Protein AF-A0A5C5YZ52-F1 (afdb_monomer)

Foldseek 3Di:
DDDDDDDDDDDPDPDPDWDKDKDFLLQCVQFPALAQNCVHLQKPFDVQSSQFGGRNQFIWGDQPDKDAWGKIWTNFWDFAADAFWKKKKKFKFWQQFQPDDDPQFWWWKWKDQPPAIETDTDDDDQDDDPPQQDPPPHFDHDDDHDPQDDPPDPPQQPNTFIKMKMKMKGFDPPDPPPPDDDDDDDDDPLNRFFIKMKIKMGTPPPVDLDMDIDIDTGDGGPDDDPRIMIIMTITRTRCNSSSGDIIGIRMIMMTRDDDDDQLPQQPVVQQLLVQFDADAAPDDFDCDDLADNQQPGDRPFFEEDDRNLFFKFWDAWDWDADPVRKIKTWTWMFGLLAFLQCGLVPGIFIWIWIDSDPRGPTHTPDALACPPVRRDFHLWYWDQFPVRWIWIWGWPRDQTWIWIANDSSDNTDTPDHAAEDAQPHFCCQQAPPRVPHHFANWDWDCDPVRWIWIQTFQRFIWIAPPGDRGHTYGQDGHLCCVPSSDDPPQKGQWEWDFALQWIKIWIDRVSQQWIWIWIDNRSRDDIDTNRTSDHLPPQSHAHPVGDGRHFPDWGNWYFDDDPRFTFKIKTKGWRDPGPVSHRRGSTHIGIGITTGNRVVSSVSVVVSVVVVD

pLDDT: mean 80.25, std 20.55, range [21.25, 98.75]

Nearest PDB structures (foldseek):
  3nqh-assembly1_A  TM=6.733E-01  e=3.993E-10  Bacteroides thetaiotaomicron VPI-5482
  4nov-assembly1_A  TM=6.522E-01  e=2.277E-07  Butyrivibrio proteoclasticus B316
  7yl6-assembly1_A  TM=4.000E-01  e=2.416E-02  Lactococcus lactis subsp. lactis
  8gra-assembly1_G  TM=8.569E-02  e=4.833E-02  Bacteroides fragilis

Radius of gyration: 29.26 Å; Cα contacts (8 Å, |Δi|>4): 1502; chains: 1; bounding box: 100×62×75 Å

InterPro domains:
  IPR023296 Glycosyl hydrolase, five-bladed beta-propeller domain superfamily [G3DSA:2.115.10.20] (287-476)
  IPR023296 Glycosyl hydrolase, five-bladed beta-propeller domain superfamily [SSF75005] (306-550)

Organism: NCBI:txid2527986

Sequence (613 aa):
MKTHLCIGIAFLLCTSGAMAEVVDFSDESRFPSSAPIAQSDQWNNGKDGAGFVGNGKEMLLLPDKKWADGFITHAKAIAAPKRGDSITVAIDFTFDQVKQRNDSELILVGLTNGNSRLLATYNRKGWGDYDSIGREGYPEGIVFEKKTIGFINNGAVGTSDPLRLSMTLTRAETLTRAETLTRAETLTRADSNKWDMVVVLSNLNPESNFSTRWEAKELAFSEGPVDQLFGMIQAGAADSDAGVANRLISRFEINNDAAPPAPPKTWNGVNFKKYILPMEPQGPLVDIGIWGEAILPRDPKNGIEDPTMKNWCYWDGSIVKDDHGKYHMYASRWTQAQPHGSGWKDHSKAIHAVSDHVMGPYQDRGLTWPHWKEGLGHNVIGLRMFDDRYAMVTSDRTRGEVFVSNNPSGPFTLLGEIKWEANGFNPGLAAYQGGKGNMSNVMIIPRHDGRYMIVARSTAVMISEDGILGPYKIVSDRVYKDMPEIPQTRMEDPTAWYSGGMYHMLVNHWPGKTTYHFSSKDGIHDWKYRGIAYRKDEALFRYPDGTVDEWYIVQRPTAYVEDGHITHFNFSVIDVTKGADRGDDNHGSKIIVVPFDGEAFDRDMQVLVESEK

Structure (mmCIF, N/CA/C/O backbone):
data_AF-A0A5C5YZ52-F1
#
_entry.id   AF-A0A5C5YZ52-F1
#
loop_
_atom_site.group_PDB
_atom_site.id
_atom_site.type_symbol
_atom_site.label_atom_id
_atom_site.label_alt_id
_atom_site.label_comp_id
_atom_site.label_asym_id
_atom_site.label_entity_id
_atom_site.label_seq_id
_atom_site.pdbx_PDB_ins_code
_atom_site.Cartn_x
_atom_site.Cartn_y
_atom_site.Cartn_z
_atom_site.occupancy
_atom_site.B_iso_or_equiv
_atom_site.auth_seq_id
_atom_site.auth_comp_id
_atom_site.auth_asym_id
_atom_site.auth_atom_id
_atom_site.pdbx_PDB_model_num
ATOM 1 N N . MET A 1 1 ? -73.748 1.631 13.503 1.00 30.89 1 MET A N 1
ATOM 2 C CA . MET A 1 1 ? -73.006 0.370 13.252 1.00 30.89 1 MET A CA 1
ATOM 3 C C . MET A 1 1 ? -71.977 0.671 12.171 1.00 30.89 1 MET A C 1
ATOM 5 O O . MET A 1 1 ? -72.402 1.174 11.151 1.00 30.89 1 MET A O 1
ATOM 9 N N . LYS A 1 2 ? -70.662 0.488 12.281 1.00 28.48 2 LYS A N 1
ATOM 10 C CA . LYS A 1 2 ? -69.766 -0.047 13.311 1.00 28.48 2 LYS A CA 1
ATOM 11 C C . LYS A 1 2 ? -68.455 0.763 13.242 1.00 28.48 2 LYS A C 1
ATOM 13 O O . LYS A 1 2 ? -67.942 1.039 12.165 1.00 28.48 2 LYS A O 1
ATOM 18 N N . THR A 1 3 ? -68.004 1.137 14.430 1.00 28.06 3 THR A N 1
ATOM 19 C CA . THR A 1 3 ? -66.643 1.401 14.917 1.00 28.06 3 THR A CA 1
ATOM 20 C C . THR A 1 3 ? -65.469 0.901 14.060 1.00 28.06 3 THR A C 1
ATOM 22 O O . THR A 1 3 ? -65.410 -0.271 13.698 1.00 28.06 3 THR A O 1
ATOM 25 N N . HIS A 1 4 ? -64.490 1.785 13.832 1.00 28.72 4 HIS A N 1
ATOM 26 C CA . HIS A 1 4 ? -63.104 1.434 13.502 1.00 28.72 4 HIS A CA 1
ATOM 27 C C . HIS A 1 4 ? -62.324 1.213 14.805 1.00 28.72 4 HIS A C 1
ATOM 29 O O . HIS A 1 4 ? -62.350 2.062 15.694 1.00 28.72 4 HIS A O 1
ATOM 35 N N . LEU A 1 5 ? -61.665 0.060 14.919 1.00 26.59 5 LEU A N 1
ATOM 36 C CA . LEU A 1 5 ? -60.836 -0.329 16.056 1.00 26.59 5 LEU A CA 1
ATOM 37 C C . LEU A 1 5 ? -59.367 -0.269 15.612 1.00 26.59 5 LEU A C 1
ATOM 39 O O . LEU A 1 5 ? -58.906 -1.150 14.891 1.00 26.59 5 LEU A O 1
ATOM 43 N N . CYS A 1 6 ? -58.648 0.775 16.025 1.00 24.70 6 CYS A N 1
ATOM 44 C CA . CYS A 1 6 ? -57.186 0.790 16.000 1.00 24.70 6 CYS A CA 1
ATOM 45 C C . CYS A 1 6 ? -56.682 -0.060 17.170 1.00 24.70 6 CYS A C 1
ATOM 47 O O . CYS A 1 6 ? -56.937 0.263 18.329 1.00 24.70 6 CYS A O 1
ATOM 49 N N . ILE A 1 7 ? -55.974 -1.145 16.867 1.00 28.67 7 ILE A N 1
ATOM 50 C CA . ILE A 1 7 ? -55.284 -1.965 17.862 1.00 28.67 7 ILE A CA 1
ATOM 51 C C . ILE A 1 7 ? -53.901 -1.346 18.072 1.00 28.67 7 ILE A C 1
ATOM 53 O O . ILE A 1 7 ? -53.018 -1.470 17.228 1.00 28.67 7 ILE A O 1
ATOM 57 N N . GLY A 1 8 ? -53.739 -0.646 19.195 1.00 23.75 8 GLY A N 1
ATOM 58 C CA . GLY A 1 8 ? -52.436 -0.264 19.722 1.00 23.75 8 GLY A CA 1
ATOM 59 C C . GLY A 1 8 ? -51.779 -1.473 20.380 1.00 23.75 8 GLY A C 1
ATOM 60 O O . GLY A 1 8 ? -52.321 -2.033 21.331 1.00 23.75 8 GLY A O 1
ATOM 61 N N . ILE A 1 9 ? -50.614 -1.874 19.877 1.00 28.88 9 ILE A N 1
ATOM 62 C CA . ILE A 1 9 ? -49.729 -2.815 20.563 1.00 28.88 9 ILE A CA 1
ATOM 63 C C . ILE A 1 9 ? -48.806 -1.976 21.445 1.00 28.88 9 ILE A C 1
ATOM 65 O O . ILE A 1 9 ? -47.870 -1.340 20.969 1.00 28.88 9 ILE A O 1
ATOM 69 N N . ALA A 1 10 ? -49.118 -1.948 22.738 1.00 25.59 10 ALA A N 1
ATOM 70 C CA . ALA A 1 10 ? -48.235 -1.434 23.769 1.00 25.59 10 ALA A CA 1
ATOM 71 C C . ALA A 1 10 ? -47.116 -2.458 24.007 1.00 25.59 10 ALA A C 1
ATOM 73 O O . ALA A 1 10 ? -47.352 -3.517 24.588 1.00 25.59 10 ALA A O 1
ATOM 74 N N . PHE A 1 11 ? -45.897 -2.147 23.572 1.00 27.64 11 PHE A N 1
ATOM 75 C CA . PHE A 1 11 ? -44.713 -2.773 24.149 1.00 27.64 11 PHE A CA 1
ATOM 76 C C . PHE A 1 11 ? -44.486 -2.141 25.524 1.00 27.64 11 PHE A C 1
ATOM 78 O O . PHE A 1 11 ? -44.134 -0.967 25.630 1.00 27.64 11 PHE A O 1
ATOM 85 N N . LEU A 1 12 ? -44.715 -2.923 26.583 1.00 25.44 12 LEU A N 1
ATOM 86 C CA . LEU A 1 12 ? -44.179 -2.637 27.910 1.00 25.44 12 LEU A CA 1
ATOM 87 C C . LEU A 1 12 ? -42.647 -2.680 27.805 1.00 25.44 12 LEU A C 1
ATOM 89 O O . LEU A 1 12 ? -42.031 -3.743 27.865 1.00 25.44 12 LEU A O 1
ATOM 93 N N . LEU A 1 13 ? -42.035 -1.514 27.619 1.00 27.62 13 LEU A N 1
ATOM 94 C CA . LEU A 1 13 ? -40.621 -1.310 27.892 1.00 27.62 13 LEU A CA 1
ATOM 95 C C . LEU A 1 13 ? -40.428 -1.414 29.403 1.00 27.62 13 LEU A C 1
ATOM 97 O O . LEU A 1 13 ? -40.933 -0.599 30.173 1.00 27.62 13 LEU A O 1
ATOM 101 N N . CYS A 1 14 ? -39.697 -2.440 29.822 1.00 25.58 14 CYS A N 1
ATOM 102 C CA . CYS A 1 14 ? -39.134 -2.515 31.156 1.00 25.58 14 CYS A CA 1
ATOM 103 C C . CYS A 1 14 ? -38.094 -1.386 31.265 1.00 25.58 14 CYS A C 1
ATOM 105 O O . CYS A 1 14 ? -36.964 -1.520 30.807 1.00 25.58 14 CYS A O 1
ATOM 107 N N . THR A 1 15 ? -38.498 -0.232 31.794 1.00 31.36 15 THR A N 1
ATOM 108 C CA . THR A 1 15 ? -37.626 0.922 32.024 1.00 31.36 15 THR A CA 1
ATOM 109 C C . THR A 1 15 ? -36.686 0.642 33.196 1.00 31.36 15 THR A C 1
ATOM 111 O O . THR A 1 15 ? -37.018 0.922 34.347 1.00 31.36 15 THR A O 1
ATOM 114 N N . SER A 1 16 ? -35.491 0.124 32.920 1.00 35.19 16 SER A N 1
ATOM 115 C CA . SER A 1 16 ? -34.304 0.525 33.679 1.00 35.19 16 SER A CA 1
ATOM 116 C C . SER A 1 16 ? -33.735 1.751 32.967 1.00 35.19 16 SER A C 1
ATOM 118 O O . SER A 1 16 ? -33.204 1.624 31.867 1.00 35.19 16 SER A O 1
ATOM 120 N N . GLY A 1 17 ? -33.967 2.939 33.529 1.00 37.53 17 GLY A N 1
ATOM 121 C CA . GLY A 1 17 ? -33.709 4.221 32.871 1.00 37.53 17 GLY A CA 1
ATOM 122 C C . GLY A 1 17 ? -32.269 4.366 32.380 1.00 37.53 17 GLY A C 1
ATOM 123 O O . GLY A 1 17 ? -31.336 4.359 33.179 1.00 37.53 17 GLY A O 1
ATOM 124 N N . ALA A 1 18 ? -32.102 4.521 31.068 1.00 46.62 18 ALA A N 1
ATOM 125 C CA . ALA A 1 18 ? -30.866 5.024 30.492 1.00 46.62 18 ALA A CA 1
ATOM 126 C C . ALA A 1 18 ? -30.763 6.517 30.840 1.00 46.62 18 ALA A C 1
ATOM 128 O O . ALA A 1 18 ? -31.608 7.314 30.434 1.00 46.62 18 ALA A O 1
ATOM 129 N N . MET A 1 19 ? -29.768 6.879 31.650 1.00 59.91 19 MET A N 1
ATOM 130 C CA . MET A 1 19 ? -29.398 8.272 31.883 1.00 59.91 19 MET A CA 1
ATOM 131 C C . MET A 1 19 ? -28.630 8.765 30.656 1.00 59.91 19 MET A C 1
ATOM 133 O O . MET A 1 19 ? -27.540 8.273 30.375 1.00 59.91 19 MET A O 1
ATOM 137 N N . ALA A 1 20 ? -29.203 9.728 29.943 1.00 75.62 20 ALA A N 1
ATOM 138 C CA . ALA A 1 20 ? -28.504 10.548 28.967 1.00 75.62 20 ALA A CA 1
ATOM 139 C C . ALA A 1 20 ? -28.818 12.004 29.310 1.00 75.62 20 ALA A C 1
ATOM 141 O O . ALA A 1 20 ? -29.972 12.428 29.241 1.00 75.62 20 ALA A O 1
ATOM 142 N N . GLU A 1 21 ? -27.803 12.745 29.741 1.00 87.62 21 GLU A N 1
ATOM 143 C CA . GLU A 1 21 ? -27.909 14.175 30.014 1.00 87.62 21 GLU A CA 1
ATOM 144 C C . GLU A 1 21 ? -27.132 14.910 28.928 1.00 87.62 21 GLU A C 1
ATOM 146 O O . GLU A 1 21 ? -25.930 14.704 28.737 1.00 87.62 21 GLU A O 1
ATOM 151 N N . VAL A 1 22 ? -27.845 15.758 28.195 1.00 89.50 22 VAL A N 1
ATOM 152 C CA . VAL A 1 22 ? -27.280 16.606 27.151 1.00 89.50 22 VAL A CA 1
ATOM 153 C C . VAL A 1 22 ? -27.440 18.047 27.599 1.00 89.50 22 VAL A C 1
ATOM 155 O O . VAL A 1 22 ? -28.551 18.505 27.866 1.00 89.50 22 VAL A O 1
ATOM 158 N N . VAL A 1 23 ? -26.321 18.755 27.669 1.00 89.81 23 VAL A N 1
ATOM 159 C CA . VAL A 1 23 ? -26.274 20.187 27.939 1.00 89.81 23 VAL A CA 1
ATOM 160 C C . VAL A 1 23 ? -25.958 20.890 26.628 1.00 89.81 23 VAL A C 1
ATOM 162 O O . VAL A 1 23 ? -24.869 20.734 26.074 1.00 89.81 23 VAL A O 1
ATOM 165 N N . ASP A 1 24 ? -26.932 21.643 26.135 1.00 89.06 24 ASP A N 1
ATOM 166 C CA . ASP A 1 24 ? -26.759 22.578 25.032 1.00 89.06 24 ASP A CA 1
ATOM 167 C C . ASP A 1 24 ? -26.448 23.956 25.623 1.00 89.06 24 ASP A C 1
ATOM 169 O O . ASP A 1 24 ? -27.284 24.557 26.304 1.00 89.06 24 ASP A O 1
ATOM 173 N N . PHE A 1 25 ? -25.225 24.441 25.407 1.00 89.06 25 PHE A N 1
ATOM 174 C CA . PHE A 1 25 ? -24.795 25.729 25.947 1.00 89.06 25 PHE A CA 1
ATOM 175 C C . PHE A 1 25 ? -25.394 26.925 25.188 1.00 89.06 25 PHE A C 1
ATOM 177 O O . PHE A 1 25 ? -25.168 28.065 25.592 1.00 89.06 25 PHE A O 1
ATOM 184 N N . SER A 1 26 ? -26.187 26.684 24.136 1.00 84.00 26 SER A N 1
ATOM 185 C CA . SER A 1 26 ? -26.943 27.720 23.425 1.00 84.00 26 SER A CA 1
ATOM 186 C C . SER A 1 26 ? -28.275 28.098 24.079 1.00 84.00 26 SER A C 1
ATOM 188 O O . SER A 1 26 ? -28.928 29.045 23.641 1.00 84.00 26 SER A O 1
ATOM 190 N N . ASP A 1 27 ? -28.687 27.408 25.149 1.00 86.38 27 ASP A N 1
ATOM 191 C CA . ASP A 1 27 ? -29.886 27.778 25.905 1.00 86.38 27 ASP A CA 1
ATOM 192 C C . ASP A 1 27 ? -29.627 29.034 26.762 1.00 86.38 27 ASP A C 1
ATOM 194 O O . ASP A 1 27 ? -29.245 28.944 27.932 1.00 86.38 27 ASP A O 1
ATOM 198 N N . GLU A 1 28 ? -29.867 30.222 26.191 1.00 83.12 28 GLU A N 1
ATOM 199 C CA . GLU A 1 28 ? -29.702 31.526 26.862 1.00 83.12 28 GLU A CA 1
ATOM 200 C C . GLU A 1 28 ? -30.472 31.645 28.183 1.00 83.12 28 GLU A C 1
ATOM 202 O O . GLU A 1 28 ? -30.074 32.410 29.064 1.00 83.12 28 GLU A O 1
ATOM 207 N N . SER A 1 29 ? -31.574 30.902 28.340 1.00 83.88 29 SER A N 1
ATOM 208 C CA . SER A 1 29 ? -32.364 30.930 29.573 1.00 83.88 29 SER A CA 1
ATOM 209 C C . SER A 1 29 ? -31.636 30.268 30.744 1.00 83.88 29 SER A C 1
ATOM 211 O O . SER A 1 29 ? -31.869 30.626 31.899 1.00 83.88 29 SER A O 1
ATOM 213 N N . ARG A 1 30 ? -30.730 29.330 30.441 1.00 82.25 30 ARG A N 1
ATOM 214 C CA . ARG A 1 30 ? -29.929 28.575 31.413 1.00 82.25 30 ARG A CA 1
ATOM 215 C C . ARG A 1 30 ? -28.494 29.066 31.504 1.00 82.25 30 ARG A C 1
ATOM 217 O O . ARG A 1 30 ? -27.921 29.042 32.590 1.00 82.25 30 ARG A O 1
ATOM 224 N N . PHE A 1 31 ? -27.931 29.528 30.389 1.00 86.81 31 PHE A N 1
ATOM 225 C CA . PHE A 1 31 ? -26.555 30.011 30.290 1.00 86.81 31 PHE A CA 1
ATOM 226 C C . PHE A 1 31 ? -26.509 31.435 29.709 1.00 86.81 31 PHE A C 1
ATOM 228 O O . PHE A 1 31 ? -26.061 31.635 28.576 1.00 86.81 31 PHE A O 1
ATOM 235 N N . PRO A 1 32 ? -26.965 32.451 30.472 1.00 83.94 32 PRO A N 1
ATOM 236 C CA . PRO A 1 32 ? -26.938 33.836 30.021 1.00 83.94 32 PRO A CA 1
ATOM 237 C C . PRO A 1 32 ? -25.518 34.315 29.712 1.00 83.94 32 PRO A C 1
ATOM 239 O O . PRO A 1 32 ? -24.542 33.881 30.331 1.00 83.94 32 PRO A O 1
ATOM 242 N N . SER A 1 33 ? -25.406 35.281 28.799 1.00 85.38 33 SER A N 1
ATOM 243 C CA . SER A 1 33 ? -24.116 35.879 28.458 1.00 85.38 33 SER A CA 1
ATOM 244 C C . SER A 1 33 ? -23.399 36.434 29.694 1.00 85.38 33 SER A C 1
ATOM 246 O O . SER A 1 33 ? -23.970 37.192 30.477 1.00 85.38 33 SER A O 1
ATOM 248 N N . SER A 1 34 ? -22.120 36.091 29.826 1.00 82.06 34 SER A N 1
ATOM 249 C CA . SER A 1 34 ? -21.211 36.483 30.908 1.00 82.06 34 SER A CA 1
ATOM 250 C C . SER A 1 34 ? -21.587 35.962 32.302 1.00 82.06 34 SER A C 1
ATOM 252 O O . SER A 1 34 ? -20.925 36.325 33.278 1.00 82.06 34 SER A O 1
ATOM 254 N N . ALA A 1 35 ? -22.609 35.109 32.424 1.00 84.62 35 ALA A N 1
ATOM 255 C CA . ALA A 1 35 ? -22.930 34.433 33.674 1.00 84.62 35 ALA A CA 1
ATOM 256 C C . ALA A 1 35 ? -22.043 33.183 33.841 1.00 84.62 35 ALA A C 1
ATOM 258 O O . ALA A 1 35 ? -21.898 32.413 32.886 1.00 84.62 35 ALA A O 1
ATOM 259 N N . PRO A 1 36 ? -21.454 32.948 35.031 1.00 87.50 36 PRO A N 1
ATOM 260 C CA . PRO A 1 36 ? -20.747 31.707 35.324 1.00 87.50 36 PRO A CA 1
ATOM 261 C C . PRO A 1 36 ? -21.638 30.482 35.114 1.00 87.50 36 PRO A C 1
ATOM 263 O O . PRO A 1 36 ? -22.737 30.415 35.659 1.00 87.50 36 PRO A O 1
ATOM 266 N N . ILE A 1 37 ? -21.132 29.480 34.395 1.00 87.31 37 ILE A N 1
ATOM 267 C CA . ILE A 1 37 ? -21.844 28.225 34.109 1.00 87.31 37 ILE A CA 1
ATOM 268 C C . ILE A 1 37 ? -22.253 27.513 35.402 1.00 87.31 37 ILE A C 1
ATOM 270 O O . ILE A 1 37 ? -23.337 26.945 35.476 1.00 87.31 37 ILE A O 1
ATOM 274 N N . ALA A 1 38 ? -21.442 27.621 36.458 1.00 78.75 38 ALA A N 1
ATOM 275 C CA . ALA A 1 38 ? -21.742 27.065 37.779 1.00 78.75 38 ALA A CA 1
ATOM 276 C C . ALA A 1 38 ? -22.940 27.722 38.506 1.00 78.75 38 ALA A C 1
ATOM 278 O O . ALA A 1 38 ? -23.284 27.291 39.602 1.00 78.75 38 ALA A O 1
ATOM 279 N N . GLN A 1 39 ? -23.559 28.777 37.956 1.00 82.50 39 GLN A N 1
ATOM 280 C CA . GLN A 1 39 ? -24.845 29.290 38.459 1.00 82.50 39 GLN A CA 1
ATOM 281 C C . GLN A 1 39 ? -26.037 28.447 37.987 1.00 82.50 39 GLN A C 1
ATOM 283 O O . GLN A 1 39 ? -27.112 28.532 38.580 1.00 82.50 39 GLN A O 1
ATOM 288 N N . SER A 1 40 ? -25.852 27.640 36.941 1.00 83.88 40 SER A N 1
ATOM 289 C CA . SER A 1 40 ? -26.808 26.612 36.540 1.00 83.88 40 SER A CA 1
ATOM 290 C C . SER A 1 40 ? -26.848 25.499 37.587 1.00 83.88 40 SER A C 1
ATOM 292 O O . SER A 1 40 ? -25.816 25.081 38.107 1.00 83.88 40 SER A O 1
ATOM 294 N N . ASP A 1 41 ? -28.034 24.955 37.844 1.00 85.75 41 ASP A N 1
ATOM 295 C CA . ASP A 1 41 ? -28.226 23.777 38.695 1.00 85.75 41 ASP A CA 1
ATOM 296 C C . ASP A 1 41 ? -27.648 22.483 38.085 1.00 85.75 41 ASP A C 1
ATOM 298 O O . ASP A 1 41 ? -27.573 21.454 38.759 1.00 85.75 41 ASP A O 1
ATOM 302 N N . GLN A 1 42 ? -27.203 22.530 36.823 1.00 87.00 42 GLN A N 1
ATOM 303 C CA . GLN A 1 42 ? -26.594 21.405 36.113 1.00 87.00 42 GLN A CA 1
ATOM 304 C C . GLN A 1 42 ? -25.089 21.247 36.386 1.00 87.00 42 GLN A C 1
ATOM 306 O O . GLN A 1 42 ? -24.521 20.221 36.009 1.00 87.00 42 GLN A O 1
ATOM 311 N N . TRP A 1 43 ? -24.435 22.211 37.048 1.00 90.44 43 TRP A N 1
ATOM 312 C CA . TRP A 1 43 ? -22.979 22.219 37.231 1.00 90.44 43 TRP A CA 1
ATOM 313 C C . TRP A 1 43 ? -22.558 22.566 38.659 1.00 90.44 43 TRP A C 1
ATOM 315 O O . TRP A 1 43 ? -23.067 23.492 39.279 1.00 90.44 43 TRP A O 1
ATOM 325 N N . ASN A 1 44 ? -21.553 21.853 39.158 1.00 88.94 44 ASN A N 1
ATOM 326 C CA . ASN A 1 44 ? -20.856 22.163 40.395 1.00 88.94 44 ASN A CA 1
ATOM 327 C C . ASN A 1 44 ? -19.562 22.925 40.093 1.00 88.94 44 ASN A C 1
ATOM 329 O O . ASN A 1 44 ? -18.819 22.606 39.157 1.00 88.94 44 ASN A O 1
ATOM 333 N N . ASN A 1 45 ? -19.267 23.914 40.936 1.00 84.94 45 ASN A N 1
ATOM 334 C CA . ASN A 1 45 ? -18.045 24.694 40.827 1.00 84.94 45 ASN A CA 1
ATOM 335 C C . ASN A 1 45 ? -16.845 23.889 41.349 1.00 84.94 45 ASN A C 1
ATOM 337 O O . ASN A 1 45 ? -16.794 23.538 42.530 1.00 84.94 45 ASN A O 1
ATOM 341 N N . GLY A 1 46 ? -15.886 23.603 40.469 1.00 80.12 46 GLY A N 1
ATOM 342 C CA . GLY A 1 46 ? -14.591 23.053 40.848 1.00 80.12 46 GLY A CA 1
ATOM 343 C C . GLY A 1 46 ? -13.595 24.146 41.241 1.00 80.12 46 GLY A C 1
ATOM 344 O O . GLY A 1 46 ? -13.956 25.272 41.588 1.00 80.12 46 GLY A O 1
ATOM 345 N N . LYS A 1 47 ? -12.302 23.823 41.154 1.00 80.44 47 LYS A N 1
ATOM 346 C CA . LYS A 1 47 ? -11.217 24.811 41.254 1.00 80.44 47 LYS A CA 1
ATOM 347 C C . LYS A 1 47 ? -11.389 25.812 40.112 1.00 80.44 47 LYS A C 1
ATOM 349 O O . LYS A 1 47 ? -11.476 25.400 38.961 1.00 80.44 47 LYS A O 1
ATOM 354 N N . ASP A 1 48 ? -11.462 27.098 40.443 1.00 77.62 48 ASP A N 1
ATOM 355 C CA . ASP A 1 48 ? -11.562 28.217 39.495 1.00 77.62 48 ASP A CA 1
ATOM 356 C C . ASP A 1 48 ? -12.704 28.118 38.454 1.00 77.62 48 ASP A C 1
ATOM 358 O O . ASP A 1 48 ? -12.685 28.802 37.431 1.00 77.62 48 ASP A O 1
ATOM 362 N N . GLY A 1 49 ? -13.748 27.319 38.714 1.00 77.62 49 GLY A N 1
ATOM 363 C CA . GLY A 1 49 ? -14.827 27.055 37.751 1.00 77.62 49 GLY A CA 1
ATOM 364 C C . GLY A 1 49 ? -15.750 28.252 37.458 1.00 77.62 49 GLY A C 1
ATOM 365 O O . GLY A 1 49 ? -16.501 28.235 36.487 1.00 77.62 49 GLY A O 1
ATOM 366 N N . ALA A 1 50 ? -15.643 29.346 38.222 1.00 80.00 50 ALA A N 1
ATOM 367 C CA . ALA A 1 50 ? -16.316 30.614 37.916 1.00 80.00 50 ALA A CA 1
ATOM 368 C C . ALA A 1 50 ? -15.816 31.268 36.609 1.00 80.00 50 ALA A C 1
ATOM 370 O O . ALA A 1 50 ? -16.432 32.214 36.123 1.00 80.00 50 ALA A O 1
ATOM 371 N N . GLY A 1 51 ? -14.697 30.782 36.060 1.00 79.69 51 GLY A N 1
ATOM 372 C CA . GLY A 1 51 ? -14.134 31.233 34.791 1.00 79.69 51 GLY A CA 1
ATOM 373 C C . GLY A 1 51 ? -14.819 30.705 33.533 1.00 79.69 51 GLY A C 1
ATOM 374 O O . GLY A 1 51 ? -14.616 31.261 32.453 1.00 79.69 51 GLY A O 1
ATOM 375 N N . PHE A 1 52 ? -15.637 29.664 33.671 1.00 85.31 52 PHE A N 1
ATOM 376 C CA . PHE A 1 52 ? -16.471 29.147 32.594 1.00 85.31 52 PHE A CA 1
ATOM 377 C C . PHE A 1 52 ? -17.752 29.971 32.564 1.00 85.31 52 PHE A C 1
ATOM 379 O O . PHE A 1 52 ? -18.493 29.981 33.550 1.00 85.31 52 PHE A O 1
ATOM 386 N N . VAL A 1 53 ? -18.019 30.666 31.462 1.00 86.25 53 VAL A N 1
ATOM 387 C CA . VAL A 1 53 ? -19.204 31.523 31.313 1.00 86.25 53 VAL A CA 1
ATOM 388 C C . VAL A 1 53 ? -19.940 31.215 30.012 1.00 86.25 53 VAL A C 1
ATOM 390 O O . VAL A 1 53 ? -19.332 30.760 29.046 1.00 86.25 53 VAL A O 1
ATOM 393 N N . GLY A 1 54 ? -21.245 31.471 29.963 1.00 83.56 54 GLY A N 1
ATOM 394 C CA . GLY A 1 54 ? -21.993 31.448 28.701 1.00 83.56 54 GLY A CA 1
ATOM 395 C C . GLY A 1 54 ? -21.768 32.728 27.888 1.00 83.56 54 GLY A C 1
ATOM 396 O O . GLY A 1 54 ? -21.519 33.785 28.463 1.00 83.56 54 GLY A O 1
ATOM 397 N N . ASN A 1 55 ? -21.895 32.681 26.559 1.00 79.94 55 ASN A N 1
ATOM 398 C CA . ASN A 1 55 ? -22.152 33.874 25.719 1.00 79.94 55 ASN A CA 1
ATOM 399 C C . ASN A 1 55 ? -23.580 33.905 25.147 1.00 79.94 55 ASN A C 1
ATOM 401 O O . ASN A 1 55 ? -23.875 34.739 24.293 1.00 79.94 55 ASN A O 1
ATOM 405 N N . GLY A 1 56 ? -24.444 32.986 25.584 1.00 71.88 56 GLY A N 1
ATOM 406 C CA . GLY A 1 56 ? -25.786 32.789 25.037 1.00 71.88 56 GLY A CA 1
ATOM 407 C C . GLY A 1 56 ? -25.865 31.888 23.797 1.00 71.88 56 GLY A C 1
ATOM 408 O O . GLY A 1 56 ? -26.948 31.584 23.315 1.00 71.88 56 GLY A O 1
ATOM 409 N N . LYS A 1 57 ? -24.733 31.420 23.273 1.00 73.25 57 LYS A N 1
ATOM 410 C CA . LYS A 1 57 ? -24.673 30.420 22.194 1.00 73.25 57 LYS A CA 1
ATOM 411 C C . LYS A 1 57 ? -23.813 29.221 22.563 1.00 73.25 57 LYS A C 1
ATOM 413 O O . LYS A 1 57 ? -24.097 28.105 22.152 1.00 73.25 57 LYS A O 1
ATOM 418 N N . GLU A 1 58 ? -22.749 29.463 23.309 1.00 84.56 58 GLU A N 1
ATOM 419 C CA . GLU A 1 58 ? -21.712 28.510 23.664 1.00 84.56 58 GLU A CA 1
ATOM 420 C C . GLU A 1 58 ? -21.187 28.843 25.064 1.00 84.56 58 GLU A C 1
ATOM 422 O O . GLU A 1 58 ? -21.349 29.957 25.583 1.00 84.56 58 GLU A O 1
ATOM 427 N N . MET A 1 59 ? -20.492 27.880 25.656 1.00 85.00 59 MET A N 1
ATOM 428 C CA . MET A 1 59 ? -19.621 28.124 26.791 1.00 85.00 59 MET A CA 1
ATOM 429 C C . MET A 1 59 ? -18.267 28.632 26.293 1.00 85.00 59 MET A C 1
ATOM 431 O O . MET A 1 59 ? -17.672 28.048 25.385 1.00 85.00 59 MET A O 1
ATOM 435 N N . LEU A 1 60 ? -17.768 29.684 26.939 1.00 78.31 60 LEU A N 1
ATOM 436 C CA . LEU A 1 60 ? -16.424 30.218 26.752 1.00 78.31 60 LEU A CA 1
ATOM 437 C C . LEU A 1 60 ? -15.647 30.277 28.065 1.00 78.31 60 LEU A C 1
ATOM 439 O O . LEU A 1 60 ? -16.208 30.258 29.164 1.00 78.31 60 LEU A O 1
ATOM 443 N N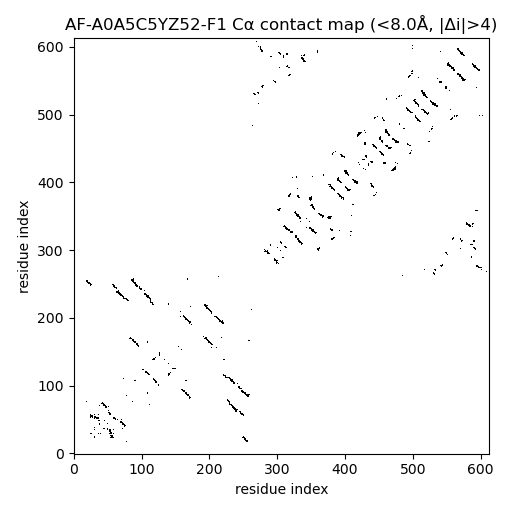 . LEU A 1 61 ? -14.333 30.402 27.929 1.00 75.06 61 LEU A N 1
ATOM 444 C CA . LEU A 1 61 ? -13.430 30.725 29.022 1.00 75.06 61 LEU A CA 1
ATOM 445 C C . LEU A 1 61 ? -13.046 32.200 28.926 1.00 75.06 61 LEU A C 1
ATOM 447 O O . LEU A 1 61 ? -12.675 32.661 27.849 1.00 75.06 61 LEU A O 1
ATOM 451 N N . LEU A 1 62 ? -13.160 32.964 30.023 1.00 72.06 62 LEU A N 1
ATOM 452 C CA . LEU A 1 62 ? -12.823 34.396 29.967 1.00 72.06 62 LEU A CA 1
ATOM 453 C C . LEU A 1 62 ? -11.339 34.590 29.585 1.00 72.06 62 LEU A C 1
ATOM 455 O O . LEU A 1 62 ? -10.448 34.108 30.289 1.00 72.06 62 LEU A O 1
ATOM 459 N N . PRO A 1 63 ? -11.043 35.331 28.505 1.00 58.00 63 PRO A N 1
ATOM 460 C CA . PRO A 1 63 ? -9.698 35.389 27.934 1.00 58.00 63 PRO A CA 1
ATOM 461 C C . PRO A 1 63 ? -8.666 36.127 28.804 1.00 58.00 63 PRO A C 1
ATOM 463 O O . PRO A 1 63 ? -7.460 35.895 28.680 1.00 58.00 63 PRO A O 1
ATOM 466 N N . ASP A 1 64 ? -9.112 37.005 29.707 1.00 59.50 64 ASP A N 1
ATOM 467 C CA . ASP A 1 64 ? -8.269 37.855 30.559 1.00 59.50 64 ASP A CA 1
ATOM 468 C C . ASP A 1 64 ? -7.806 37.180 31.858 1.00 59.50 64 ASP A C 1
ATOM 470 O O . ASP A 1 64 ? -7.065 37.776 32.647 1.00 59.50 64 ASP A O 1
ATOM 474 N N . LYS A 1 65 ? -8.231 35.942 32.106 1.00 61.47 65 LYS A N 1
ATOM 475 C CA . LYS A 1 65 ? -7.984 35.268 33.375 1.00 61.47 65 LYS A CA 1
ATOM 476 C C . LYS A 1 65 ? -7.033 34.095 33.208 1.00 61.47 65 LYS A C 1
ATOM 478 O O . LYS A 1 65 ? -7.182 33.243 32.336 1.00 61.47 65 LYS A O 1
ATOM 483 N N . LYS A 1 66 ? -6.037 34.053 34.090 1.00 61.06 66 LYS A N 1
ATOM 484 C CA . LYS A 1 66 ? -5.031 32.997 34.111 1.00 61.06 66 LYS A CA 1
ATOM 485 C C . LYS A 1 66 ? -5.516 31.819 34.943 1.00 61.06 66 LYS A C 1
ATOM 487 O O . LYS A 1 66 ? -5.420 31.874 36.165 1.00 61.06 66 LYS A O 1
ATOM 492 N N . TRP A 1 67 ? -6.018 30.772 34.294 1.00 63.31 67 TRP A N 1
ATOM 493 C CA . TRP A 1 67 ? -6.473 29.562 34.982 1.00 63.31 67 TRP A CA 1
ATOM 494 C C . TRP A 1 67 ? -5.746 28.334 34.466 1.00 63.31 67 TRP A C 1
ATOM 496 O O . TRP A 1 67 ? -6.116 27.748 33.450 1.00 63.31 67 TRP A O 1
ATOM 506 N N . ALA A 1 68 ? -4.707 27.940 35.189 1.00 65.19 68 ALA A N 1
ATOM 507 C CA . ALA A 1 68 ? -4.199 26.586 35.082 1.00 65.19 68 ALA A CA 1
ATOM 508 C C . ALA A 1 68 ? -5.080 25.681 35.958 1.00 65.19 68 ALA A C 1
ATOM 510 O O . ALA A 1 68 ? -5.243 25.931 37.156 1.00 65.19 68 ALA A O 1
ATOM 511 N N . ASP A 1 69 ? -5.651 24.637 35.357 1.00 67.62 69 ASP A N 1
ATOM 512 C CA . ASP A 1 69 ? -6.447 23.589 36.019 1.00 67.62 69 ASP A CA 1
ATOM 513 C C . ASP A 1 69 ? -7.849 23.979 36.489 1.00 67.62 69 ASP A C 1
ATOM 515 O O . ASP A 1 69 ? -8.416 23.310 37.364 1.00 67.62 69 ASP A O 1
ATOM 519 N N . GLY A 1 70 ? -8.418 25.039 35.916 1.00 79.12 70 GLY A N 1
ATOM 520 C CA . GLY A 1 70 ? -9.815 25.387 36.154 1.00 79.12 70 GLY A CA 1
ATOM 521 C C . GLY A 1 70 ? -10.737 24.270 35.660 1.00 79.12 70 GLY A C 1
ATOM 522 O O . GLY A 1 70 ? -10.553 23.776 34.546 1.00 79.12 70 GLY A O 1
ATOM 523 N N . PHE A 1 71 ? -11.723 23.857 36.459 1.00 84.81 71 PHE A N 1
ATOM 524 C CA . PHE A 1 71 ? -12.679 22.824 36.048 1.00 84.81 71 PHE A CA 1
ATOM 525 C C . PHE A 1 71 ? -14.076 23.025 36.637 1.00 84.81 71 PHE A C 1
ATOM 527 O O . PHE A 1 71 ? -14.251 23.607 37.709 1.00 84.81 71 PHE A O 1
ATOM 534 N N . ILE A 1 72 ? -15.062 22.469 35.941 1.00 89.69 72 ILE A N 1
ATOM 535 C CA . ILE A 1 72 ? -16.447 22.321 36.392 1.00 89.69 72 ILE A CA 1
ATOM 536 C C . ILE A 1 72 ? -16.852 20.853 36.278 1.00 89.69 72 ILE A C 1
ATOM 538 O O . ILE A 1 72 ? -16.395 20.141 35.379 1.00 89.69 72 ILE A O 1
ATOM 542 N N . THR A 1 73 ? -17.699 20.387 37.191 1.00 91.31 73 THR A N 1
ATOM 543 C CA . THR A 1 73 ? -18.237 19.021 37.155 1.00 91.31 73 THR A CA 1
ATOM 544 C C . THR A 1 73 ? -19.740 19.060 36.978 1.00 91.31 73 THR A C 1
ATOM 546 O O . THR A 1 73 ? -20.419 19.929 37.515 1.00 91.31 73 THR A O 1
ATOM 549 N N . HIS A 1 74 ? -20.276 18.121 36.212 1.00 92.12 74 HIS A N 1
ATOM 550 C CA . HIS A 1 74 ? -21.712 17.970 36.067 1.00 92.12 74 HIS A CA 1
ATOM 551 C C . HIS A 1 74 ? -22.334 17.664 37.438 1.00 92.12 74 HIS A C 1
ATOM 553 O O . HIS A 1 74 ? -21.776 16.888 38.213 1.00 92.12 74 HIS A O 1
ATOM 559 N N . ALA A 1 75 ? -23.475 18.273 37.761 1.00 89.06 75 ALA A N 1
ATOM 560 C CA . ALA A 1 75 ? -24.055 18.203 39.102 1.00 89.06 75 ALA A CA 1
ATOM 561 C C . ALA A 1 75 ? -24.529 16.793 39.479 1.00 89.06 75 ALA A C 1
ATOM 563 O O . ALA A 1 75 ? -24.453 16.387 40.641 1.00 89.06 75 ALA A O 1
ATOM 564 N N . LYS A 1 76 ? -25.000 16.028 38.487 1.00 87.06 76 LYS A N 1
ATOM 565 C CA . LYS A 1 76 ? -25.429 14.640 38.678 1.00 87.06 76 LYS A CA 1
ATOM 566 C C . LYS A 1 76 ? -24.260 13.688 38.463 1.00 87.06 76 LYS A C 1
ATOM 568 O O . LYS A 1 76 ? -23.663 13.685 37.385 1.00 87.06 76 LYS A O 1
ATOM 573 N N . ALA A 1 77 ? -24.008 12.849 39.464 1.00 84.44 77 ALA A N 1
ATOM 574 C CA . ALA A 1 77 ? -23.139 11.693 39.319 1.00 84.44 77 ALA A CA 1
ATOM 575 C C . ALA A 1 77 ? -23.833 10.592 38.511 1.00 84.44 77 ALA A C 1
ATOM 577 O O . ALA A 1 77 ? -25.042 10.379 38.638 1.00 84.44 77 ALA A O 1
ATOM 578 N N . ILE A 1 78 ? -23.050 9.842 37.750 1.00 81.00 78 ILE A N 1
ATOM 579 C CA . ILE A 1 78 ? -23.459 8.591 37.125 1.00 81.00 78 ILE A CA 1
ATOM 580 C C . ILE A 1 78 ? -22.976 7.440 37.998 1.00 81.00 78 ILE A C 1
ATOM 582 O O . ILE A 1 78 ? -21.798 7.347 38.342 1.00 81.00 78 ILE A O 1
ATOM 586 N N . ALA A 1 79 ? -23.910 6.568 38.373 1.00 76.19 79 ALA A N 1
ATOM 587 C CA . ALA A 1 79 ? -23.598 5.347 39.101 1.00 76.19 79 ALA A CA 1
ATOM 588 C C . ALA A 1 79 ? -22.855 4.370 38.181 1.00 76.19 79 ALA A C 1
ATOM 590 O O . ALA A 1 79 ? -23.301 4.138 37.059 1.00 76.19 79 ALA A O 1
ATOM 591 N N . ALA A 1 80 ? -21.770 3.762 38.668 1.00 66.00 80 ALA A N 1
ATOM 592 C CA . ALA A 1 80 ? -20.850 2.989 37.826 1.00 66.00 80 ALA A CA 1
ATOM 593 C C . ALA A 1 80 ? -20.591 1.529 38.298 1.00 66.00 80 ALA A C 1
ATOM 595 O O . ALA A 1 80 ? -19.440 1.139 38.509 1.00 66.00 80 ALA A O 1
ATOM 596 N N . PRO A 1 81 ? -21.608 0.669 38.521 1.00 59.44 81 PRO A N 1
ATOM 597 C CA . PRO A 1 81 ? -21.443 -0.453 39.438 1.00 59.44 81 PRO A CA 1
ATOM 598 C C . PRO A 1 81 ? -21.311 -1.848 38.800 1.00 59.44 81 PRO A C 1
ATOM 600 O O . PRO A 1 81 ? -20.868 -2.744 39.517 1.00 59.44 81 PRO A O 1
ATOM 603 N N . LYS A 1 82 ? -21.635 -2.100 37.519 1.00 69.94 82 LYS A N 1
ATOM 604 C CA . LYS A 1 82 ? -21.578 -3.472 36.960 1.00 69.94 82 LYS A CA 1
ATOM 605 C C . LYS A 1 82 ? -20.482 -3.643 35.913 1.00 69.94 82 LYS A C 1
ATOM 607 O O . LYS A 1 82 ? -20.046 -2.706 35.254 1.00 69.94 82 LYS A O 1
ATOM 612 N N . ARG A 1 83 ? -19.986 -4.876 35.807 1.00 67.19 83 ARG A N 1
ATOM 613 C CA . ARG A 1 83 ? -19.019 -5.276 34.780 1.00 67.19 83 ARG A CA 1
ATOM 614 C C . ARG A 1 83 ? -19.681 -5.138 33.406 1.00 67.19 83 ARG A C 1
ATOM 616 O O . ARG A 1 83 ? -20.807 -5.605 33.251 1.00 67.19 83 ARG A O 1
ATOM 623 N N . GLY A 1 84 ? -18.992 -4.513 32.455 1.00 63.03 84 GLY A N 1
ATOM 624 C CA . GLY A 1 84 ? -19.529 -4.245 31.118 1.00 63.03 84 GLY A CA 1
ATOM 625 C C . GLY A 1 84 ? -20.393 -2.983 31.003 1.00 63.03 84 GLY A C 1
ATOM 626 O O . GLY A 1 84 ? -20.742 -2.616 29.887 1.00 63.03 84 GLY A O 1
ATOM 627 N N . ASP A 1 85 ? -20.699 -2.289 32.108 1.00 76.56 85 ASP A N 1
ATOM 628 C CA . ASP A 1 8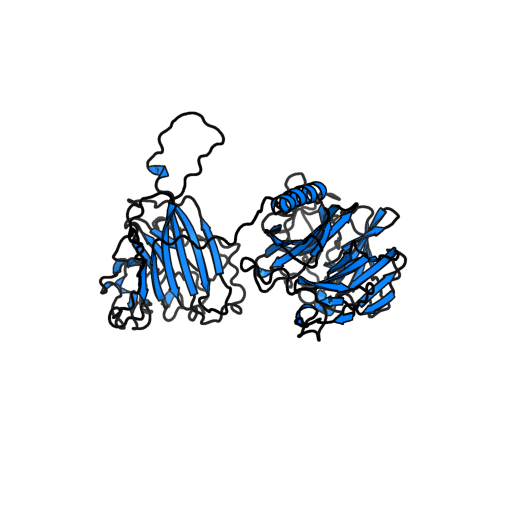5 ? -21.318 -0.963 32.025 1.00 76.56 85 ASP A CA 1
ATOM 629 C C . ASP A 1 85 ? -20.294 0.041 31.465 1.00 76.56 85 ASP A C 1
ATOM 631 O O . ASP A 1 85 ? -19.119 0.049 31.864 1.00 76.56 85 ASP A O 1
ATOM 635 N N . SER A 1 86 ? -20.759 0.900 30.557 1.00 85.25 86 SER A N 1
ATOM 636 C CA . SER A 1 86 ? -19.990 2.005 29.991 1.00 85.25 86 SER A CA 1
ATOM 637 C C . SER A 1 86 ? -20.503 3.340 30.516 1.00 85.25 86 SER A C 1
ATOM 639 O O . SER A 1 86 ? -21.695 3.503 30.763 1.00 85.25 86 SER A O 1
ATOM 641 N N . ILE A 1 87 ? -19.596 4.302 30.659 1.00 89.25 87 ILE A N 1
ATOM 642 C CA . ILE A 1 87 ? -19.907 5.708 30.898 1.00 89.25 87 ILE A CA 1
ATOM 643 C C . ILE A 1 87 ? -19.160 6.511 29.851 1.00 89.25 87 ILE A C 1
ATOM 645 O O . ILE A 1 87 ? -17.934 6.436 29.766 1.00 89.25 87 ILE A O 1
ATOM 649 N N . THR A 1 88 ? -19.895 7.295 29.076 1.00 90.81 88 THR A N 1
ATOM 650 C CA . THR A 1 88 ? -19.336 8.166 28.052 1.00 90.81 88 THR A CA 1
ATOM 651 C C . THR A 1 88 ? -19.553 9.617 28.429 1.00 90.81 88 THR A C 1
ATOM 653 O O . THR A 1 88 ? -20.633 10.013 28.861 1.00 90.81 88 THR A O 1
ATOM 656 N N . VAL A 1 89 ? -18.510 10.418 28.244 1.00 92.12 89 VAL A N 1
ATOM 657 C CA . VAL A 1 89 ? -18.555 11.873 28.334 1.00 92.12 89 VAL A CA 1
ATOM 658 C C . VAL A 1 89 ? -18.050 12.464 27.023 1.00 92.12 89 VAL A C 1
ATOM 660 O O . VAL A 1 89 ? -17.074 11.977 26.452 1.00 92.12 89 VAL A O 1
ATOM 663 N N . ALA A 1 90 ? -18.715 13.493 26.510 1.00 92.19 90 ALA A N 1
ATOM 664 C CA . ALA A 1 90 ? -18.353 14.117 25.247 1.00 92.19 90 ALA A CA 1
ATOM 665 C C . ALA A 1 90 ? -18.550 15.631 25.268 1.00 92.19 90 ALA A C 1
ATOM 667 O O . ALA A 1 90 ? -19.393 16.154 25.996 1.00 92.19 90 ALA A O 1
ATOM 668 N N . ILE A 1 91 ? -17.778 16.315 24.428 1.00 90.38 91 ILE A N 1
ATOM 669 C CA . ILE A 1 91 ? -17.929 17.739 24.141 1.00 90.38 91 ILE A CA 1
ATOM 670 C C . ILE A 1 91 ? -17.913 17.985 22.637 1.00 90.38 91 ILE A C 1
ATOM 672 O O . ILE A 1 91 ? -17.134 17.355 21.912 1.00 90.38 91 ILE A O 1
ATOM 676 N N . ASP A 1 92 ? -18.720 18.948 22.201 1.00 88.94 92 ASP A N 1
ATOM 677 C CA . ASP A 1 92 ? -18.658 19.499 20.851 1.00 88.94 92 ASP A CA 1
ATOM 678 C C . ASP A 1 92 ? -17.992 20.887 20.909 1.00 88.94 92 ASP A C 1
ATOM 680 O O . ASP A 1 92 ? -18.307 21.704 21.781 1.00 88.94 92 ASP A O 1
ATOM 684 N N . PHE A 1 93 ? -17.042 21.147 20.010 1.00 80.50 93 PHE A N 1
ATOM 685 C CA . PHE A 1 93 ? -16.235 22.373 19.990 1.00 80.50 93 PHE A CA 1
ATOM 686 C C . PHE A 1 93 ? -15.844 22.768 18.560 1.00 80.50 93 PHE A C 1
ATOM 688 O O . PHE A 1 93 ? -15.831 21.927 17.661 1.00 80.50 93 PHE A O 1
ATOM 695 N N . THR A 1 94 ? -15.510 24.038 18.323 1.00 72.00 94 THR A N 1
ATOM 696 C CA . THR A 1 94 ? -15.098 24.536 16.994 1.00 72.00 94 THR A CA 1
ATOM 697 C C . THR A 1 94 ? -13.595 24.822 16.911 1.00 72.00 94 THR A C 1
ATOM 699 O O . THR A 1 94 ? -12.946 25.199 17.887 1.00 72.00 94 THR A O 1
ATOM 702 N N . PHE A 1 95 ? -13.020 24.614 15.719 1.00 59.31 95 PHE A N 1
ATOM 703 C CA . PHE A 1 95 ? -11.572 24.688 15.456 1.00 59.31 95 PHE A CA 1
ATOM 704 C C . PHE A 1 95 ? -11.021 26.115 15.263 1.00 59.31 95 PHE A C 1
ATOM 706 O O . PHE A 1 95 ? -9.802 26.292 15.208 1.00 59.31 95 PHE A O 1
ATOM 713 N N . ASP A 1 96 ? -11.883 27.135 15.177 1.00 55.34 96 ASP A N 1
ATOM 714 C CA . ASP A 1 96 ? -11.558 28.461 14.619 1.00 55.34 96 ASP A CA 1
ATOM 715 C C . ASP A 1 96 ? -10.503 29.280 15.396 1.00 55.34 96 ASP A C 1
ATOM 717 O O . ASP A 1 96 ? -10.199 30.425 15.055 1.00 55.34 96 ASP A O 1
ATOM 721 N N . GLN A 1 97 ? -9.882 28.721 16.436 1.00 51.50 97 GLN A N 1
ATOM 722 C CA . GLN A 1 97 ? -8.957 29.454 17.290 1.00 51.50 97 GLN A CA 1
ATOM 723 C C . GLN A 1 97 ? -7.718 28.690 17.739 1.00 51.50 97 GLN A C 1
ATOM 725 O O . GLN A 1 97 ? -7.259 28.849 18.862 1.00 51.50 97 GLN A O 1
ATOM 730 N N . VAL A 1 98 ? -7.096 27.939 16.836 1.00 49.94 98 VAL A N 1
ATOM 731 C CA . VAL A 1 98 ? -5.729 27.449 17.065 1.00 49.94 98 VAL A CA 1
ATOM 732 C C . VAL A 1 98 ? -4.815 27.988 15.971 1.00 49.94 98 VAL A C 1
ATOM 734 O O . VAL A 1 98 ? -4.414 27.284 15.040 1.00 49.94 98 VAL A O 1
ATOM 737 N N . LYS A 1 99 ? -4.505 29.289 16.037 1.00 44.62 99 LYS A N 1
ATOM 738 C CA . LYS A 1 99 ? -3.492 29.917 15.166 1.00 44.62 99 LYS A CA 1
ATOM 739 C C . LYS A 1 99 ? -2.086 29.901 15.770 1.00 44.62 99 LYS A C 1
ATOM 741 O O . LYS A 1 99 ? -1.135 30.089 15.012 1.00 44.62 99 LYS A O 1
ATOM 746 N N . GLN A 1 100 ? -1.925 29.649 17.070 1.00 49.25 100 GLN A N 1
ATOM 747 C CA . GLN A 1 100 ? -0.620 29.724 17.737 1.00 49.25 100 GLN A CA 1
ATOM 748 C C . GLN A 1 100 ? -0.101 28.350 18.185 1.00 49.25 100 GLN A C 1
ATOM 750 O O . GLN A 1 100 ? -0.841 27.382 18.282 1.00 49.25 100 GLN A O 1
ATOM 755 N N . ARG A 1 101 ? 1.229 28.238 18.292 1.00 48.53 101 ARG A N 1
ATOM 756 C CA . ARG A 1 101 ? 1.998 26.983 18.407 1.00 48.53 101 ARG A CA 1
ATOM 757 C C . ARG A 1 101 ? 2.453 26.716 19.849 1.00 48.53 101 ARG A C 1
ATOM 759 O O . ARG A 1 101 ? 3.569 26.220 20.031 1.00 48.53 101 ARG A O 1
ATOM 766 N N . ASN A 1 102 ? 1.666 27.107 20.845 1.00 49.66 102 ASN A N 1
ATOM 767 C CA . ASN A 1 102 ? 2.104 27.035 22.237 1.00 49.66 102 ASN A CA 1
ATOM 768 C C . ASN A 1 102 ? 1.733 25.689 22.863 1.00 49.66 102 ASN A C 1
ATOM 770 O O . ASN A 1 102 ? 0.703 25.099 22.552 1.00 49.66 102 ASN A O 1
ATOM 774 N N . ASP A 1 103 ? 2.596 25.213 23.757 1.00 48.97 103 ASP A N 1
ATOM 775 C CA . ASP A 1 103 ? 2.559 23.860 24.327 1.00 48.97 103 ASP A CA 1
ATOM 776 C C . ASP A 1 103 ? 1.487 23.699 25.431 1.00 48.97 103 ASP A C 1
ATOM 778 O O . ASP A 1 103 ? 1.416 22.678 26.105 1.00 48.97 103 ASP A O 1
ATOM 782 N N . SER A 1 104 ? 0.631 24.710 25.616 1.00 52.91 104 SER A N 1
ATOM 783 C CA . SER A 1 104 ? -0.230 24.890 26.795 1.00 52.91 104 SER A CA 1
ATOM 784 C C . SER A 1 104 ? -1.727 24.644 26.531 1.00 52.91 104 SER A C 1
ATOM 786 O O . SER A 1 104 ? -2.573 24.948 27.366 1.00 52.91 104 SER A O 1
ATOM 788 N N . GLU A 1 105 ? -2.097 24.131 25.361 1.00 53.25 105 GLU A N 1
ATOM 789 C CA . GLU A 1 105 ? -3.496 24.034 24.928 1.00 53.25 105 GLU A CA 1
ATOM 790 C C . GLU A 1 105 ? -4.145 22.694 25.275 1.00 53.25 105 GLU A C 1
ATOM 792 O O . GLU A 1 105 ? -3.793 21.681 24.675 1.00 53.25 105 GLU A O 1
ATOM 797 N N . LEU A 1 106 ? -5.141 22.685 26.173 1.00 59.66 106 LEU A N 1
ATOM 798 C CA . LEU A 1 106 ? -6.024 21.531 26.379 1.00 59.66 106 LEU A CA 1
ATOM 799 C C . LEU A 1 106 ? -7.428 22.019 26.797 1.00 59.66 106 LEU A C 1
ATOM 801 O O . LEU A 1 106 ? -7.586 22.552 27.898 1.00 59.66 106 LEU A O 1
ATOM 805 N N . ILE A 1 107 ? -8.448 21.825 25.950 1.00 66.50 107 ILE A N 1
ATOM 806 C CA . ILE A 1 107 ? -9.797 21.558 26.475 1.00 66.50 107 ILE A CA 1
ATOM 807 C C . ILE A 1 107 ? -9.813 20.072 26.795 1.00 66.50 107 ILE A C 1
ATOM 809 O O . ILE A 1 107 ? -9.465 19.239 25.956 1.00 66.50 107 ILE A O 1
ATOM 813 N N . LEU A 1 108 ? -10.170 19.759 28.029 1.00 76.50 108 LEU A N 1
ATOM 814 C CA . LEU A 1 108 ? -10.169 18.413 28.565 1.00 76.50 108 LEU A CA 1
ATOM 815 C C . LEU A 1 108 ? -11.608 18.037 28.871 1.00 76.50 108 LEU A C 1
ATOM 817 O O . LEU A 1 108 ? -12.314 18.775 29.560 1.00 76.50 108 LEU A O 1
ATOM 821 N N . VAL A 1 109 ? -12.018 16.876 28.383 1.00 82.94 109 VAL A N 1
ATOM 822 C CA . VAL A 1 109 ? -13.256 16.237 28.815 1.00 82.94 109 VAL A CA 1
ATOM 823 C C . VAL A 1 109 ? -12.880 15.001 29.609 1.00 82.94 109 VAL A C 1
ATOM 825 O O . VAL A 1 109 ? -11.951 14.282 29.245 1.00 82.94 109 VAL A O 1
ATOM 828 N N . GLY A 1 110 ? -13.548 14.769 30.729 1.00 86.38 110 GLY A N 1
ATOM 829 C CA . GLY A 1 110 ? -13.141 13.697 31.617 1.00 86.38 110 GLY A CA 1
ATOM 830 C C . GLY A 1 110 ? -14.205 13.254 32.595 1.00 86.38 110 GLY A C 1
ATOM 831 O O . GLY A 1 110 ? -15.329 13.754 32.607 1.00 86.38 110 GLY A O 1
ATOM 832 N N . LEU A 1 111 ? -13.808 12.305 33.431 1.00 86.12 111 LEU A N 1
ATOM 833 C CA . LEU A 1 111 ? -14.600 11.769 34.525 1.00 86.12 111 LEU A CA 1
ATOM 834 C C . LEU A 1 111 ? -13.816 11.937 35.825 1.00 86.12 111 LEU A C 1
ATOM 836 O O . LEU A 1 111 ? -12.601 11.763 35.865 1.00 86.12 111 LEU A O 1
ATOM 840 N N . THR A 1 112 ? -14.510 12.284 36.899 1.00 85.06 112 THR A N 1
ATOM 841 C CA . THR A 1 112 ? -13.931 12.434 38.236 1.00 85.06 112 THR A CA 1
ATOM 842 C C . THR A 1 112 ? -14.774 11.699 39.257 1.00 85.06 112 THR A C 1
ATOM 844 O O . THR A 1 112 ? -15.995 11.662 39.137 1.00 85.06 112 THR A O 1
ATOM 847 N N . ASN A 1 113 ? -14.137 11.145 40.282 1.00 83.44 113 ASN A N 1
ATOM 848 C CA . ASN A 1 113 ? -14.836 10.570 41.431 1.00 83.44 113 ASN A CA 1
ATOM 849 C C . ASN A 1 113 ? -14.887 11.525 42.640 1.00 83.44 113 ASN A C 1
ATOM 851 O O . ASN A 1 113 ? -15.250 11.128 43.745 1.00 83.44 113 ASN A O 1
ATOM 855 N N . GLY A 1 114 ? -14.478 12.782 42.441 1.00 80.06 114 GLY A N 1
ATOM 856 C CA . GLY A 1 114 ? -14.354 13.799 43.485 1.00 80.06 114 GLY A CA 1
ATOM 857 C C . GLY A 1 114 ? -12.950 13.904 44.090 1.00 80.06 114 GLY A C 1
ATOM 858 O O . GLY A 1 114 ? -12.557 15.006 44.466 1.00 80.06 114 GLY A O 1
ATOM 859 N N . ASN A 1 115 ? -12.169 12.817 44.106 1.00 76.62 115 ASN A N 1
ATOM 860 C CA . ASN A 1 115 ? -10.802 12.790 44.648 1.00 76.62 115 ASN A CA 1
ATOM 861 C C . ASN A 1 115 ? -9.735 12.743 43.545 1.00 76.62 115 ASN A C 1
ATOM 863 O O . ASN A 1 115 ? -8.717 13.425 43.626 1.00 76.62 115 ASN A O 1
ATOM 867 N N . SER A 1 116 ? -9.979 11.964 42.496 1.00 75.88 116 SER A N 1
ATOM 868 C CA . SER A 1 116 ? -9.093 11.783 41.347 1.00 75.88 116 SER A CA 1
ATOM 869 C C . SER A 1 116 ? -9.881 11.844 40.035 1.00 75.88 116 SER A C 1
ATOM 871 O O . SER A 1 116 ? -11.117 11.844 40.020 1.00 75.88 116 SER A O 1
ATOM 873 N N . ARG A 1 117 ? -9.163 11.995 38.918 1.00 77.62 117 ARG A N 1
ATOM 874 C CA . ARG A 1 117 ? -9.727 12.338 37.606 1.00 77.62 117 ARG A CA 1
ATOM 875 C C . ARG A 1 117 ? -9.087 11.483 36.525 1.00 77.62 117 ARG A C 1
ATOM 877 O O . ARG A 1 117 ? -7.894 11.239 36.584 1.00 77.62 117 ARG A O 1
ATOM 884 N N . LEU A 1 118 ? -9.872 11.125 35.518 1.00 76.06 118 LEU A N 1
ATOM 885 C CA . LEU A 1 118 ? -9.401 10.625 34.233 1.00 76.06 118 LEU A CA 1
ATOM 886 C C . LEU A 1 118 ? -9.806 11.633 33.161 1.00 76.06 118 LEU A C 1
ATOM 888 O O . LEU A 1 118 ? -10.939 12.118 33.146 1.00 76.06 118 LEU A O 1
ATOM 892 N N . LEU A 1 119 ? -8.870 11.968 32.282 1.00 72.56 119 LEU A N 1
ATOM 893 C CA . LEU A 1 119 ? -9.026 13.029 31.295 1.00 72.56 119 LEU A CA 1
ATOM 894 C C . LEU A 1 119 ? -8.693 12.512 29.900 1.00 72.56 119 LEU A C 1
ATOM 896 O O . LEU A 1 119 ? -7.655 11.885 29.706 1.00 72.56 119 LEU A O 1
ATOM 900 N N . ALA A 1 120 ? -9.532 12.860 28.929 1.00 68.50 120 ALA A N 1
ATOM 901 C CA . ALA A 1 120 ? -9.211 12.803 27.516 1.00 68.50 120 ALA A CA 1
ATOM 902 C C . ALA A 1 120 ? -8.845 14.201 27.021 1.00 68.50 120 ALA A C 1
ATOM 904 O O . ALA A 1 120 ? -9.485 15.202 27.361 1.00 68.50 120 ALA A O 1
ATOM 905 N N . THR A 1 121 ? -7.808 14.260 26.192 1.00 67.00 121 THR A N 1
ATOM 906 C CA . THR A 1 121 ? -7.286 15.518 25.676 1.00 67.00 121 THR A CA 1
ATOM 907 C C . THR A 1 121 ? -7.010 15.485 24.184 1.00 67.00 121 THR A C 1
ATOM 909 O O . THR A 1 121 ? -6.794 14.426 23.595 1.00 67.00 121 THR A O 1
ATOM 912 N N . TYR A 1 122 ? -6.970 16.672 23.586 1.00 56.91 122 TYR A N 1
ATOM 913 C CA . TYR A 1 122 ? -6.608 16.896 22.198 1.00 56.91 122 TYR A CA 1
ATOM 914 C C . TYR A 1 122 ? -5.612 18.065 22.089 1.00 56.91 122 TYR A C 1
ATOM 916 O O . TYR A 1 122 ? -5.927 19.177 22.503 1.00 56.91 122 TYR A O 1
ATOM 924 N N . ASN A 1 123 ? -4.423 17.824 21.510 1.00 54.97 123 ASN A N 1
ATOM 925 C CA . ASN A 1 123 ? -3.383 18.841 21.266 1.00 54.97 123 ASN A CA 1
ATOM 926 C C . ASN A 1 123 ? -2.749 18.692 19.860 1.00 54.97 123 ASN A C 1
ATOM 928 O O . ASN A 1 123 ? -2.435 17.587 19.393 1.00 54.97 123 ASN A O 1
ATOM 932 N N . ARG A 1 124 ? -2.507 19.827 19.188 1.00 44.53 124 ARG A N 1
ATOM 933 C CA . ARG A 1 124 ? -1.979 19.951 17.821 1.00 44.53 124 ARG A CA 1
ATOM 934 C C . ARG A 1 124 ? -0.490 19.599 17.650 1.00 44.53 124 ARG A C 1
ATOM 936 O O . ARG A 1 124 ? -0.153 18.993 16.632 1.00 44.53 124 ARG A O 1
ATOM 943 N N . LYS A 1 125 ? 0.423 19.856 18.598 1.00 40.50 125 LYS A N 1
ATOM 944 C CA . LYS A 1 125 ? 1.885 19.700 18.366 1.00 40.50 125 LYS A CA 1
ATOM 945 C C . LYS A 1 125 ? 2.406 18.282 18.587 1.00 40.50 125 LYS A C 1
ATOM 947 O O . LYS A 1 125 ? 2.205 17.701 19.646 1.00 40.50 125 LYS A O 1
ATOM 952 N N . GLY A 1 126 ? 2.967 17.674 17.543 1.00 36.75 126 GLY A N 1
ATOM 953 C CA . GLY A 1 126 ? 3.759 16.449 17.644 1.00 36.75 126 GLY A CA 1
ATOM 954 C C . GLY A 1 126 ? 5.190 16.799 17.999 1.00 36.75 126 GLY A C 1
ATOM 955 O O . GLY A 1 126 ? 5.770 17.607 17.283 1.00 36.75 126 GLY A O 1
ATOM 956 N N . TRP A 1 127 ? 5.699 16.147 19.051 1.00 21.25 127 TRP A N 1
ATOM 957 C CA . TRP A 1 127 ? 7.070 16.160 19.587 1.00 21.25 127 TRP A CA 1
ATOM 958 C C . TRP A 1 127 ? 7.510 17.363 20.448 1.00 21.25 127 TRP A C 1
ATOM 960 O O . TRP A 1 127 ? 7.428 18.508 20.011 1.00 21.25 127 TRP A O 1
ATOM 970 N N . GLY A 1 128 ? 8.078 17.037 21.625 1.00 23.86 128 GLY A N 1
ATOM 971 C CA . GLY A 1 128 ? 8.940 17.889 22.463 1.00 23.86 128 GLY A CA 1
ATOM 972 C C . GLY A 1 128 ? 8.413 18.166 23.882 1.00 23.86 128 GLY A C 1
ATOM 973 O O . GLY A 1 128 ? 7.454 18.908 24.015 1.00 23.86 128 GLY A O 1
ATOM 974 N N . ASP A 1 129 ? 9.088 17.607 24.894 1.00 25.27 129 ASP A N 1
ATOM 975 C CA . ASP A 1 129 ? 8.959 17.784 26.359 1.00 25.27 129 ASP A CA 1
ATOM 976 C C . ASP A 1 129 ? 7.725 17.229 27.097 1.00 25.27 129 ASP A C 1
ATOM 978 O O . ASP A 1 129 ? 6.701 17.879 27.307 1.00 25.27 129 ASP A O 1
ATOM 982 N N . TYR A 1 130 ? 7.906 16.006 27.601 1.00 31.89 130 TYR A N 1
ATOM 983 C CA . TYR A 1 130 ? 6.982 15.240 28.439 1.00 31.89 130 TYR A CA 1
ATOM 984 C C . TYR A 1 130 ? 7.169 15.493 29.951 1.00 31.89 130 TYR A C 1
ATOM 986 O O . TYR A 1 130 ? 6.917 14.607 30.755 1.00 31.89 130 TYR A O 1
ATOM 994 N N . ASP A 1 131 ? 7.550 16.711 30.350 1.00 30.53 131 ASP A N 1
ATOM 995 C CA . ASP A 1 131 ? 7.657 17.113 31.770 1.00 30.53 131 ASP A CA 1
ATOM 996 C C . ASP A 1 131 ? 6.481 17.992 32.251 1.00 30.53 131 ASP A C 1
ATOM 998 O O . ASP A 1 131 ? 6.482 18.518 33.366 1.00 30.53 131 ASP A O 1
ATOM 1002 N N . SER A 1 132 ? 5.440 18.175 31.429 1.00 31.70 132 SER A N 1
ATOM 1003 C CA . SER A 1 132 ? 4.327 19.088 31.747 1.00 31.70 132 SER A CA 1
ATOM 1004 C C . SER A 1 132 ? 2.956 18.435 31.939 1.00 31.70 132 SER A C 1
ATOM 1006 O O . SER A 1 132 ? 2.036 19.111 32.393 1.00 31.70 132 SER A O 1
ATOM 1008 N N . ILE A 1 133 ? 2.808 17.127 31.709 1.00 35.59 133 ILE A N 1
ATOM 1009 C CA . ILE A 1 133 ? 1.567 16.399 32.023 1.00 35.59 133 ILE A CA 1
ATOM 1010 C C . ILE A 1 133 ? 1.935 15.100 32.743 1.00 35.59 133 ILE A C 1
ATOM 1012 O O . ILE A 1 133 ? 1.912 14.004 32.196 1.00 35.59 133 ILE A O 1
ATOM 1016 N N . GLY A 1 134 ? 2.386 15.302 33.975 1.00 32.25 134 GLY A N 1
ATOM 1017 C CA . GLY A 1 134 ? 3.001 14.301 34.845 1.00 32.25 134 GLY A CA 1
ATOM 1018 C C . GLY A 1 134 ? 3.743 14.937 36.023 1.00 32.25 134 GLY A C 1
ATOM 1019 O O . GLY A 1 134 ? 4.633 14.316 36.593 1.00 32.25 134 GLY A O 1
ATOM 1020 N N . ARG A 1 135 ? 3.413 16.185 36.401 1.00 30.28 135 ARG A N 1
ATOM 1021 C CA . ARG A 1 135 ? 3.911 16.736 37.666 1.00 30.28 135 ARG A CA 1
ATOM 1022 C C . ARG A 1 135 ? 3.388 15.856 38.798 1.00 30.28 135 ARG A C 1
ATOM 1024 O O . ARG A 1 135 ? 2.180 15.615 38.859 1.00 30.28 135 ARG A O 1
ATOM 1031 N N . GLU A 1 136 ? 4.275 15.448 39.707 1.00 29.41 136 GLU A N 1
ATOM 1032 C CA . GLU A 1 136 ? 3.883 15.016 41.052 1.00 29.41 136 GLU A CA 1
ATOM 1033 C C . GLU A 1 136 ? 2.809 15.987 41.576 1.00 29.41 136 GLU A C 1
ATOM 1035 O O . GLU A 1 136 ? 3.057 17.187 41.716 1.00 29.41 136 GLU A O 1
ATOM 1040 N N . GLY A 1 137 ? 1.586 15.482 41.769 1.00 35.00 137 GLY A N 1
ATOM 1041 C CA . GLY A 1 137 ? 0.430 16.270 42.209 1.00 35.00 137 GLY A CA 1
ATOM 1042 C C . GLY A 1 137 ? -0.745 16.388 41.227 1.00 35.00 137 GLY A C 1
ATOM 1043 O O . GLY A 1 137 ? -1.785 16.902 41.634 1.00 35.00 137 GLY A O 1
ATOM 1044 N N . TYR A 1 138 ? -0.647 15.894 39.985 1.00 36.94 138 TYR A N 1
ATOM 1045 C CA . TYR A 1 138 ? -1.822 15.693 39.117 1.00 36.94 138 TYR A CA 1
ATOM 1046 C C . TYR A 1 138 ? -2.269 14.228 39.160 1.00 36.94 138 TYR A C 1
ATOM 1048 O O . TYR A 1 138 ? -1.478 13.358 38.800 1.00 36.94 138 TYR A O 1
ATOM 1056 N N . PRO A 1 139 ? -3.518 13.919 39.556 1.00 37.38 139 PRO A N 1
ATOM 1057 C CA . PRO A 1 139 ? -4.054 12.570 39.435 1.00 37.38 139 PRO A CA 1
ATOM 1058 C C . PRO A 1 139 ? -4.217 12.224 37.947 1.00 37.38 139 PRO A C 1
ATOM 1060 O O . PRO A 1 139 ? -5.085 12.770 37.271 1.00 37.38 139 PRO A O 1
ATOM 1063 N N . GLU A 1 140 ? -3.290 11.397 37.467 1.00 42.12 140 GLU A N 1
ATOM 1064 C CA . GLU A 1 140 ? -3.234 10.587 36.241 1.00 42.12 140 GLU A CA 1
ATOM 1065 C C . GLU A 1 140 ? -4.373 10.772 35.215 1.00 42.12 140 GLU A C 1
ATOM 1067 O O . GLU A 1 140 ? -5.300 9.974 35.118 1.00 42.12 140 GLU A O 1
ATOM 1072 N N . GLY A 1 141 ? -4.257 11.786 34.352 1.00 39.44 141 GLY A N 1
ATOM 1073 C CA . GLY A 1 141 ? -4.890 11.767 33.032 1.00 39.44 141 GLY A CA 1
ATOM 1074 C C . GLY A 1 141 ? -3.965 11.058 32.045 1.00 39.44 141 GLY A C 1
ATOM 1075 O O . GLY A 1 141 ? -2.785 11.393 31.966 1.00 39.44 141 GLY A O 1
ATOM 1076 N N . ILE A 1 142 ? -4.467 10.086 31.287 1.00 41.94 142 ILE A N 1
ATOM 1077 C CA . ILE A 1 142 ? -3.660 9.435 30.250 1.00 41.94 142 ILE A CA 1
ATOM 1078 C C . ILE A 1 142 ? -3.439 10.405 29.112 1.00 41.94 142 ILE A C 1
ATOM 1080 O O . ILE A 1 142 ? -4.369 10.854 28.443 1.00 41.94 142 ILE A O 1
ATOM 1084 N N . VAL A 1 143 ? -2.168 10.685 28.881 1.00 41.12 143 VAL A N 1
ATOM 1085 C CA . VAL A 1 143 ? -1.690 11.466 27.755 1.00 41.12 143 VAL A CA 1
ATOM 1086 C C . VAL A 1 143 ? -1.326 10.485 26.652 1.00 41.12 143 VAL A C 1
ATOM 1088 O O . VAL A 1 143 ? -0.561 9.547 26.866 1.00 41.12 143 VAL A O 1
ATOM 1091 N N . PHE A 1 144 ? -1.885 10.668 25.458 1.00 39.50 144 PHE A N 1
ATOM 1092 C CA . PHE A 1 144 ? -1.479 9.866 24.309 1.00 39.50 144 PHE A CA 1
ATOM 1093 C C . PHE A 1 144 ? -0.077 10.297 23.854 1.00 39.50 144 PHE A C 1
ATOM 1095 O O . PHE A 1 144 ? 0.121 11.415 23.369 1.00 39.50 144 PHE A O 1
ATOM 1102 N N . GLU A 1 145 ? 0.906 9.403 23.989 1.00 33.03 145 GLU A N 1
ATOM 1103 C CA . GLU A 1 145 ? 2.245 9.586 23.427 1.00 33.03 145 GLU A CA 1
ATOM 1104 C C . GLU A 1 145 ? 2.205 9.645 21.894 1.00 33.03 145 GLU A C 1
ATOM 1106 O O . GLU A 1 145 ? 1.605 8.829 21.189 1.00 33.03 145 GLU A O 1
ATOM 1111 N N . LYS A 1 146 ? 2.846 10.681 21.356 1.00 38.06 146 LYS A N 1
ATOM 1112 C CA . LYS A 1 146 ? 2.641 11.175 19.998 1.00 38.06 146 LYS A CA 1
ATOM 1113 C C . LYS A 1 146 ? 3.712 10.671 19.030 1.00 38.06 146 LYS A C 1
ATOM 1115 O O . LYS A 1 146 ? 4.569 11.437 18.596 1.00 38.06 146 LYS A O 1
ATOM 1120 N N . LYS A 1 147 ? 3.612 9.406 18.606 1.00 30.92 147 LYS A N 1
ATOM 1121 C CA . LYS A 1 147 ? 4.245 8.940 17.348 1.00 30.92 147 LYS A CA 1
ATOM 1122 C C . LYS A 1 147 ? 3.260 8.756 16.180 1.00 30.92 147 LYS A C 1
ATOM 1124 O O . LYS A 1 147 ? 3.697 8.646 15.038 1.00 30.92 147 LYS A O 1
ATOM 1129 N N . THR A 1 148 ? 1.949 8.848 16.423 1.00 36.88 148 THR A N 1
ATOM 1130 C CA . THR A 1 148 ? 0.895 8.564 15.419 1.00 36.88 148 THR A CA 1
ATOM 1131 C C . THR A 1 148 ? -0.122 9.690 15.196 1.00 36.88 148 THR A C 1
ATOM 1133 O O . THR A 1 148 ? -0.988 9.569 14.334 1.00 36.88 148 THR A O 1
ATOM 1136 N N . ILE A 1 149 ? -0.027 10.818 15.907 1.00 37.81 149 ILE A N 1
ATOM 1137 C CA . ILE A 1 149 ? -0.995 11.922 15.779 1.00 37.81 149 ILE A CA 1
ATOM 1138 C C . ILE A 1 149 ? -0.503 12.904 14.703 1.00 37.81 149 ILE A C 1
ATOM 1140 O O . ILE A 1 149 ? 0.167 13.901 14.986 1.00 37.81 149 ILE A O 1
ATOM 1144 N N . GLY A 1 150 ? -0.800 12.589 13.444 1.00 31.78 150 GLY A N 1
ATOM 1145 C CA . GLY A 1 150 ? -0.505 13.435 12.292 1.00 31.78 150 GLY A CA 1
ATOM 1146 C C . GLY A 1 150 ? -1.578 14.498 12.058 1.00 31.78 150 GLY A C 1
ATOM 1147 O O . GLY A 1 150 ? -2.490 14.276 11.275 1.00 31.78 150 GLY A O 1
ATOM 1148 N N . PHE A 1 151 ? -1.419 15.685 12.645 1.00 41.75 151 PHE A N 1
ATOM 1149 C CA . PHE A 1 151 ? -1.992 16.923 12.092 1.00 41.75 151 PHE A CA 1
ATOM 1150 C C . PHE A 1 151 ? -0.890 17.705 11.375 1.00 41.75 151 PHE A C 1
ATOM 1152 O O . PHE A 1 151 ? -0.537 18.823 11.744 1.00 41.75 151 PHE A O 1
ATOM 1159 N N . ILE A 1 152 ? -0.299 17.080 10.355 1.00 36.78 152 ILE A N 1
ATOM 1160 C CA . ILE A 1 152 ? 0.553 17.772 9.387 1.00 36.78 152 ILE A CA 1
ATOM 1161 C C . ILE A 1 152 ? -0.345 18.046 8.174 1.00 36.78 152 ILE A C 1
ATOM 1163 O O . ILE A 1 152 ? -0.771 17.111 7.504 1.00 36.78 152 ILE A O 1
ATOM 1167 N N . ASN A 1 153 ? -0.639 19.329 7.932 1.00 38.22 153 ASN A N 1
ATOM 1168 C CA . ASN A 1 153 ? -1.564 19.906 6.937 1.00 38.22 153 ASN A CA 1
ATOM 1169 C C . ASN A 1 153 ? -3.053 19.979 7.331 1.00 38.22 153 ASN A C 1
ATOM 1171 O O . ASN A 1 153 ? -3.863 19.123 6.985 1.00 38.22 153 ASN A O 1
ATOM 1175 N N . ASN A 1 154 ? -3.421 21.123 7.924 1.00 38.88 154 ASN A N 1
ATOM 1176 C CA . ASN A 1 154 ? -4.779 21.619 8.219 1.00 38.88 154 ASN A CA 1
ATOM 1177 C C . ASN A 1 154 ? -5.728 21.760 6.998 1.00 38.88 154 ASN A C 1
ATOM 1179 O O . ASN A 1 154 ? -6.732 22.450 7.089 1.00 38.88 154 ASN A O 1
ATOM 1183 N N . GLY A 1 155 ? -5.423 21.179 5.837 1.00 40.06 155 GLY A N 1
ATOM 1184 C CA . GLY A 1 155 ? -6.250 21.347 4.636 1.00 40.06 155 GLY A CA 1
ATOM 1185 C C . GLY A 1 155 ? -7.479 20.433 4.568 1.00 40.06 155 GLY A C 1
ATOM 1186 O O . GLY A 1 155 ? -8.329 20.653 3.717 1.00 40.06 155 GLY A O 1
ATOM 1187 N N . ALA A 1 156 ? -7.552 19.383 5.398 1.00 38.62 156 ALA A N 1
ATOM 1188 C CA . ALA A 1 156 ? -8.568 18.325 5.278 1.00 38.62 156 ALA A CA 1
ATOM 1189 C C . ALA A 1 156 ? -9.734 18.430 6.276 1.00 38.62 156 ALA A C 1
ATOM 1191 O O . ALA A 1 156 ? -10.788 17.855 6.029 1.00 38.62 156 ALA A O 1
ATOM 1192 N N . VAL A 1 157 ? -9.541 19.138 7.387 1.00 44.12 157 VAL A N 1
ATOM 1193 C CA . VAL A 1 157 ? -10.615 19.523 8.309 1.00 44.12 157 VAL A CA 1
ATOM 1194 C C . VAL A 1 157 ? -10.911 20.966 7.935 1.00 44.12 157 VAL A C 1
ATOM 1196 O O . VAL A 1 157 ? -9.986 21.781 7.983 1.00 44.12 157 VAL A O 1
ATOM 1199 N N . GLY A 1 158 ? -12.119 21.278 7.459 1.00 43.72 158 GLY A N 1
ATOM 1200 C CA . GLY A 1 158 ? -12.483 22.666 7.185 1.00 43.72 158 GLY A CA 1
ATOM 1201 C C . GLY A 1 158 ? -12.157 23.490 8.427 1.00 43.72 158 GLY A C 1
ATOM 1202 O O . GLY A 1 158 ? -12.410 23.045 9.545 1.00 43.72 158 GLY A O 1
ATOM 1203 N N . THR A 1 159 ? -11.520 24.649 8.271 1.00 49.31 159 THR A N 1
ATOM 1204 C CA . THR A 1 159 ? -10.930 25.397 9.399 1.00 49.31 159 THR A CA 1
ATOM 1205 C C . THR A 1 159 ? -11.949 25.895 10.436 1.00 49.31 159 THR A C 1
ATOM 1207 O O . THR A 1 159 ? -11.543 26.473 11.434 1.00 49.31 159 THR A O 1
ATOM 1210 N N . SER A 1 160 ? -13.236 25.616 10.228 1.00 57.47 160 SER A N 1
ATOM 1211 C CA . SER A 1 160 ? -14.388 26.028 11.026 1.00 57.47 160 SER A CA 1
ATOM 1212 C C . SER A 1 160 ? -15.374 24.884 11.325 1.00 57.47 160 SER A C 1
ATOM 1214 O O . SER A 1 160 ? -16.464 25.150 11.826 1.00 57.47 160 SER A O 1
ATOM 1216 N N . ASP A 1 161 ? -15.055 23.627 10.989 1.00 66.94 161 ASP A N 1
ATOM 1217 C CA . ASP A 1 161 ? -15.992 22.521 11.221 1.00 66.94 161 ASP A CA 1
ATOM 1218 C C . ASP A 1 161 ? -16.153 22.244 12.735 1.00 66.94 161 ASP A C 1
ATOM 1220 O O . ASP A 1 161 ? -15.154 22.227 13.467 1.00 66.94 161 ASP A O 1
ATOM 1224 N N . PRO A 1 162 ? -17.383 22.001 13.225 1.00 77.69 162 PRO A N 1
ATOM 1225 C CA . PRO A 1 162 ? -17.602 21.523 14.581 1.00 77.69 162 PRO A CA 1
ATOM 1226 C C . PRO A 1 162 ? -17.046 20.100 14.733 1.00 77.69 162 PRO A C 1
ATOM 1228 O O . PRO A 1 162 ? -17.245 19.230 13.885 1.00 77.69 162 PRO A O 1
ATOM 1231 N N . LEU A 1 163 ? -16.324 19.861 15.822 1.00 79.50 163 LEU A N 1
ATOM 1232 C CA . LEU A 1 163 ? -15.728 18.579 16.177 1.00 79.50 163 LEU A CA 1
ATOM 1233 C C . LEU A 1 163 ? -16.372 18.043 17.445 1.00 79.50 163 LEU A C 1
ATOM 1235 O O . LEU A 1 163 ? -16.817 18.812 18.292 1.00 79.50 163 LEU A O 1
ATOM 1239 N N . ARG A 1 164 ? -16.328 16.724 17.610 1.00 86.62 164 ARG A N 1
ATOM 1240 C CA . ARG A 1 164 ? -16.738 16.050 18.839 1.00 86.62 164 ARG A CA 1
ATOM 1241 C C . ARG A 1 164 ? -15.616 15.198 19.396 1.00 86.62 164 ARG A C 1
ATOM 1243 O O . ARG A 1 164 ? -15.157 14.279 18.714 1.00 86.62 164 ARG A O 1
ATOM 1250 N N . LEU A 1 165 ? -15.212 15.483 20.633 1.00 84.25 165 LEU A N 1
ATOM 1251 C CA . LEU A 1 165 ? -14.309 14.651 21.429 1.00 84.25 165 LEU A CA 1
ATOM 1252 C C . LEU A 1 165 ? -15.138 13.879 22.454 1.00 84.25 165 LEU A C 1
ATOM 1254 O O . LEU A 1 165 ? -15.852 14.479 23.252 1.00 84.25 165 LEU A O 1
ATOM 1258 N N . SER A 1 166 ? -15.029 12.556 22.441 1.00 88.56 166 SER A N 1
ATOM 1259 C CA . SER A 1 166 ? -15.718 11.663 23.375 1.00 88.56 166 SER A CA 1
ATOM 1260 C C . SER A 1 166 ? -14.729 10.744 24.077 1.00 88.56 166 SER A C 1
ATOM 1262 O O . SER A 1 166 ? -13.752 10.308 23.470 1.00 88.56 166 SER A O 1
ATOM 1264 N N . MET A 1 167 ? -14.989 10.463 25.350 1.00 88.81 167 MET A N 1
ATOM 1265 C CA . MET A 1 167 ? -14.262 9.520 26.188 1.00 88.81 167 MET A CA 1
ATOM 1266 C C . MET A 1 167 ? -15.262 8.549 26.802 1.00 88.81 167 MET A C 1
ATOM 1268 O O . MET A 1 167 ? -16.146 8.963 27.547 1.00 88.81 167 MET A O 1
ATOM 1272 N N . THR A 1 168 ? -15.095 7.264 26.524 1.00 89.25 168 THR A N 1
ATOM 1273 C CA . THR A 1 168 ? -15.880 6.185 27.113 1.00 89.25 168 THR A CA 1
ATOM 1274 C C . THR A 1 168 ? -15.009 5.381 28.060 1.00 89.25 168 THR A C 1
ATOM 1276 O O . THR A 1 168 ? -13.973 4.870 27.644 1.00 89.25 168 THR A O 1
ATOM 1279 N N . LEU A 1 169 ? -15.443 5.222 29.307 1.00 86.19 169 LEU A N 1
ATOM 1280 C CA . LEU A 1 169 ? -14.895 4.251 30.248 1.00 86.19 169 LEU A CA 1
ATOM 1281 C C . LEU A 1 169 ? -15.818 3.042 30.321 1.00 86.19 169 LEU A C 1
ATOM 1283 O O . LEU A 1 169 ? -17.016 3.193 30.520 1.00 86.19 169 LEU A O 1
ATOM 1287 N N . THR A 1 170 ? -15.264 1.844 30.193 1.00 85.62 170 THR A N 1
ATOM 1288 C CA . THR A 1 170 ? -15.977 0.580 30.401 1.00 85.62 170 THR A CA 1
ATOM 1289 C C . THR A 1 170 ? -15.313 -0.167 31.538 1.00 85.62 170 THR A C 1
ATOM 1291 O O . THR A 1 170 ? -14.086 -0.265 31.580 1.00 85.62 170 THR A O 1
ATOM 1294 N N . ARG A 1 171 ? -16.096 -0.673 32.494 1.00 79.19 171 ARG A N 1
ATOM 1295 C CA . ARG A 1 171 ? -15.513 -1.364 33.649 1.00 79.19 171 ARG A CA 1
ATOM 1296 C C . ARG A 1 171 ? -14.821 -2.639 33.174 1.00 79.19 171 ARG A C 1
ATOM 1298 O O . ARG A 1 171 ? -15.483 -3.490 32.580 1.00 79.19 171 ARG A O 1
ATOM 1305 N N . ALA A 1 172 ? -13.514 -2.755 33.422 1.00 68.25 172 ALA A N 1
ATOM 1306 C CA . ALA A 1 172 ? -12.687 -3.782 32.803 1.00 68.25 172 ALA A CA 1
ATOM 1307 C C . ALA A 1 172 ? -13.226 -5.183 33.124 1.00 68.25 172 ALA A C 1
ATOM 1309 O O . ALA A 1 172 ? -13.398 -5.578 34.285 1.00 68.25 172 ALA A O 1
ATOM 1310 N N . GLU A 1 173 ? -13.470 -5.966 32.080 1.00 61.12 173 GLU A N 1
ATOM 1311 C CA . GLU A 1 173 ? -13.617 -7.401 32.220 1.00 61.12 173 GLU A CA 1
ATOM 1312 C C . GLU A 1 173 ? -12.219 -7.958 32.453 1.00 61.12 173 GLU A C 1
ATOM 1314 O O . GLU A 1 173 ? -11.490 -8.190 31.501 1.00 61.12 173 GLU A O 1
ATOM 1319 N N . THR A 1 174 ? -11.780 -8.128 33.698 1.00 53.00 174 THR A N 1
ATOM 1320 C CA . THR A 1 174 ? -10.559 -8.893 34.002 1.00 53.00 174 THR A CA 1
ATOM 1321 C C . THR A 1 174 ? -10.504 -10.147 33.116 1.00 53.00 174 THR A C 1
ATOM 1323 O O . THR A 1 174 ? -11.307 -11.070 33.303 1.00 53.00 174 THR A O 1
ATOM 1326 N N . LEU A 1 175 ? -9.594 -10.156 32.133 1.00 41.41 175 LEU A N 1
ATOM 1327 C CA . LEU A 1 175 ? -9.195 -11.357 31.418 1.00 41.41 175 LEU A CA 1
ATOM 1328 C C . LEU A 1 175 ? -8.551 -12.242 32.474 1.00 41.41 175 LEU A C 1
ATOM 1330 O O . LEU A 1 175 ? -7.501 -11.921 33.030 1.00 41.41 175 LEU A O 1
ATOM 1334 N N . THR A 1 176 ? -9.212 -13.346 32.792 1.00 36.47 176 THR A N 1
ATOM 1335 C CA . THR A 1 176 ? -8.574 -14.444 33.495 1.00 36.47 176 THR A CA 1
ATOM 1336 C C . THR A 1 176 ? -7.311 -14.802 32.724 1.00 36.47 176 THR A C 1
ATOM 1338 O O . THR A 1 176 ? -7.375 -15.223 31.569 1.00 36.47 176 THR A O 1
ATOM 1341 N N . ARG A 1 177 ? -6.149 -14.651 33.365 1.00 34.69 177 ARG A N 1
ATOM 1342 C CA . ARG A 1 177 ? -4.909 -15.301 32.942 1.00 34.69 177 ARG A CA 1
ATOM 1343 C C . ARG A 1 177 ? -5.108 -16.808 33.117 1.00 34.69 177 ARG A C 1
ATOM 1345 O O . ARG A 1 177 ? -4.673 -17.402 34.094 1.00 34.69 177 ARG A O 1
ATOM 1352 N N . ALA A 1 178 ? -5.822 -17.417 32.177 1.00 35.22 178 ALA A N 1
ATOM 1353 C CA . ALA A 1 178 ? -5.950 -18.857 32.019 1.00 35.22 178 ALA A CA 1
ATOM 1354 C C . ALA A 1 178 ? -4.767 -19.413 31.211 1.00 35.22 178 ALA A C 1
ATOM 1356 O O . ALA A 1 178 ? -4.936 -20.260 30.345 1.00 35.22 178 ALA A O 1
ATOM 1357 N N . GLU A 1 179 ? -3.560 -18.959 31.542 1.00 40.34 179 GLU A N 1
ATOM 1358 C CA . GLU A 1 179 ? -2.334 -19.703 31.293 1.00 40.34 179 GLU A CA 1
ATOM 1359 C C . GLU A 1 179 ? -1.633 -19.838 32.640 1.00 40.34 179 GLU A C 1
ATOM 1361 O O . GLU A 1 179 ? -0.873 -18.976 33.080 1.00 40.34 179 GLU A O 1
ATOM 1366 N N . THR A 1 180 ? -1.930 -20.969 33.285 1.00 38.88 180 THR A N 1
ATOM 1367 C CA . THR A 1 180 ? -1.313 -21.481 34.517 1.00 38.88 180 THR A CA 1
ATOM 1368 C C . THR A 1 180 ? -1.544 -20.640 35.775 1.00 38.88 180 THR A C 1
ATOM 1370 O O . THR A 1 180 ? -0.780 -19.734 36.081 1.00 38.88 180 THR A O 1
ATOM 1373 N N . LEU A 1 181 ? -2.541 -21.031 36.578 1.00 33.09 181 LEU A N 1
ATOM 1374 C CA . LEU A 1 181 ? -2.306 -21.566 37.928 1.00 33.09 181 LEU A CA 1
ATOM 1375 C C . LEU A 1 181 ? -3.614 -22.049 38.572 1.00 33.09 181 LEU A C 1
ATOM 1377 O O . LEU A 1 181 ? -4.643 -21.381 38.592 1.00 33.09 181 LEU A O 1
ATOM 1381 N N . THR A 1 182 ? -3.546 -23.262 39.106 1.00 40.50 182 THR A N 1
ATOM 1382 C CA . THR A 1 182 ? -4.521 -23.864 40.009 1.00 40.50 182 THR A CA 1
ATOM 1383 C C . THR A 1 182 ? -4.476 -23.172 41.368 1.00 40.50 182 THR A C 1
ATOM 1385 O O . THR A 1 182 ? -3.422 -23.199 42.000 1.00 40.50 182 THR A O 1
ATOM 1388 N N . ARG A 1 183 ? -5.620 -22.648 41.828 1.00 32.84 183 ARG A N 1
ATOM 1389 C CA . ARG A 1 183 ? -6.169 -22.670 43.205 1.00 32.84 183 ARG A CA 1
ATOM 1390 C C . ARG A 1 183 ? -7.020 -21.417 43.419 1.00 32.84 183 ARG A C 1
ATOM 1392 O O . ARG A 1 183 ? -6.639 -20.325 43.029 1.00 32.84 183 ARG A O 1
ATOM 1399 N N . ALA A 1 184 ? -8.199 -21.615 44.000 1.00 38.44 184 ALA A N 1
ATOM 1400 C CA . ALA A 1 184 ? -9.148 -20.566 44.337 1.00 38.44 184 ALA A CA 1
ATOM 1401 C C . ALA A 1 184 ? -8.494 -19.491 45.221 1.00 38.44 184 ALA A C 1
ATOM 1403 O O . ALA A 1 184 ? -8.260 -19.730 46.405 1.00 38.44 184 ALA A O 1
ATOM 1404 N N . GLU A 1 185 ? -8.225 -18.325 44.643 1.00 38.91 185 GLU A N 1
ATOM 1405 C CA . GLU A 1 185 ? -7.846 -17.116 45.365 1.00 38.91 185 GLU A CA 1
ATOM 1406 C C . GLU A 1 185 ? -8.839 -16.006 45.018 1.00 38.91 185 GLU A C 1
ATOM 1408 O O . GLU A 1 185 ? -9.185 -15.757 43.864 1.00 38.91 185 GLU A O 1
ATOM 1413 N N . THR A 1 186 ? -9.376 -15.413 46.075 1.00 40.53 186 THR A N 1
ATOM 1414 C CA . THR A 1 186 ? -10.373 -14.352 46.083 1.00 40.53 186 THR A CA 1
ATOM 1415 C C . THR A 1 186 ? -9.852 -13.128 45.326 1.00 40.53 186 THR A C 1
ATOM 1417 O O . THR A 1 186 ? -8.821 -12.577 45.706 1.00 40.53 186 THR A O 1
ATOM 1420 N N . LEU A 1 187 ? -10.586 -12.674 44.301 1.00 38.91 187 LEU A N 1
ATOM 1421 C CA . LEU A 1 187 ? -10.396 -11.355 43.678 1.00 38.91 187 LEU A CA 1
ATOM 1422 C C . LEU A 1 187 ? -10.334 -10.291 44.781 1.00 38.91 187 LEU A C 1
ATOM 1424 O O . LEU A 1 187 ? -11.274 -10.146 45.569 1.00 38.91 187 LEU A O 1
ATOM 1428 N N . THR A 1 188 ? -9.219 -9.573 44.874 1.00 43.88 188 THR A N 1
ATOM 1429 C CA . THR A 1 188 ? -9.074 -8.507 45.868 1.00 43.88 188 THR A CA 1
ATOM 1430 C C . THR A 1 188 ? -9.793 -7.245 45.382 1.00 43.88 188 THR A C 1
ATOM 1432 O O . THR A 1 188 ? -10.001 -7.047 44.188 1.00 43.88 188 THR A O 1
ATOM 1435 N N . ARG A 1 189 ? -10.159 -6.339 46.299 1.00 44.09 189 ARG A N 1
ATOM 1436 C CA . ARG A 1 189 ? -10.783 -5.032 45.988 1.00 44.09 189 ARG A CA 1
ATOM 1437 C C . ARG A 1 189 ? -9.931 -4.154 45.043 1.00 44.09 189 ARG A C 1
ATOM 1439 O O . ARG A 1 189 ? -10.449 -3.201 44.472 1.00 44.09 189 ARG A O 1
ATOM 1446 N N . ALA A 1 190 ? -8.647 -4.476 44.865 1.00 45.78 190 ALA A N 1
ATOM 1447 C CA . ALA A 1 190 ? -7.760 -3.819 43.906 1.00 45.78 190 ALA A CA 1
ATOM 1448 C C . ALA A 1 190 ? -8.117 -4.144 42.439 1.00 45.78 190 ALA A C 1
ATOM 1450 O O . ALA A 1 190 ? -7.915 -3.305 41.565 1.00 45.78 190 ALA A O 1
ATOM 1451 N N . ASP A 1 191 ? -8.730 -5.303 42.170 1.00 52.69 191 ASP A N 1
ATOM 1452 C CA . ASP A 1 191 ? -9.078 -5.741 40.810 1.00 52.69 191 ASP A CA 1
ATOM 1453 C C . ASP A 1 191 ? -10.423 -5.170 40.309 1.00 52.69 191 ASP A C 1
ATOM 1455 O O . ASP A 1 191 ? -10.713 -5.223 39.115 1.00 52.69 191 ASP A O 1
ATOM 1459 N N . SER A 1 192 ? -11.252 -4.586 41.191 1.00 55.16 192 SER A N 1
ATOM 1460 C CA . SER A 1 192 ? -12.583 -4.038 40.854 1.00 55.16 192 SER A CA 1
ATOM 1461 C C . SER A 1 192 ? -12.591 -2.574 40.381 1.00 55.16 192 SER A C 1
ATOM 1463 O O . SER A 1 192 ? -13.656 -2.045 40.045 1.00 55.16 192 SER A O 1
ATOM 1465 N N . ASN A 1 193 ? -11.430 -1.911 40.371 1.00 67.44 193 ASN A N 1
ATOM 1466 C CA . ASN A 1 193 ? -11.286 -0.478 40.074 1.00 67.44 193 ASN A CA 1
ATOM 1467 C C . ASN A 1 193 ? -10.635 -0.183 38.712 1.00 67.44 193 ASN A C 1
ATOM 1469 O O . ASN A 1 193 ? -10.324 0.972 38.431 1.00 67.44 193 ASN A O 1
ATOM 1473 N N . LYS A 1 194 ? -10.430 -1.211 37.881 1.00 76.69 194 LYS A N 1
ATOM 1474 C CA . LYS A 1 194 ? -9.843 -1.078 36.546 1.00 76.69 194 LYS A CA 1
ATOM 1475 C C . LYS A 1 194 ? -10.901 -0.740 35.492 1.00 76.69 194 LYS A C 1
ATOM 1477 O O . LYS A 1 194 ? -11.981 -1.335 35.469 1.00 76.69 194 LYS A O 1
ATOM 1482 N N . TRP A 1 195 ? -10.557 0.175 34.596 1.00 79.06 195 TRP A N 1
ATOM 1483 C CA . TRP A 1 195 ? -11.393 0.685 33.515 1.00 79.06 195 TRP A CA 1
ATOM 1484 C C . TRP A 1 195 ? -10.647 0.612 32.187 1.00 79.06 195 TRP A C 1
ATOM 1486 O O . TRP A 1 195 ? -9.475 0.968 32.101 1.00 79.06 195 TRP A O 1
ATOM 1496 N N . ASP A 1 196 ? -11.342 0.197 31.140 1.00 79.00 196 ASP A N 1
ATOM 1497 C CA . ASP A 1 196 ? -10.876 0.361 29.770 1.00 79.00 196 ASP A CA 1
ATOM 1498 C C . ASP A 1 196 ? -11.412 1.687 29.232 1.00 79.00 196 ASP A C 1
ATOM 1500 O O . ASP A 1 196 ? -12.591 1.999 29.395 1.00 79.00 196 ASP A O 1
ATOM 1504 N N . MET A 1 197 ? -10.553 2.475 28.596 1.00 81.69 197 MET A N 1
ATOM 1505 C CA . MET A 1 197 ? -10.894 3.775 28.034 1.00 81.69 197 MET A CA 1
ATOM 1506 C C . MET A 1 197 ? -10.819 3.749 26.517 1.00 81.69 197 MET A C 1
ATOM 1508 O O . MET A 1 197 ? -9.845 3.275 25.933 1.00 81.69 197 MET A O 1
ATOM 1512 N N . VAL A 1 198 ? -11.818 4.348 25.882 1.00 80.38 198 VAL A N 1
ATOM 1513 C CA . VAL A 1 198 ? -11.830 4.653 24.456 1.00 80.38 198 VAL A CA 1
ATOM 1514 C C . VAL A 1 198 ? -12.017 6.151 24.285 1.00 80.38 198 VAL A C 1
ATOM 1516 O O . VAL A 1 198 ? -12.931 6.727 24.863 1.00 80.38 198 VAL A O 1
ATOM 1519 N N . VAL A 1 199 ? -11.183 6.782 23.465 1.00 78.56 199 VAL A N 1
ATOM 1520 C CA . VAL A 1 199 ? -11.332 8.187 23.076 1.00 78.56 199 VAL A CA 1
ATOM 1521 C C . VAL A 1 199 ? -11.607 8.253 21.582 1.00 78.56 199 VAL A C 1
ATOM 1523 O O . VAL A 1 199 ? -10.916 7.602 20.800 1.00 78.56 199 VAL A O 1
ATOM 1526 N N . VAL A 1 200 ? -12.604 9.031 21.167 1.00 77.94 200 VAL A N 1
ATOM 1527 C CA . VAL A 1 200 ? -12.923 9.254 19.752 1.00 77.94 200 VAL A CA 1
ATOM 1528 C C . VAL A 1 200 ? -13.034 10.746 19.476 1.00 77.94 200 VAL A C 1
ATOM 1530 O O . VAL A 1 200 ? -13.783 11.449 20.152 1.00 77.94 200 VAL A O 1
ATOM 1533 N N . LEU A 1 201 ? -12.313 11.211 18.456 1.00 77.06 201 LEU A N 1
ATOM 1534 C CA . LEU A 1 201 ? -12.462 12.539 17.868 1.00 77.06 201 LEU A CA 1
ATOM 1535 C C . LEU A 1 201 ? -13.127 12.393 16.500 1.00 77.06 201 LEU A C 1
ATOM 1537 O O . LEU A 1 201 ? -12.630 11.641 15.665 1.00 77.06 201 LEU A O 1
ATOM 1541 N N . SER A 1 202 ? -14.213 13.115 16.249 1.00 76.88 202 SER A N 1
ATOM 1542 C CA . SER A 1 202 ? -14.961 13.053 14.985 1.00 76.88 202 SER A CA 1
ATOM 1543 C C . SER A 1 202 ? -15.274 14.445 14.446 1.00 76.88 202 SER A C 1
ATOM 1545 O O . SER A 1 202 ? -15.411 15.391 15.222 1.00 76.88 202 SER A O 1
ATOM 1547 N N . ASN A 1 203 ? -15.356 14.572 13.120 1.00 78.00 203 ASN A N 1
ATOM 1548 C CA . ASN A 1 203 ? -15.881 15.771 12.473 1.00 78.00 203 ASN A CA 1
ATOM 1549 C C . ASN A 1 203 ? -17.412 15.666 12.404 1.00 78.00 203 ASN A C 1
ATOM 1551 O O . ASN A 1 203 ? -17.934 14.647 11.959 1.00 78.00 203 ASN A O 1
ATOM 1555 N N . LEU A 1 204 ? -18.120 16.695 12.876 1.00 79.94 204 LEU A N 1
ATOM 1556 C CA . LEU A 1 204 ? -19.585 16.742 12.871 1.00 79.94 204 LEU A CA 1
ATOM 1557 C C . LEU A 1 204 ? -20.159 17.228 11.531 1.00 79.94 204 LEU A C 1
ATOM 1559 O O . LEU A 1 204 ? -21.374 17.192 11.346 1.00 79.94 204 LEU A O 1
ATOM 1563 N N . ASN A 1 205 ? -19.318 17.662 10.587 1.00 74.88 205 ASN A N 1
ATOM 1564 C CA . ASN A 1 205 ? -19.727 17.928 9.213 1.00 74.88 205 ASN A CA 1
ATOM 1565 C C . ASN A 1 205 ? -20.198 16.615 8.545 1.00 74.88 20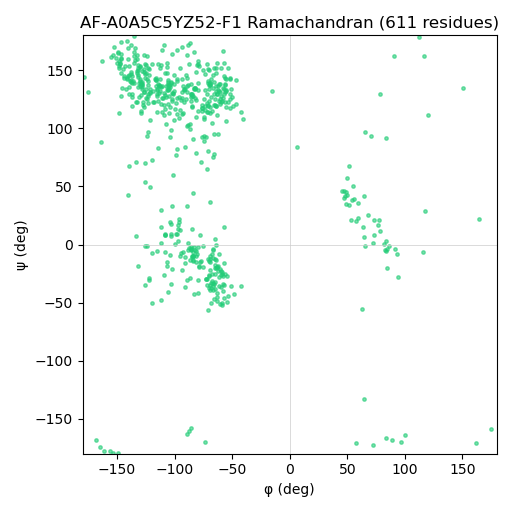5 ASN A C 1
ATOM 1567 O O . ASN A 1 205 ? -19.382 15.703 8.387 1.00 74.88 205 ASN A O 1
ATOM 1571 N N . PRO A 1 206 ? -21.467 16.514 8.096 1.00 67.38 206 PRO A N 1
ATOM 1572 C CA . PRO A 1 206 ? -22.012 15.297 7.486 1.00 67.38 206 PRO A CA 1
ATOM 1573 C C . PRO A 1 206 ? -21.296 14.840 6.208 1.00 67.38 206 PRO A C 1
ATOM 1575 O O . PRO A 1 206 ? -21.401 13.676 5.829 1.00 67.38 206 PRO A O 1
ATOM 1578 N N . GLU A 1 207 ? -20.583 15.739 5.525 1.00 62.91 207 GLU A N 1
ATOM 1579 C CA . GLU A 1 207 ? -19.796 15.418 4.327 1.00 62.91 207 GLU A CA 1
ATOM 1580 C C . GLU A 1 207 ? -18.391 14.890 4.665 1.00 62.91 207 GLU A C 1
ATOM 1582 O O . GLU A 1 207 ? -17.671 14.403 3.789 1.00 62.91 207 GLU A O 1
ATOM 1587 N N . SER A 1 208 ? -17.982 14.973 5.935 1.00 58.34 208 SER A N 1
ATOM 1588 C CA . SER A 1 208 ? -16.693 14.491 6.413 1.00 58.34 208 SER A CA 1
ATOM 1589 C C . SER A 1 208 ? -16.806 13.067 6.945 1.00 58.34 208 SER A C 1
ATOM 1591 O O . SER A 1 208 ? -17.638 12.756 7.787 1.00 58.34 208 SER A O 1
ATOM 1593 N N . ASN A 1 209 ? -15.899 12.195 6.513 1.00 56.06 209 ASN A N 1
ATOM 1594 C CA . ASN A 1 209 ? -15.731 10.859 7.088 1.00 56.06 209 ASN A CA 1
ATOM 1595 C C . ASN A 1 209 ? -14.594 10.806 8.125 1.00 56.06 209 ASN A C 1
ATOM 1597 O O . ASN A 1 209 ? -14.079 9.731 8.438 1.00 56.06 209 ASN A O 1
ATOM 1601 N N . PHE A 1 210 ? -14.148 11.964 8.621 1.00 60.44 210 PHE A N 1
ATOM 1602 C CA . PHE A 1 210 ? -13.037 12.036 9.556 1.00 60.44 210 PHE A CA 1
ATOM 1603 C C . PHE A 1 210 ? -13.453 11.557 10.949 1.00 60.44 210 PHE A C 1
ATOM 1605 O O . PHE A 1 210 ? -14.281 12.171 11.623 1.00 60.44 210 PHE A O 1
ATOM 1612 N N . SER A 1 211 ? -12.793 10.500 11.416 1.00 65.75 211 SER A N 1
ATOM 1613 C CA . SER A 1 211 ? -12.754 10.143 12.828 1.00 65.75 211 SER A CA 1
ATOM 1614 C C . SER A 1 211 ? -11.394 9.563 13.197 1.00 65.75 211 SER A C 1
ATOM 1616 O O . SER A 1 211 ? -10.691 8.985 12.368 1.00 65.75 211 SER A O 1
ATOM 1618 N N . THR A 1 212 ? -10.992 9.744 14.448 1.00 64.31 212 THR A N 1
ATOM 1619 C CA . THR A 1 212 ? -9.818 9.097 15.035 1.00 64.31 212 THR A CA 1
ATOM 1620 C C . THR A 1 212 ? -10.210 8.462 16.354 1.00 64.31 212 THR A C 1
ATOM 1622 O O . THR A 1 212 ? -11.014 9.019 17.097 1.00 64.31 212 THR A O 1
ATOM 1625 N N . ARG A 1 213 ? -9.645 7.289 16.632 1.00 72.00 213 ARG A N 1
ATOM 1626 C CA . ARG A 1 213 ? -9.949 6.474 17.803 1.00 72.00 213 ARG A CA 1
ATOM 1627 C C . ARG A 1 213 ? -8.664 6.096 18.528 1.00 72.00 213 ARG A C 1
ATOM 1629 O O . ARG A 1 213 ? -7.702 5.677 17.886 1.00 72.00 213 ARG A O 1
ATOM 1636 N N . TRP A 1 214 ? -8.698 6.160 19.851 1.00 67.62 214 TRP A N 1
ATOM 1637 C CA . TRP A 1 214 ? -7.630 5.721 20.739 1.00 67.62 214 TRP A CA 1
ATOM 1638 C C . TRP A 1 214 ? -8.189 4.850 21.861 1.00 67.62 214 TRP A C 1
ATOM 1640 O O . TRP A 1 214 ? -9.336 5.022 22.262 1.00 67.62 214 TRP A O 1
ATOM 1650 N N . GLU A 1 215 ? -7.385 3.915 22.362 1.00 70.25 215 GLU A N 1
ATOM 1651 C CA . GLU A 1 215 ? -7.793 2.959 23.395 1.00 70.25 215 GLU A CA 1
ATOM 1652 C C . GLU A 1 215 ? -6.675 2.791 24.429 1.00 70.25 215 GLU A C 1
ATOM 1654 O O . GLU A 1 215 ? -5.499 2.751 24.069 1.00 70.25 215 GLU A O 1
ATOM 1659 N N . ALA A 1 216 ? -7.043 2.666 25.700 1.00 64.94 216 ALA A N 1
ATOM 1660 C CA . ALA A 1 216 ? -6.151 2.328 26.804 1.00 64.94 216 ALA A CA 1
ATOM 1661 C C . ALA A 1 216 ? -6.871 1.350 27.741 1.00 64.94 216 ALA A C 1
ATOM 1663 O O . ALA A 1 216 ? -8.091 1.409 27.873 1.00 64.94 216 ALA A O 1
ATOM 1664 N N . LYS A 1 217 ? -6.138 0.422 28.356 1.00 72.12 217 LYS A N 1
ATOM 1665 C CA . LYS A 1 217 ? -6.720 -0.651 29.174 1.00 72.12 217 LYS A CA 1
ATOM 1666 C C . LYS A 1 217 ? -6.236 -0.602 30.610 1.00 72.12 217 LYS A C 1
ATOM 1668 O O . LYS A 1 217 ? -5.133 -0.134 30.865 1.00 72.12 217 LYS A O 1
ATOM 1673 N N . GLU A 1 218 ? -7.046 -1.164 31.503 1.00 71.69 218 GLU A N 1
ATOM 1674 C CA . GLU A 1 218 ? -6.707 -1.392 32.915 1.00 71.69 218 GLU A CA 1
ATOM 1675 C C . GLU A 1 218 ? -6.356 -0.134 33.727 1.00 71.69 218 GLU A C 1
ATOM 1677 O O . GLU A 1 218 ? -5.522 -0.162 34.631 1.00 71.69 218 GLU A O 1
ATOM 1682 N N . LEU A 1 219 ? -7.031 0.971 33.435 1.00 73.50 219 LEU A N 1
ATOM 1683 C CA . LEU A 1 219 ? -6.808 2.264 34.070 1.00 73.50 219 LEU A CA 1
ATOM 1684 C C . LEU A 1 219 ? -7.487 2.323 35.422 1.00 73.50 219 LEU A C 1
ATOM 1686 O O . LEU A 1 219 ? -8.624 1.878 35.568 1.00 73.50 219 LEU A O 1
ATOM 1690 N N . ALA A 1 220 ? -6.819 2.908 36.402 1.00 74.69 220 ALA A N 1
ATOM 1691 C CA . ALA A 1 220 ? -7.365 3.051 37.736 1.00 74.69 220 ALA A CA 1
ATOM 1692 C C . ALA A 1 220 ? -7.406 4.522 38.137 1.00 74.69 220 ALA A C 1
ATOM 1694 O O . ALA A 1 220 ? -6.531 5.307 37.791 1.00 74.69 220 ALA A O 1
ATOM 1695 N N . PHE A 1 221 ? -8.426 4.877 38.908 1.00 73.19 221 PHE A N 1
ATOM 1696 C CA . PHE A 1 221 ? -8.395 6.093 39.707 1.00 73.19 221 PHE A CA 1
ATOM 1697 C C . PHE A 1 221 ? -7.422 5.865 40.870 1.00 73.19 221 PHE A C 1
ATOM 1699 O O . PHE A 1 221 ? -7.534 4.855 41.569 1.00 73.19 221 PHE A O 1
ATOM 1706 N N . SER A 1 222 ? -6.479 6.787 41.075 1.00 65.94 222 SER A N 1
ATOM 1707 C CA . SER A 1 222 ? -5.433 6.648 42.097 1.00 65.94 222 SER A CA 1
ATOM 1708 C C . SER A 1 222 ? -5.989 6.645 43.526 1.00 65.94 222 SER A C 1
ATOM 1710 O O . SER A 1 222 ? -5.462 5.955 44.396 1.00 65.94 222 SER A O 1
ATOM 1712 N N . GLU A 1 223 ? -7.085 7.372 43.769 1.00 69.88 223 GLU A N 1
ATOM 1713 C CA . GLU A 1 223 ? -7.727 7.497 45.081 1.00 69.88 223 GLU A CA 1
ATOM 1714 C C . GLU A 1 223 ? -9.251 7.681 44.974 1.00 69.88 223 GLU A C 1
ATOM 1716 O O . GLU A 1 223 ? -9.762 8.253 44.010 1.00 69.88 223 GLU A O 1
ATOM 1721 N N . GLY A 1 224 ? -9.985 7.273 46.016 1.00 71.94 224 GLY A N 1
ATOM 1722 C CA . GLY A 1 224 ? -11.434 7.488 46.152 1.00 71.94 224 GLY A CA 1
ATOM 1723 C C . GLY A 1 224 ? -12.331 6.371 45.589 1.00 71.94 224 GLY A C 1
ATOM 1724 O O . GLY A 1 224 ? -11.875 5.520 44.825 1.00 71.94 224 GLY A O 1
ATOM 1725 N N . PRO A 1 225 ? -13.616 6.325 45.997 1.00 74.56 225 PRO A N 1
ATOM 1726 C CA . PRO A 1 225 ? -14.576 5.344 45.490 1.00 74.56 225 PRO A CA 1
ATOM 1727 C C . PRO A 1 225 ? -14.947 5.654 44.036 1.00 74.56 225 PRO A C 1
ATOM 1729 O O . PRO A 1 225 ? -15.167 6.805 43.700 1.00 74.56 225 PRO A O 1
ATOM 1732 N N . VAL A 1 226 ? -15.063 4.640 43.176 1.00 77.94 226 VAL A N 1
ATOM 1733 C CA . VAL A 1 226 ? -15.437 4.805 41.751 1.00 77.94 226 VAL A CA 1
ATOM 1734 C C . VAL A 1 226 ? -16.892 4.427 41.475 1.00 77.94 226 VAL A C 1
ATOM 1736 O O . VAL A 1 226 ? -17.274 4.193 40.336 1.00 77.94 226 VAL A O 1
ATOM 1739 N N . ASP A 1 227 ? -17.712 4.354 42.523 1.00 77.06 227 ASP A N 1
ATOM 1740 C CA . ASP A 1 227 ? -19.115 3.934 42.430 1.00 77.06 227 ASP A CA 1
ATOM 1741 C C . ASP A 1 227 ? -20.012 5.036 41.841 1.00 77.06 227 ASP A C 1
ATOM 1743 O O . ASP A 1 227 ? -21.118 4.763 41.369 1.00 77.06 227 ASP A O 1
ATOM 1747 N N . GLN A 1 228 ? -19.526 6.279 41.872 1.00 82.12 228 GLN A N 1
ATOM 1748 C CA . GLN A 1 228 ? -20.169 7.470 41.336 1.00 82.12 228 GLN A CA 1
ATOM 1749 C C . GLN A 1 228 ? -19.126 8.320 40.609 1.00 82.12 228 GLN A C 1
ATOM 1751 O O . GLN A 1 228 ? -18.157 8.768 41.221 1.00 82.12 228 GLN A O 1
ATOM 1756 N N . LEU A 1 229 ? -19.330 8.539 39.311 1.00 87.12 229 LEU A N 1
ATOM 1757 C CA . LEU A 1 229 ? -18.465 9.373 38.481 1.00 87.12 229 LEU A CA 1
ATOM 1758 C C . LEU A 1 229 ? -19.221 10.609 38.002 1.00 87.12 229 LEU A C 1
ATOM 1760 O O . LEU A 1 229 ? -20.374 10.530 37.589 1.00 87.12 229 LEU A O 1
ATOM 1764 N N . PHE A 1 230 ? -18.557 11.753 38.021 1.00 89.19 230 PHE A N 1
ATOM 1765 C CA . PHE A 1 230 ? -19.071 13.006 37.490 1.00 89.19 230 PHE A CA 1
ATOM 1766 C C . PHE A 1 230 ? -18.358 13.314 36.184 1.00 89.19 230 PHE A C 1
ATOM 1768 O O . PHE A 1 230 ? -17.128 13.253 36.117 1.00 89.19 230 PHE A O 1
ATOM 1775 N N . GLY A 1 231 ? -19.117 13.679 35.156 1.00 91.12 231 GLY A N 1
ATOM 1776 C CA . GLY A 1 231 ? -18.532 14.256 33.954 1.00 91.12 231 GLY A CA 1
ATOM 1777 C C . GLY A 1 231 ? -17.927 15.616 34.265 1.00 91.12 231 GLY A C 1
ATOM 1778 O O . GLY A 1 231 ? -18.410 16.344 35.132 1.00 91.12 231 GLY A O 1
ATOM 1779 N N . MET A 1 232 ? -16.837 15.940 33.591 1.00 88.25 232 MET A N 1
ATOM 1780 C CA . MET A 1 232 ? -16.027 17.105 33.903 1.00 88.25 232 MET A CA 1
ATOM 1781 C C . MET A 1 232 ? -15.539 17.763 32.622 1.00 88.25 232 MET A C 1
ATOM 1783 O O . MET A 1 232 ? -15.161 17.082 31.667 1.00 88.25 232 MET A O 1
ATOM 1787 N N . ILE A 1 233 ? -15.498 19.092 32.652 1.00 87.56 233 ILE A N 1
ATOM 1788 C CA . ILE A 1 233 ? -14.774 19.902 31.678 1.00 87.56 233 ILE A CA 1
ATOM 1789 C C . ILE A 1 233 ? -13.659 20.619 32.433 1.00 87.56 233 ILE A C 1
ATOM 1791 O O . ILE A 1 233 ? -13.907 21.255 33.459 1.00 87.56 233 ILE A O 1
ATOM 1795 N N . GLN A 1 234 ? -12.431 20.497 31.939 1.00 80.94 234 GLN A N 1
ATOM 1796 C CA . GLN A 1 234 ? -11.259 21.158 32.502 1.00 80.94 234 GLN A CA 1
ATOM 1797 C C . GLN A 1 234 ? -10.524 21.948 31.417 1.00 80.94 234 GLN A C 1
ATOM 1799 O O . GLN A 1 234 ? -10.499 21.563 30.247 1.00 80.94 234 GLN A O 1
ATOM 1804 N N . ALA A 1 235 ? -9.895 23.046 31.821 1.00 74.19 235 ALA A N 1
ATOM 1805 C CA . ALA A 1 235 ? -8.973 23.798 30.988 1.00 74.19 235 ALA A CA 1
ATOM 1806 C C . ALA A 1 235 ? -7.535 23.630 31.482 1.00 74.19 235 ALA A C 1
ATOM 1808 O O . ALA A 1 235 ? -7.253 23.766 32.673 1.00 74.19 235 ALA A O 1
ATOM 1809 N N . GLY A 1 236 ? -6.635 23.307 30.550 1.00 63.12 236 GLY A N 1
ATOM 1810 C CA . GLY A 1 236 ? -5.209 23.122 30.827 1.00 63.12 236 GLY A CA 1
ATOM 1811 C C . GLY A 1 236 ? -4.496 24.437 31.146 1.00 63.12 236 GLY A C 1
ATOM 1812 O O . GLY A 1 236 ? -3.919 24.576 32.219 1.00 63.12 236 GLY A O 1
ATOM 1813 N N . ALA A 1 237 ? -4.575 25.423 30.247 1.00 64.75 237 ALA A N 1
ATOM 1814 C CA . ALA A 1 237 ? -4.036 26.768 30.462 1.00 64.75 237 ALA A CA 1
ATOM 1815 C C . ALA A 1 237 ? -5.037 27.859 30.077 1.00 64.75 237 ALA A C 1
ATOM 1817 O O . ALA A 1 237 ? -5.979 27.620 29.310 1.00 64.75 237 ALA A O 1
ATOM 1818 N N . ALA A 1 238 ? -4.763 29.072 30.557 1.00 62.66 238 ALA A N 1
ATOM 1819 C CA . ALA A 1 238 ? -5.477 30.292 30.209 1.00 62.66 238 ALA A CA 1
ATOM 1820 C C . ALA A 1 238 ? -5.566 30.495 28.690 1.00 62.66 238 ALA A C 1
ATOM 1822 O O . ALA A 1 238 ? -4.596 30.234 27.976 1.00 62.66 238 ALA A O 1
ATOM 1823 N N . ASP A 1 239 ? -6.693 31.012 28.202 1.00 63.03 239 ASP A N 1
ATOM 1824 C CA . ASP A 1 239 ? -6.893 31.311 26.777 1.00 63.03 239 ASP A CA 1
ATOM 1825 C C . ASP A 1 239 ? -5.819 32.293 26.259 1.00 63.03 239 ASP A C 1
ATOM 1827 O O . ASP A 1 239 ? -5.221 32.062 25.206 1.00 63.03 239 ASP A O 1
ATOM 1831 N N . SER A 1 240 ? -5.452 33.303 27.060 1.00 60.53 240 SER A N 1
ATOM 1832 C CA . SER A 1 240 ? -4.358 34.239 26.752 1.00 60.53 240 SER A CA 1
ATOM 1833 C C . SER A 1 240 ? -2.972 33.587 26.664 1.00 60.53 240 SER A C 1
ATOM 1835 O O . SER A 1 240 ? -2.220 33.907 25.744 1.00 60.53 240 SER A O 1
ATOM 1837 N N . ASP A 1 241 ? -2.630 32.660 27.563 1.00 60.81 241 ASP A N 1
ATOM 1838 C CA . ASP A 1 241 ? -1.337 31.950 27.539 1.00 60.81 241 ASP A CA 1
ATOM 1839 C C . ASP A 1 241 ? -1.279 30.925 26.382 1.00 60.81 241 ASP A C 1
ATOM 1841 O O . ASP A 1 241 ? -0.226 30.671 25.788 1.00 60.81 241 ASP A O 1
ATOM 1845 N N . ALA A 1 242 ? -2.439 30.387 26.008 1.00 56.50 242 ALA A N 1
ATOM 1846 C CA . ALA A 1 242 ? -2.620 29.515 24.858 1.00 56.50 242 ALA A CA 1
ATOM 1847 C C . ALA A 1 242 ? -2.649 30.256 23.507 1.00 56.50 242 ALA A C 1
ATOM 1849 O O . ALA A 1 242 ? -2.518 29.625 22.463 1.00 56.50 242 ALA A O 1
ATOM 1850 N N . GLY A 1 243 ? -2.800 31.584 23.495 1.00 57.69 243 GLY A N 1
ATOM 1851 C CA . GLY A 1 243 ? -2.978 32.345 22.253 1.00 57.69 243 GLY A CA 1
ATOM 1852 C C . GLY A 1 243 ? -4.318 32.058 21.560 1.00 57.69 243 GLY A C 1
ATOM 1853 O O . GLY A 1 243 ? -4.432 32.220 20.340 1.00 57.69 243 GLY A O 1
ATOM 1854 N N . VAL A 1 244 ? -5.315 31.634 22.340 1.00 61.47 244 VAL A N 1
ATOM 1855 C CA . VAL A 1 244 ? -6.683 31.334 21.918 1.00 61.47 244 VAL A CA 1
ATOM 1856 C C . VAL A 1 244 ? -7.570 32.519 22.288 1.00 61.47 244 VAL A C 1
ATOM 1858 O O . VAL A 1 244 ? -7.466 33.057 23.385 1.00 61.47 244 VAL A O 1
ATOM 1861 N N . ALA A 1 245 ? -8.404 32.986 21.358 1.00 56.50 245 ALA A N 1
ATOM 1862 C CA . ALA A 1 245 ? -9.153 34.224 21.571 1.00 56.50 245 ALA A CA 1
ATOM 1863 C C . ALA A 1 245 ? -10.400 34.031 22.452 1.00 56.50 245 ALA A C 1
ATOM 1865 O O . ALA A 1 245 ? -10.666 34.892 23.277 1.00 56.50 245 ALA A O 1
ATOM 1866 N N . ASN A 1 246 ? -11.154 32.945 22.251 1.00 62.28 246 ASN A N 1
ATOM 1867 C CA . ASN A 1 246 ? -12.380 32.535 22.954 1.00 62.28 246 ASN A CA 1
ATOM 1868 C C . ASN A 1 246 ? -12.699 31.041 22.682 1.00 62.28 246 ASN A C 1
ATOM 1870 O O . ASN A 1 246 ? -13.415 30.753 21.720 1.00 62.28 246 ASN A O 1
ATOM 1874 N N . ARG A 1 247 ? -12.188 30.073 23.450 1.00 68.81 247 ARG A N 1
ATOM 1875 C CA . ARG A 1 247 ? -12.536 28.651 23.210 1.00 68.81 247 ARG A CA 1
ATOM 1876 C C . ARG A 1 247 ? -14.050 28.444 23.281 1.00 68.81 247 ARG A C 1
ATOM 1878 O O . ARG A 1 247 ? -14.650 28.851 24.268 1.00 68.81 247 ARG A O 1
ATOM 1885 N N . LEU A 1 248 ? -14.650 27.804 22.276 1.00 76.38 248 LEU A N 1
ATOM 1886 C CA . LEU A 1 248 ? -16.102 27.615 22.200 1.00 76.38 248 LEU A CA 1
ATOM 1887 C C . LEU A 1 248 ? -16.463 26.142 22.372 1.00 76.38 248 LEU A C 1
ATOM 1889 O O . LEU A 1 248 ? -16.035 25.296 21.584 1.00 76.38 248 LEU A O 1
ATOM 1893 N N . ILE A 1 249 ? -17.262 25.854 23.397 1.00 85.25 249 ILE A N 1
ATOM 1894 C CA . ILE A 1 249 ? -17.874 24.544 23.626 1.00 85.25 249 ILE A CA 1
ATOM 1895 C C . ILE A 1 249 ? -19.381 24.727 23.490 1.00 85.25 249 ILE A C 1
ATOM 1897 O O . ILE A 1 249 ? -20.004 25.430 24.284 1.00 85.25 249 ILE A O 1
ATOM 1901 N N . SER A 1 250 ? -19.966 24.111 22.470 1.00 88.19 250 SER A N 1
ATOM 1902 C CA . SER A 1 250 ? -21.393 24.253 22.166 1.00 88.19 250 SER A CA 1
ATOM 1903 C C . SER A 1 250 ? -22.241 23.222 22.899 1.00 88.19 250 SER A C 1
ATOM 1905 O O . SER A 1 250 ? -23.382 23.495 23.265 1.00 88.19 250 SER A O 1
ATOM 1907 N N . ARG A 1 251 ? -21.677 22.041 23.164 1.00 90.88 251 ARG A N 1
ATOM 1908 C CA . ARG A 1 251 ? -22.413 20.924 23.751 1.00 90.88 251 ARG A CA 1
ATOM 1909 C C . ARG A 1 251 ? -21.550 20.133 24.714 1.00 90.88 251 ARG A C 1
ATOM 1911 O O . ARG A 1 251 ? -20.372 19.901 24.452 1.00 90.88 251 ARG A O 1
ATOM 1918 N N . PHE A 1 252 ? -22.170 19.663 25.786 1.00 93.00 252 PHE A N 1
ATOM 1919 C CA . PHE A 1 252 ? -21.642 18.622 26.654 1.00 93.00 252 PHE A CA 1
ATOM 1920 C C . PHE A 1 252 ? -22.649 17.481 26.745 1.00 93.00 252 PHE A C 1
ATOM 1922 O O . PHE A 1 252 ? -23.861 17.696 26.775 1.00 93.00 252 PHE A O 1
ATOM 1929 N N . GLU A 1 253 ? -22.153 16.256 26.791 1.00 93.25 253 GLU A N 1
ATOM 1930 C CA . GLU A 1 253 ? -22.984 15.074 26.940 1.00 93.25 253 GLU A CA 1
ATOM 1931 C C . GLU A 1 253 ? -22.350 14.102 27.919 1.00 93.25 253 GLU A C 1
ATOM 1933 O O . GLU A 1 253 ? -21.138 13.885 27.901 1.00 93.25 253 GLU A O 1
ATOM 1938 N N . ILE A 1 254 ? -23.189 13.502 28.758 1.00 91.56 254 ILE A N 1
ATOM 1939 C CA . ILE A 1 254 ? -22.804 12.394 29.615 1.00 91.56 254 ILE A CA 1
ATOM 1940 C C . ILE A 1 254 ? -23.901 11.328 29.594 1.00 91.56 254 ILE A C 1
ATOM 1942 O O . ILE A 1 254 ? -25.084 11.622 29.787 1.00 91.56 254 ILE A O 1
ATOM 1946 N N . ASN A 1 255 ? -23.522 10.090 29.299 1.00 89.88 255 ASN A N 1
ATOM 1947 C CA . ASN A 1 255 ? -24.460 8.992 29.099 1.00 89.88 255 ASN A CA 1
ATOM 1948 C C . ASN A 1 255 ? -23.804 7.632 29.414 1.00 89.88 255 ASN A C 1
ATOM 1950 O O . ASN A 1 255 ? -22.630 7.569 29.787 1.00 89.88 255 ASN A O 1
ATOM 1954 N N . ASN A 1 256 ? -24.567 6.548 29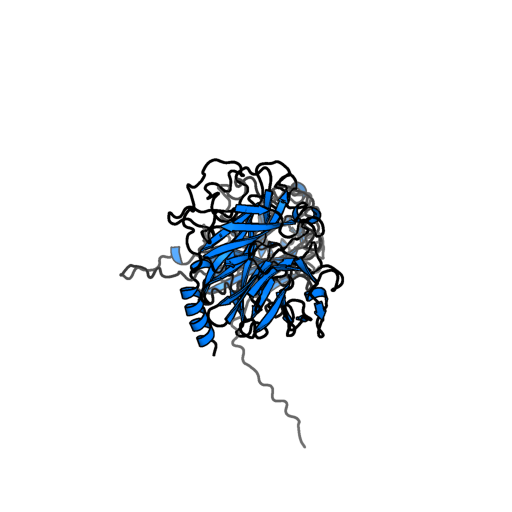.261 1.00 87.50 256 ASN A N 1
ATOM 1955 C CA . ASN A 1 256 ? -24.084 5.171 29.434 1.00 87.50 256 ASN A CA 1
ATOM 1956 C C . ASN A 1 256 ? -23.861 4.434 28.102 1.00 87.50 256 ASN A C 1
ATOM 1958 O O . ASN A 1 256 ? -23.865 3.202 28.063 1.00 87.50 256 ASN A O 1
ATOM 1962 N N . ASP A 1 257 ? -23.723 5.165 26.997 1.00 86.00 257 ASP A N 1
ATOM 1963 C CA . ASP A 1 257 ? -23.498 4.556 25.694 1.00 86.00 257 ASP A CA 1
ATOM 1964 C C . ASP A 1 257 ? -22.140 3.861 25.686 1.00 86.00 257 ASP A C 1
ATOM 1966 O O . ASP A 1 257 ? -21.137 4.378 26.195 1.00 86.00 257 ASP A O 1
ATOM 1970 N N . ALA A 1 258 ? -22.103 2.684 25.069 1.00 84.31 258 ALA A N 1
ATOM 1971 C CA . ALA A 1 258 ? -20.848 2.047 24.726 1.00 84.31 258 ALA A CA 1
ATOM 1972 C C . ALA A 1 258 ? -20.096 2.913 23.710 1.00 84.31 258 ALA A C 1
ATOM 1974 O O . ALA A 1 258 ? -20.694 3.611 22.885 1.00 84.31 258 ALA A O 1
ATOM 1975 N N . ALA A 1 259 ? -18.768 2.821 23.725 1.00 80.19 259 ALA A N 1
ATOM 1976 C CA . ALA A 1 259 ? -17.974 3.431 22.676 1.00 80.19 259 ALA A CA 1
ATOM 1977 C C . ALA A 1 259 ? -18.438 2.864 21.324 1.00 80.19 259 ALA A C 1
ATOM 1979 O O . ALA A 1 259 ? -18.726 1.661 21.254 1.00 80.19 259 ALA A O 1
ATOM 1980 N N . PRO A 1 260 ? -18.444 3.663 20.237 1.00 74.94 260 PRO A N 1
ATOM 1981 C CA . PRO A 1 260 ? -18.615 3.115 18.898 1.00 74.94 260 PRO A CA 1
ATOM 1982 C C . PRO A 1 260 ? -17.689 1.905 18.736 1.00 74.94 260 PRO A C 1
ATOM 1984 O O . PRO A 1 260 ? -16.577 1.941 19.274 1.00 74.94 260 PRO A O 1
ATOM 1987 N N . PRO A 1 261 ? -18.090 0.821 18.056 1.00 64.25 261 PRO A N 1
ATOM 1988 C CA . PRO A 1 261 ? -17.174 -0.286 17.838 1.00 64.25 261 PRO A CA 1
ATOM 1989 C C . PRO A 1 261 ? -15.917 0.251 17.149 1.00 64.25 261 PRO A C 1
ATOM 1991 O O . PRO A 1 261 ? -15.988 1.153 16.308 1.00 64.25 261 PRO A O 1
ATOM 1994 N N . ALA A 1 262 ? -14.748 -0.276 17.521 1.00 55.44 262 ALA A N 1
ATOM 1995 C CA . ALA A 1 262 ? -13.574 -0.059 16.689 1.00 55.44 262 ALA A CA 1
ATOM 1996 C C . ALA A 1 262 ? -13.948 -0.459 15.252 1.00 55.44 262 ALA A C 1
ATOM 1998 O O . ALA A 1 262 ? -14.677 -1.449 15.099 1.00 55.44 262 ALA A O 1
ATOM 1999 N N . PRO A 1 263 ? -13.449 0.247 14.214 1.00 50.50 263 PRO A N 1
ATOM 2000 C CA . PRO A 1 263 ? -13.451 -0.320 12.874 1.00 50.50 263 PRO A CA 1
ATOM 2001 C C . PRO A 1 263 ? -12.909 -1.728 13.054 1.00 50.50 263 PRO A C 1
ATOM 2003 O O . PRO A 1 263 ? -11.852 -1.860 13.694 1.00 50.50 263 PRO A O 1
ATOM 2006 N N . PRO A 1 264 ? -13.676 -2.764 12.680 1.00 40.44 264 PRO A N 1
ATOM 2007 C CA . PRO A 1 264 ? -13.353 -4.097 13.114 1.00 40.44 264 PRO A CA 1
ATOM 2008 C C . PRO A 1 264 ? -11.900 -4.344 12.724 1.00 40.44 264 PRO A C 1
ATOM 2010 O O . PRO A 1 264 ? -11.507 -4.166 11.568 1.00 40.44 264 PRO A O 1
ATOM 2013 N N . LYS A 1 265 ? -11.070 -4.678 13.724 1.00 43.53 265 LYS A N 1
ATOM 2014 C CA . LYS A 1 265 ? -9.789 -5.329 13.470 1.00 43.53 265 LYS A CA 1
ATOM 2015 C C . LYS A 1 265 ? -10.192 -6.687 12.922 1.00 43.53 265 LYS A C 1
ATOM 2017 O O . LYS A 1 265 ? -10.228 -7.662 13.662 1.00 43.53 265 LYS A O 1
ATOM 2022 N N . THR A 1 266 ? -10.635 -6.730 11.672 1.00 36.38 266 THR A N 1
ATOM 2023 C CA . THR A 1 266 ? -11.035 -7.940 10.974 1.00 36.38 266 THR A CA 1
ATOM 2024 C C . THR A 1 266 ? -9.763 -8.715 10.676 1.00 36.38 266 THR A C 1
ATOM 2026 O O . THR A 1 266 ? -9.388 -8.923 9.538 1.00 36.38 266 THR A O 1
ATOM 2029 N N . TRP A 1 267 ? -9.083 -9.182 11.717 1.00 46.84 267 TRP A N 1
ATOM 2030 C CA . TRP A 1 267 ? -8.363 -10.432 11.629 1.00 46.84 267 TRP A CA 1
ATOM 2031 C C . TRP A 1 267 ? -9.453 -11.501 11.586 1.00 46.84 267 TRP A C 1
ATOM 2033 O O . TRP A 1 267 ? -9.830 -12.078 12.600 1.00 46.84 267 TRP A O 1
ATOM 2043 N N . ASN A 1 268 ? -10.039 -11.698 10.412 1.00 45.69 268 ASN A N 1
ATOM 2044 C CA . ASN A 1 268 ? -11.062 -12.700 10.110 1.00 45.69 268 ASN A CA 1
ATOM 2045 C C . ASN A 1 268 ? -10.493 -14.140 10.149 1.00 45.69 268 ASN A C 1
ATOM 2047 O O . ASN A 1 268 ? -10.848 -14.977 9.330 1.00 45.69 268 ASN A O 1
ATOM 2051 N N . GLY A 1 269 ? -9.565 -14.423 11.070 1.00 47.53 269 GLY A N 1
ATOM 2052 C CA . GLY A 1 269 ? -8.824 -15.683 11.171 1.00 47.53 269 GLY A CA 1
ATOM 2053 C C . GLY A 1 269 ? -7.587 -15.774 10.267 1.00 47.53 269 GLY A C 1
ATOM 2054 O O . GLY A 1 269 ? -6.661 -16.524 10.584 1.00 47.53 269 GLY A O 1
ATOM 2055 N N . VAL A 1 270 ? -7.497 -14.967 9.205 1.00 55.94 270 VAL A N 1
ATOM 2056 C CA . VAL A 1 270 ? -6.325 -14.908 8.320 1.00 55.94 270 VAL A CA 1
ATOM 2057 C C . VAL A 1 270 ? -5.534 -13.647 8.637 1.00 55.94 270 VAL A C 1
ATOM 2059 O O . VAL A 1 270 ? -5.791 -12.561 8.127 1.00 55.94 270 VAL A O 1
ATOM 2062 N N . ASN A 1 271 ? -4.550 -13.786 9.526 1.00 77.19 271 ASN A N 1
ATOM 2063 C CA . ASN A 1 271 ? -3.582 -12.723 9.745 1.00 77.19 271 ASN A CA 1
ATOM 2064 C C . ASN A 1 271 ? -2.584 -12.698 8.592 1.00 77.19 271 ASN A C 1
ATOM 2066 O O . ASN A 1 271 ? -1.611 -13.431 8.635 1.00 77.19 271 ASN A O 1
ATOM 2070 N N . PHE A 1 272 ? -2.843 -11.891 7.558 1.00 87.50 272 PHE A N 1
ATOM 2071 C CA . PHE A 1 272 ? -2.002 -11.797 6.358 1.00 87.50 272 PHE A CA 1
ATOM 2072 C C . PHE A 1 272 ? -0.509 -11.641 6.688 1.00 87.50 272 PHE A C 1
ATOM 2074 O O . PHE A 1 272 ? 0.339 -12.313 6.106 1.00 87.50 272 PHE A O 1
ATOM 2081 N N . LYS A 1 273 ? -0.180 -10.809 7.682 1.00 86.19 273 LYS A N 1
ATOM 2082 C CA . LYS A 1 273 ? 1.197 -10.608 8.138 1.00 86.19 273 LYS A CA 1
ATOM 2083 C C . LYS A 1 273 ? 1.845 -11.889 8.676 1.00 86.19 273 LYS A C 1
ATOM 2085 O O . LYS A 1 273 ? 3.058 -12.020 8.580 1.00 86.19 273 LYS A O 1
ATOM 2090 N N . LYS A 1 274 ? 1.078 -12.849 9.207 1.00 88.00 274 LYS A N 1
ATOM 2091 C CA . LYS A 1 274 ? 1.617 -14.119 9.733 1.00 88.00 274 LYS A CA 1
ATOM 2092 C C . LYS A 1 274 ? 2.317 -14.968 8.668 1.00 88.00 274 LYS A C 1
ATOM 2094 O O . LYS A 1 274 ? 3.123 -15.813 9.028 1.00 88.00 274 LYS A O 1
ATOM 2099 N N . TYR A 1 275 ? 1.991 -14.757 7.393 1.00 94.19 275 TYR A N 1
ATOM 2100 C CA . TYR A 1 275 ? 2.613 -15.467 6.275 1.00 94.19 275 TYR A CA 1
ATOM 2101 C C . TYR A 1 275 ? 3.814 -14.721 5.705 1.00 94.19 275 TYR A C 1
ATOM 2103 O O . TYR A 1 275 ? 4.496 -15.257 4.844 1.00 94.19 275 TYR A O 1
ATOM 2111 N N . ILE A 1 276 ? 4.089 -13.497 6.158 1.00 93.75 276 ILE A N 1
ATOM 2112 C CA . ILE A 1 276 ? 5.321 -12.802 5.797 1.00 93.75 276 ILE A CA 1
ATOM 2113 C C . ILE A 1 276 ? 6.453 -13.474 6.564 1.00 93.75 276 ILE A C 1
ATOM 2115 O O . ILE A 1 276 ? 6.475 -13.470 7.797 1.00 93.75 276 ILE A O 1
ATOM 2119 N N . LEU A 1 277 ? 7.362 -14.089 5.817 1.00 95.88 277 LEU A N 1
ATOM 2120 C CA . LEU A 1 277 ? 8.459 -14.868 6.365 1.00 95.88 277 LEU A CA 1
ATOM 2121 C C . LEU A 1 277 ? 9.670 -13.966 6.649 1.00 95.88 277 LEU A C 1
ATOM 2123 O O . LEU A 1 277 ? 9.830 -12.922 6.006 1.00 95.88 277 LEU A O 1
ATOM 2127 N N . PRO A 1 278 ? 10.552 -14.355 7.588 1.00 94.94 278 PRO A N 1
ATOM 2128 C CA . PRO A 1 278 ? 11.842 -13.700 7.745 1.00 94.94 278 PRO A CA 1
ATOM 2129 C C . PRO A 1 278 ? 12.645 -13.719 6.436 1.00 94.94 278 PRO A C 1
ATOM 2131 O O . PRO A 1 278 ? 12.680 -14.722 5.725 1.00 94.94 278 PRO A O 1
ATOM 2134 N N . MET A 1 279 ? 13.297 -12.605 6.122 1.00 96.38 279 MET A N 1
ATOM 2135 C CA . MET A 1 279 ? 14.165 -12.450 4.960 1.00 96.38 279 MET A CA 1
ATOM 2136 C C . MET A 1 279 ? 15.525 -13.069 5.266 1.00 96.38 279 MET A C 1
ATOM 2138 O O . MET A 1 279 ? 16.255 -12.555 6.109 1.00 96.38 279 MET A O 1
ATOM 2142 N N . GLU A 1 280 ? 15.903 -14.137 4.571 1.00 96.06 280 GLU A N 1
ATOM 2143 C CA . GLU A 1 280 ? 17.286 -14.619 4.635 1.00 96.06 280 GLU A CA 1
ATOM 2144 C C . GLU A 1 280 ? 18.235 -13.542 4.072 1.00 96.06 280 GLU A C 1
ATOM 2146 O O . GLU A 1 280 ? 17.990 -13.041 2.967 1.00 96.06 280 GLU A O 1
ATOM 2151 N N . PRO A 1 281 ? 19.319 -13.166 4.776 1.00 96.00 281 PRO A N 1
ATOM 2152 C CA . PRO A 1 281 ? 20.281 -12.206 4.246 1.00 96.00 281 PRO A CA 1
ATOM 2153 C C . PRO A 1 281 ? 20.916 -12.703 2.936 1.00 96.00 281 PRO A C 1
ATOM 2155 O O . PRO A 1 281 ? 21.474 -13.797 2.869 1.00 96.00 281 PRO A O 1
ATOM 2158 N N . GLN A 1 282 ? 20.878 -11.880 1.888 1.00 96.31 282 GLN A N 1
ATOM 2159 C CA . GLN A 1 282 ? 21.558 -12.115 0.605 1.00 96.31 282 GLN A CA 1
ATOM 2160 C C . GLN A 1 282 ? 23.048 -11.726 0.666 1.00 96.31 282 GLN A C 1
ATOM 2162 O O . GLN A 1 282 ? 23.841 -12.018 -0.238 1.00 96.31 282 GLN A O 1
ATOM 2167 N N . GLY A 1 283 ? 23.457 -11.071 1.752 1.00 93.25 283 GLY A N 1
ATOM 2168 C CA . GLY A 1 283 ? 24.836 -10.781 2.118 1.00 93.25 283 GLY A CA 1
ATOM 2169 C C . GLY A 1 283 ? 24.956 -10.343 3.578 1.00 93.25 283 GLY A C 1
ATOM 2170 O O . GLY A 1 283 ? 23.973 -10.382 4.314 1.00 93.25 283 GLY A O 1
ATOM 2171 N N . PRO A 1 284 ? 26.159 -9.925 4.012 1.00 92.12 284 PRO A N 1
ATOM 2172 C CA . PRO A 1 284 ? 26.333 -9.325 5.328 1.00 92.12 284 PRO A CA 1
ATOM 2173 C C . PRO A 1 284 ? 25.434 -8.100 5.486 1.00 92.12 284 PRO A C 1
ATOM 2175 O O . PRO A 1 284 ? 25.408 -7.241 4.597 1.00 92.12 284 PRO A O 1
ATOM 2178 N N . LEU A 1 285 ? 24.744 -8.015 6.623 1.00 92.50 285 LEU A N 1
ATOM 2179 C CA . LEU A 1 285 ? 24.042 -6.796 6.996 1.00 92.50 285 LEU A CA 1
ATOM 2180 C C . LEU A 1 285 ? 25.053 -5.671 7.208 1.00 92.50 285 LEU A C 1
ATOM 2182 O O . LEU A 1 285 ? 26.194 -5.892 7.620 1.00 92.50 285 LEU A O 1
ATOM 2186 N N . VAL A 1 286 ? 24.627 -4.460 6.884 1.00 90.31 286 VAL A N 1
ATOM 2187 C CA . VAL A 1 286 ? 25.437 -3.257 7.012 1.00 90.31 286 VAL A CA 1
ATOM 2188 C C . VAL A 1 286 ? 24.894 -2.428 8.168 1.00 90.31 286 VAL A C 1
ATOM 2190 O O . VAL A 1 286 ? 23.766 -1.949 8.094 1.00 90.31 286 VAL A O 1
ATOM 2193 N N . ASP A 1 287 ? 25.712 -2.244 9.206 1.00 84.38 287 ASP A N 1
ATOM 2194 C CA . ASP A 1 287 ? 25.393 -1.464 10.416 1.00 84.38 287 ASP A CA 1
ATOM 2195 C C . ASP A 1 287 ? 25.900 -0.009 10.369 1.00 84.38 287 ASP A C 1
ATOM 2197 O O . ASP A 1 287 ? 25.581 0.801 11.234 1.00 84.38 287 ASP A O 1
ATOM 2201 N N . ILE A 1 288 ? 26.724 0.329 9.374 1.00 78.31 288 ILE A N 1
ATOM 2202 C CA . ILE A 1 288 ? 27.282 1.666 9.117 1.00 78.31 288 ILE A CA 1
ATOM 2203 C C . ILE A 1 288 ? 27.244 1.876 7.613 1.00 78.31 288 ILE A C 1
ATOM 2205 O O . ILE A 1 288 ? 27.749 1.033 6.875 1.00 78.31 288 ILE A O 1
ATOM 2209 N N . GLY A 1 289 ? 26.706 2.991 7.121 1.00 71.81 289 GLY A N 1
ATOM 2210 C CA . GLY A 1 289 ? 26.581 3.107 5.676 1.00 71.81 289 GLY A CA 1
ATOM 2211 C C . GLY A 1 289 ? 26.232 4.468 5.106 1.00 71.81 289 GLY A C 1
ATOM 2212 O O . GLY A 1 289 ? 26.300 5.507 5.749 1.00 71.81 289 GLY A O 1
ATOM 2213 N N . ILE A 1 290 ? 25.900 4.388 3.823 1.00 75.94 290 ILE A N 1
ATOM 2214 C CA . ILE A 1 290 ? 25.644 5.473 2.866 1.00 75.94 290 ILE A CA 1
ATOM 2215 C C . ILE A 1 290 ? 24.184 5.953 2.848 1.00 75.94 290 ILE A C 1
ATOM 2217 O O . ILE A 1 290 ? 23.837 6.799 2.031 1.00 75.94 290 ILE A O 1
ATOM 2221 N N . TRP A 1 291 ? 23.342 5.367 3.700 1.00 84.69 291 TRP A N 1
ATOM 2222 C CA . TRP A 1 291 ? 21.938 5.732 3.895 1.00 84.69 291 TRP A CA 1
ATOM 2223 C C . TRP A 1 291 ? 21.759 6.415 5.258 1.00 84.69 291 TRP A C 1
ATOM 2225 O O . TRP A 1 291 ? 22.681 6.391 6.076 1.00 84.69 291 TRP A O 1
ATOM 2235 N N . GLY A 1 292 ? 20.580 6.977 5.542 1.00 76.69 292 GLY A N 1
ATOM 2236 C CA . GLY A 1 292 ? 20.266 7.492 6.876 1.00 76.69 292 GLY A CA 1
ATOM 2237 C C . GLY A 1 292 ? 20.414 6.433 7.982 1.00 76.69 292 GLY A C 1
ATOM 2238 O O . GLY A 1 292 ? 20.055 5.273 7.795 1.00 76.69 292 GLY A O 1
ATOM 2239 N N . GLU A 1 293 ? 20.892 6.837 9.165 1.00 72.94 293 GLU A N 1
ATOM 2240 C CA . GLU A 1 293 ? 21.153 5.920 10.297 1.00 72.94 293 GLU A CA 1
ATOM 2241 C C . GLU A 1 293 ? 19.904 5.160 10.781 1.00 72.94 293 GLU A C 1
ATOM 2243 O O . GLU A 1 293 ? 20.016 4.090 11.370 1.00 72.94 293 GLU A O 1
ATOM 2248 N N . ALA A 1 294 ? 18.705 5.687 10.512 1.00 74.75 294 ALA A N 1
ATOM 2249 C CA . ALA A 1 294 ? 17.438 5.129 10.982 1.00 74.75 294 ALA A CA 1
ATOM 2250 C C . ALA A 1 294 ? 17.044 3.784 10.342 1.00 74.75 294 ALA A C 1
ATOM 2252 O O . ALA A 1 294 ? 16.108 3.157 10.833 1.00 74.75 294 ALA A O 1
ATOM 2253 N N . ILE A 1 295 ? 17.716 3.365 9.264 1.00 80.25 295 ILE A N 1
ATOM 2254 C CA . ILE A 1 295 ? 17.419 2.120 8.533 1.00 80.25 295 ILE A CA 1
ATOM 2255 C C . ILE A 1 295 ? 18.519 1.059 8.679 1.00 80.25 295 ILE A C 1
ATOM 2257 O O . ILE A 1 295 ? 18.609 0.142 7.869 1.00 80.25 295 ILE A O 1
ATOM 2261 N N . LEU A 1 296 ? 19.426 1.230 9.641 1.00 83.56 296 LEU A N 1
ATOM 2262 C CA . LEU A 1 296 ? 20.495 0.275 9.916 1.00 83.56 296 LEU A CA 1
ATOM 2263 C C . LEU A 1 296 ? 20.083 -0.634 11.092 1.00 83.56 296 LEU A C 1
ATOM 2265 O O . LEU A 1 296 ? 19.486 -0.137 12.051 1.00 83.56 296 LEU A O 1
ATOM 2269 N N . PRO A 1 297 ? 20.426 -1.934 11.066 1.00 87.94 297 PRO A N 1
ATOM 2270 C CA . PRO A 1 297 ? 21.099 -2.640 9.977 1.00 87.94 297 PRO A CA 1
ATOM 2271 C C . PRO A 1 297 ? 20.176 -3.037 8.822 1.00 87.94 297 PRO A C 1
ATOM 2273 O O . PRO A 1 297 ? 18.984 -3.267 9.006 1.00 87.94 297 PRO A O 1
ATOM 2276 N N . ARG A 1 298 ? 20.761 -3.196 7.632 1.00 90.44 298 ARG A N 1
ATOM 2277 C CA . ARG A 1 298 ? 20.039 -3.596 6.411 1.00 90.44 298 ARG A CA 1
ATOM 2278 C C . ARG A 1 298 ? 20.882 -4.449 5.474 1.00 90.44 298 ARG A C 1
ATOM 2280 O O . ARG A 1 298 ? 22.111 -4.371 5.496 1.00 90.44 298 ARG A O 1
ATOM 2287 N N . ASP A 1 299 ? 20.220 -5.168 4.576 1.00 93.81 299 ASP A N 1
ATOM 2288 C CA . ASP A 1 299 ? 20.856 -5.933 3.506 1.00 93.81 299 ASP A CA 1
ATOM 2289 C C . ASP A 1 299 ? 20.886 -5.140 2.177 1.00 93.81 299 ASP A C 1
ATOM 2291 O O . ASP A 1 299 ? 19.849 -4.962 1.520 1.00 93.81 299 ASP A O 1
ATOM 2295 N N . PRO A 1 300 ? 22.062 -4.669 1.716 1.00 93.00 300 PRO A N 1
ATOM 2296 C CA . PRO A 1 300 ? 22.183 -3.984 0.429 1.00 93.00 300 PRO A CA 1
ATOM 2297 C C . PRO A 1 300 ? 21.982 -4.919 -0.772 1.00 93.00 300 PRO A C 1
ATOM 2299 O O . PRO A 1 300 ? 21.793 -4.439 -1.888 1.00 93.00 300 PRO A O 1
ATOM 2302 N N . LYS A 1 301 ? 22.031 -6.243 -0.573 1.00 96.12 301 LYS A N 1
ATOM 2303 C CA . LYS A 1 301 ? 21.841 -7.243 -1.628 1.00 96.12 301 LYS A CA 1
ATOM 2304 C C . LYS A 1 301 ? 20.407 -7.757 -1.736 1.00 96.12 301 LYS A C 1
ATOM 2306 O O . LYS A 1 301 ? 20.112 -8.463 -2.697 1.00 96.12 301 LYS A O 1
ATOM 2311 N N . ASN A 1 302 ? 19.517 -7.395 -0.815 1.00 97.44 302 ASN A N 1
ATOM 2312 C CA . ASN A 1 302 ? 18.097 -7.682 -0.960 1.00 97.44 302 ASN A CA 1
ATOM 2313 C C . ASN A 1 302 ? 17.468 -6.736 -2.002 1.00 97.44 302 ASN A C 1
ATOM 2315 O O . ASN A 1 302 ? 17.589 -5.509 -1.900 1.00 97.44 302 ASN A O 1
ATOM 2319 N N . GLY A 1 303 ? 16.811 -7.322 -3.002 1.00 98.06 303 GLY A N 1
ATOM 2320 C CA . GLY A 1 303 ? 16.163 -6.627 -4.107 1.00 98.06 303 GLY A CA 1
ATOM 2321 C C . GLY A 1 303 ? 17.144 -5.865 -5.003 1.00 98.06 303 GLY A C 1
ATOM 2322 O O . GLY A 1 303 ? 18.152 -6.423 -5.448 1.00 98.06 303 GLY A O 1
ATOM 2323 N N . ILE A 1 304 ? 16.824 -4.607 -5.314 1.00 98.06 304 ILE A N 1
ATOM 2324 C CA . ILE A 1 304 ? 17.669 -3.716 -6.122 1.00 98.06 304 ILE A CA 1
ATOM 2325 C C . ILE A 1 304 ? 17.943 -2.424 -5.368 1.00 98.06 304 ILE A C 1
ATOM 2327 O O . ILE A 1 304 ? 17.037 -1.800 -4.820 1.00 98.06 304 ILE A O 1
ATOM 2331 N N . GLU A 1 305 ? 19.204 -2.014 -5.372 1.00 94.81 305 GLU A N 1
ATOM 2332 C CA . GLU A 1 305 ? 19.699 -0.811 -4.721 1.00 94.81 305 GLU A CA 1
ATOM 2333 C C . GLU A 1 305 ? 20.879 -0.246 -5.515 1.00 94.81 305 GLU A C 1
ATOM 2335 O O . GLU A 1 305 ? 21.618 -0.991 -6.161 1.00 94.81 305 GLU A O 1
ATOM 2340 N N . ASP A 1 306 ? 21.082 1.070 -5.448 1.00 94.38 306 ASP A N 1
ATOM 2341 C CA . ASP A 1 306 ? 22.357 1.663 -5.836 1.00 94.38 306 ASP A CA 1
ATOM 2342 C C . ASP A 1 306 ? 23.334 1.527 -4.659 1.00 94.38 306 ASP A C 1
ATOM 2344 O O . ASP A 1 306 ? 23.170 2.233 -3.660 1.00 94.38 306 ASP A O 1
ATOM 2348 N N . PRO A 1 307 ? 24.374 0.677 -4.762 1.00 88.38 307 PRO A N 1
ATOM 2349 C CA . PRO A 1 307 ? 25.301 0.421 -3.661 1.00 88.38 307 PRO A CA 1
ATOM 2350 C C . PRO A 1 307 ? 26.154 1.640 -3.290 1.00 88.38 307 PRO A C 1
ATOM 2352 O O . PRO A 1 307 ? 26.938 1.562 -2.349 1.00 88.38 307 PRO A O 1
ATOM 2355 N N . THR A 1 308 ? 26.052 2.742 -4.038 1.00 89.62 308 THR A N 1
ATOM 2356 C CA . THR A 1 308 ? 26.740 4.004 -3.745 1.00 89.62 308 THR A CA 1
ATOM 2357 C C . THR A 1 308 ? 25.812 5.096 -3.221 1.00 89.62 308 THR A C 1
ATOM 2359 O O . THR A 1 308 ? 26.311 6.037 -2.609 1.00 89.62 308 THR A O 1
ATOM 2362 N N . MET A 1 309 ? 24.492 4.974 -3.419 1.00 89.31 309 MET A N 1
ATOM 2363 C CA . MET A 1 309 ? 23.513 6.048 -3.190 1.00 89.31 309 MET A CA 1
ATOM 2364 C C . MET A 1 309 ? 23.935 7.381 -3.845 1.00 89.31 309 MET A C 1
ATOM 2366 O O . MET A 1 309 ? 23.924 8.441 -3.222 1.00 89.31 309 MET A O 1
ATOM 2370 N N . LYS A 1 310 ? 24.403 7.327 -5.101 1.00 91.31 310 LYS A N 1
ATOM 2371 C CA . LYS A 1 310 ? 24.870 8.520 -5.843 1.00 91.31 310 LYS A CA 1
ATOM 2372 C C . LYS A 1 310 ? 24.307 8.645 -7.244 1.00 91.31 310 LYS A C 1
ATOM 2374 O O . LYS A 1 310 ? 24.346 9.718 -7.831 1.00 91.31 310 LYS A O 1
ATOM 2379 N N . ASN A 1 311 ? 23.800 7.559 -7.802 1.00 95.31 311 ASN A N 1
ATOM 2380 C CA . ASN A 1 311 ? 23.354 7.512 -9.179 1.00 95.31 311 ASN A CA 1
ATOM 2381 C C . ASN A 1 311 ? 21.846 7.354 -9.250 1.00 95.31 311 ASN A C 1
ATOM 2383 O O . ASN A 1 311 ? 21.216 8.101 -9.997 1.00 95.31 311 ASN A O 1
ATOM 2387 N N . TRP A 1 312 ? 21.266 6.413 -8.496 1.00 97.06 312 TRP A N 1
ATOM 2388 C CA . TRP A 1 312 ? 19.911 5.935 -8.776 1.00 97.06 312 TRP A CA 1
ATOM 2389 C C . TRP A 1 312 ? 19.012 5.775 -7.552 1.00 97.06 312 TRP A C 1
ATOM 2391 O O . TRP A 1 312 ? 19.413 5.245 -6.522 1.00 97.06 312 TRP A O 1
ATOM 2401 N N . CYS A 1 313 ? 17.751 6.145 -7.758 1.00 97.50 313 CYS A N 1
ATOM 2402 C CA . CYS A 1 313 ? 16.603 5.777 -6.941 1.00 97.50 313 CYS A CA 1
ATOM 2403 C C . CYS A 1 313 ? 15.745 4.768 -7.715 1.00 97.50 313 CYS A C 1
ATOM 2405 O O . CYS A 1 313 ? 15.494 4.972 -8.909 1.00 97.50 313 CYS A O 1
ATOM 2407 N N . TYR A 1 314 ? 15.279 3.716 -7.038 1.00 98.19 314 TYR A N 1
ATOM 2408 C CA . TYR A 1 314 ? 14.443 2.659 -7.620 1.00 98.19 314 TYR A CA 1
ATOM 2409 C C . TYR A 1 314 ? 13.060 2.619 -6.977 1.00 98.19 314 TYR A C 1
ATOM 2411 O O . TYR A 1 314 ? 12.923 2.788 -5.766 1.00 98.19 314 TYR A O 1
ATOM 2419 N N . TRP A 1 315 ? 12.035 2.370 -7.791 1.00 97.69 315 TRP A N 1
ATOM 2420 C CA . TRP A 1 315 ? 10.640 2.327 -7.356 1.00 97.69 315 TRP A CA 1
ATOM 2421 C C . TRP A 1 315 ? 9.802 1.431 -8.266 1.00 97.69 315 TRP A C 1
ATOM 2423 O O . TRP A 1 315 ? 10.177 1.183 -9.411 1.00 97.69 315 TRP A O 1
ATOM 2433 N N . ASP A 1 316 ? 8.626 1.029 -7.789 1.00 94.38 316 ASP A N 1
ATOM 2434 C CA . ASP A 1 316 ? 7.684 0.154 -8.494 1.00 94.38 316 ASP A CA 1
ATOM 2435 C C . ASP A 1 316 ? 8.281 -1.202 -8.885 1.00 94.38 316 ASP A C 1
ATOM 2437 O O . ASP A 1 316 ? 9.390 -1.560 -8.508 1.00 94.38 316 ASP A O 1
ATOM 2441 N N . GLY A 1 317 ? 7.533 -1.952 -9.684 1.00 89.12 317 GLY A N 1
ATOM 2442 C CA . GLY A 1 317 ? 8.064 -3.066 -10.440 1.00 89.12 317 GLY A CA 1
ATOM 2443 C C . GLY A 1 317 ? 7.495 -4.412 -10.055 1.00 89.12 317 GLY A C 1
ATOM 2444 O O . GLY A 1 317 ? 6.913 -4.595 -8.989 1.00 89.12 317 GLY A O 1
ATOM 2445 N N . SER A 1 318 ? 7.684 -5.359 -10.959 1.00 96.50 318 SER A N 1
ATOM 2446 C CA . SER A 1 318 ? 7.310 -6.758 -10.790 1.00 96.50 318 SER A CA 1
ATOM 2447 C C . SER A 1 318 ? 8.465 -7.660 -11.201 1.00 96.50 318 SER A C 1
ATOM 2449 O O . SER A 1 318 ? 9.368 -7.251 -11.941 1.00 96.50 318 SER A O 1
ATOM 2451 N N . ILE A 1 319 ? 8.421 -8.896 -10.712 1.00 98.31 319 ILE A N 1
ATOM 2452 C CA . ILE A 1 319 ? 9.397 -9.936 -11.018 1.00 98.31 319 ILE A CA 1
ATOM 2453 C C . ILE A 1 319 ? 8.757 -10.939 -11.979 1.00 98.31 319 ILE A C 1
ATOM 2455 O O . ILE A 1 319 ? 7.631 -11.385 -11.766 1.00 98.31 319 ILE A O 1
ATOM 2459 N N . VAL A 1 320 ? 9.487 -11.311 -13.028 1.00 97.81 320 VAL A N 1
ATOM 2460 C CA . VAL A 1 320 ? 9.132 -12.391 -13.953 1.00 97.81 320 VAL A CA 1
ATOM 2461 C C . VAL A 1 320 ? 10.305 -13.359 -14.035 1.00 97.81 320 VAL A C 1
ATOM 2463 O O . VAL A 1 320 ? 11.441 -12.936 -14.240 1.00 97.81 320 VAL A O 1
ATOM 2466 N N . LYS A 1 321 ? 10.041 -14.657 -13.890 1.00 97.44 321 LYS A N 1
ATOM 2467 C CA . LYS A 1 321 ? 11.047 -15.706 -14.076 1.00 97.44 321 LYS A CA 1
ATOM 2468 C C . LYS A 1 321 ? 11.076 -16.160 -15.530 1.00 97.44 321 LYS A C 1
ATOM 2470 O O . LYS A 1 321 ? 10.024 -16.312 -16.156 1.00 97.44 321 LYS A O 1
ATOM 2475 N N . ASP A 1 322 ? 12.273 -16.322 -16.081 1.00 96.56 322 ASP A N 1
ATOM 2476 C CA . ASP A 1 322 ? 12.457 -16.845 -17.432 1.00 96.56 322 ASP A CA 1
ATOM 2477 C C . ASP A 1 322 ? 12.544 -18.379 -17.460 1.00 96.56 322 ASP A C 1
ATOM 2479 O O . ASP A 1 322 ? 12.623 -19.047 -16.427 1.00 96.56 322 ASP A O 1
ATOM 2483 N N . ASP A 1 323 ? 12.545 -18.943 -18.668 1.00 96.06 323 ASP A N 1
ATOM 2484 C CA . ASP A 1 323 ? 12.625 -20.395 -18.883 1.00 96.06 323 ASP A CA 1
ATOM 2485 C C . ASP A 1 323 ? 13.977 -20.999 -18.453 1.00 96.06 323 ASP A C 1
ATOM 2487 O O . ASP A 1 323 ? 14.124 -22.218 -18.366 1.00 96.06 323 ASP A O 1
ATOM 2491 N N . HIS A 1 324 ? 14.975 -20.159 -18.167 1.00 96.38 324 HIS A N 1
ATOM 2492 C CA . HIS A 1 324 ? 16.280 -20.553 -17.638 1.00 96.38 324 HIS A CA 1
ATOM 2493 C C . HIS A 1 324 ? 16.372 -20.401 -16.112 1.00 96.38 324 HIS A C 1
ATOM 2495 O O . HIS A 1 324 ? 17.433 -20.652 -15.537 1.00 96.38 324 HIS A O 1
ATOM 2501 N N . GLY A 1 325 ? 15.278 -20.013 -15.450 1.00 96.62 325 GLY A N 1
ATOM 2502 C CA . GLY A 1 325 ? 15.203 -19.837 -14.005 1.00 96.62 325 GLY A CA 1
ATOM 2503 C C . GLY A 1 325 ? 15.812 -18.533 -13.485 1.00 96.62 325 GLY A C 1
ATOM 2504 O O . GLY A 1 325 ? 15.971 -18.403 -12.272 1.00 96.62 325 GLY A O 1
ATOM 2505 N N . LYS A 1 326 ? 16.146 -17.572 -14.356 1.00 98.19 326 LYS A N 1
ATOM 2506 C CA . LYS A 1 326 ? 16.584 -16.229 -13.952 1.00 98.19 326 LYS A CA 1
ATOM 2507 C C .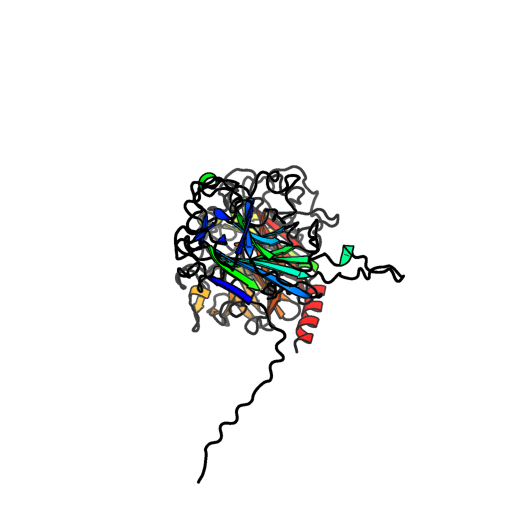 LYS A 1 326 ? 15.389 -15.353 -13.619 1.00 98.19 326 LYS A C 1
ATOM 2509 O O . LYS A 1 326 ? 14.326 -15.465 -14.224 1.00 98.19 326 LYS A O 1
ATOM 2514 N N . TYR A 1 327 ? 15.591 -14.432 -12.685 1.00 98.56 327 TYR A N 1
ATOM 2515 C CA . TYR A 1 327 ? 14.569 -13.494 -12.239 1.00 98.56 327 TYR A CA 1
ATOM 2516 C C . TYR A 1 327 ? 14.806 -12.124 -12.868 1.00 98.56 327 TYR A C 1
ATOM 2518 O O . TYR A 1 327 ? 15.887 -11.544 -12.749 1.00 98.56 327 TYR A O 1
ATOM 2526 N N . HIS A 1 328 ? 13.780 -11.601 -13.532 1.00 98.62 328 HIS A N 1
ATOM 2527 C CA . HIS A 1 328 ? 13.785 -10.323 -14.232 1.00 98.62 328 HIS A CA 1
ATOM 2528 C C . HIS A 1 328 ? 12.886 -9.347 -13.483 1.00 98.62 328 HIS A C 1
ATOM 2530 O O . HIS A 1 328 ? 11.675 -9.540 -13.429 1.00 98.62 328 HIS A O 1
ATOM 2536 N N . MET A 1 329 ? 13.476 -8.297 -12.919 1.00 98.69 329 MET A N 1
ATOM 2537 C CA . MET A 1 329 ? 12.734 -7.193 -12.323 1.00 98.69 329 MET A CA 1
ATOM 2538 C C . MET A 1 329 ? 12.569 -6.080 -13.355 1.00 98.69 329 MET A C 1
ATOM 2540 O O . MET A 1 329 ? 13.549 -5.576 -13.910 1.00 98.69 329 MET A O 1
ATOM 2544 N N . TYR A 1 330 ? 11.326 -5.690 -13.598 1.00 98.44 330 TYR A N 1
ATOM 2545 C CA . TYR A 1 330 ? 10.969 -4.579 -14.473 1.00 98.44 330 TYR A CA 1
ATOM 2546 C C . TYR A 1 330 ? 10.446 -3.444 -13.608 1.00 98.44 330 TYR A C 1
ATOM 2548 O O . TYR A 1 330 ? 9.387 -3.595 -13.011 1.00 98.44 330 TYR A O 1
ATOM 2556 N N . ALA A 1 331 ? 11.182 -2.339 -13.507 1.00 98.38 331 ALA A N 1
ATOM 2557 C CA . ALA A 1 331 ? 10.926 -1.314 -12.494 1.00 98.38 331 ALA A CA 1
ATOM 2558 C C . ALA A 1 331 ? 11.113 0.112 -13.027 1.00 98.38 331 ALA A C 1
ATOM 2560 O O . ALA A 1 331 ? 11.534 0.330 -14.169 1.00 98.38 331 ALA A O 1
ATOM 2561 N N . SER A 1 332 ? 10.790 1.088 -12.182 1.00 98.38 332 SER A N 1
ATOM 2562 C CA . SER A 1 332 ? 11.036 2.508 -12.410 1.00 98.38 332 SER A CA 1
ATOM 2563 C C . SER A 1 332 ? 12.369 2.924 -11.782 1.00 98.38 332 SER A C 1
ATOM 2565 O O . SER A 1 332 ? 12.714 2.508 -10.676 1.00 98.38 332 SER A O 1
ATOM 2567 N N . ARG A 1 333 ? 13.098 3.817 -12.453 1.00 98.06 333 ARG A N 1
ATOM 2568 C CA . ARG A 1 333 ? 14.336 4.420 -11.942 1.00 98.06 333 ARG A CA 1
ATOM 2569 C C . ARG A 1 333 ? 14.415 5.896 -12.298 1.00 98.06 333 ARG A C 1
ATOM 2571 O O . ARG A 1 333 ? 14.009 6.293 -13.388 1.00 98.06 333 ARG A O 1
ATOM 2578 N N . TRP A 1 334 ? 14.989 6.713 -11.425 1.00 98.00 334 TRP A N 1
ATOM 2579 C CA . TRP A 1 334 ? 15.436 8.072 -11.753 1.00 98.00 334 TRP A CA 1
ATOM 2580 C C . TRP A 1 334 ? 16.764 8.375 -11.060 1.00 98.00 334 TRP A C 1
ATOM 2582 O O . TRP A 1 334 ? 17.235 7.596 -10.234 1.00 98.00 334 TRP A O 1
ATOM 2592 N N . THR A 1 335 ? 17.400 9.481 -11.443 1.00 97.12 335 THR A N 1
ATOM 2593 C CA . THR A 1 335 ? 18.693 9.873 -10.873 1.00 97.12 335 THR A CA 1
ATOM 2594 C C . THR A 1 335 ? 18.564 10.314 -9.414 1.00 97.12 335 THR A C 1
ATOM 2596 O O . THR A 1 335 ? 17.629 11.038 -9.081 1.00 97.12 335 THR A O 1
ATOM 2599 N N . GLN A 1 336 ? 19.510 9.917 -8.562 1.00 95.62 336 GLN A N 1
ATOM 2600 C CA . GLN A 1 336 ? 19.539 10.289 -7.142 1.00 95.62 336 GLN A CA 1
ATOM 2601 C C . GLN A 1 336 ? 19.728 11.803 -6.929 1.00 95.62 336 GLN A C 1
ATOM 2603 O O . GLN A 1 336 ? 19.261 12.345 -5.934 1.00 95.62 336 GLN A O 1
ATOM 2608 N N . ALA A 1 337 ? 20.244 12.529 -7.927 1.00 96.44 337 ALA A N 1
ATOM 2609 C CA . ALA A 1 337 ? 20.268 13.994 -7.945 1.00 96.44 337 ALA A CA 1
ATOM 2610 C C . ALA A 1 337 ? 18.864 14.647 -7.915 1.00 96.44 337 ALA A C 1
ATOM 2612 O O . ALA A 1 337 ? 18.746 15.870 -7.824 1.00 96.44 337 ALA A O 1
ATOM 2613 N N . GLN A 1 338 ? 17.786 13.864 -8.040 1.00 96.62 338 GLN A N 1
ATOM 2614 C CA . GLN A 1 338 ? 16.407 14.342 -8.006 1.00 96.62 338 GLN A CA 1
ATOM 2615 C C . GLN A 1 338 ? 15.649 13.737 -6.821 1.00 96.62 338 GLN A C 1
ATOM 2617 O O . GLN A 1 338 ? 15.505 12.512 -6.759 1.00 96.62 338 GLN A O 1
ATOM 2622 N N . PRO A 1 339 ? 15.081 14.572 -5.931 1.00 94.31 339 PRO A N 1
ATOM 2623 C CA . PRO A 1 339 ? 14.337 14.074 -4.785 1.00 94.31 339 PRO A CA 1
ATOM 2624 C C . PRO A 1 339 ? 13.071 13.356 -5.233 1.00 94.31 339 PRO A C 1
ATOM 2626 O O . PRO A 1 339 ? 12.465 13.730 -6.240 1.00 94.31 339 PRO A O 1
ATOM 2629 N N . HIS A 1 340 ? 12.588 12.389 -4.455 1.00 94.44 340 HIS A N 1
ATOM 2630 C CA . HIS A 1 340 ? 11.415 11.587 -4.803 1.00 94.44 340 HIS A CA 1
ATOM 2631 C C . HIS A 1 340 ? 10.204 12.450 -5.196 1.00 94.44 340 HIS A C 1
ATOM 2633 O O . HIS A 1 340 ? 9.456 12.097 -6.099 1.00 94.44 340 HIS A O 1
ATOM 2639 N N . GLY A 1 341 ? 10.003 13.618 -4.572 1.00 90.06 341 GLY A N 1
ATOM 2640 C CA . GLY A 1 341 ? 8.879 14.518 -4.869 1.00 90.06 341 GLY A CA 1
ATOM 2641 C C . GLY A 1 341 ? 8.785 15.033 -6.321 1.00 90.06 341 GLY A C 1
ATOM 2642 O O . GLY A 1 341 ? 7.673 15.362 -6.761 1.00 90.06 341 GLY A O 1
ATOM 2643 N N . SER A 1 342 ? 9.909 15.087 -7.048 1.00 93.00 342 SER A N 1
ATOM 2644 C CA . SER A 1 342 ? 10.018 15.505 -8.460 1.00 93.00 342 SER A CA 1
ATOM 2645 C C . SER A 1 342 ? 10.634 14.431 -9.364 1.00 93.00 342 SER A C 1
ATOM 2647 O O . SER A 1 342 ? 10.256 14.316 -10.526 1.00 93.00 342 SER A O 1
ATOM 2649 N N . GLY A 1 343 ? 11.529 13.594 -8.841 1.00 95.50 343 GLY A N 1
ATOM 2650 C CA . GLY A 1 343 ? 12.281 12.596 -9.599 1.00 95.50 343 GLY A CA 1
ATOM 2651 C C . GLY A 1 343 ? 11.392 11.650 -10.398 1.00 95.50 343 GLY A C 1
ATOM 2652 O O . GLY A 1 343 ? 11.564 11.524 -11.612 1.00 95.50 343 GLY A O 1
ATOM 2653 N N . TRP A 1 344 ? 10.366 11.067 -9.772 1.00 94.56 344 TRP A N 1
ATOM 2654 C CA . TRP A 1 344 ? 9.430 10.220 -10.515 1.00 94.56 344 TRP A CA 1
ATOM 2655 C C . TRP A 1 344 ? 8.568 11.021 -11.506 1.00 94.56 344 TRP A C 1
ATOM 2657 O O . TRP A 1 344 ? 8.227 10.538 -12.588 1.00 94.56 344 TRP A O 1
ATOM 2667 N N . LYS A 1 345 ? 8.240 12.273 -11.163 1.00 94.50 345 LYS A N 1
ATOM 2668 C CA . LYS A 1 345 ? 7.373 13.131 -11.976 1.00 94.50 345 LYS A CA 1
ATOM 2669 C C . LYS A 1 345 ? 8.034 13.620 -13.233 1.00 94.50 345 LYS A C 1
ATOM 2671 O O . LYS A 1 345 ? 7.296 13.851 -14.172 1.00 94.50 345 LYS A O 1
ATOM 2676 N N . ASP A 1 346 ? 9.350 13.784 -13.253 1.00 94.44 346 ASP A N 1
ATOM 2677 C CA . ASP A 1 346 ? 10.046 14.470 -14.343 1.00 94.44 346 ASP A CA 1
ATOM 2678 C C . ASP A 1 346 ? 11.110 13.587 -15.003 1.00 94.44 346 ASP A C 1
ATOM 2680 O O . ASP A 1 346 ? 11.337 13.684 -16.211 1.00 94.44 346 ASP A O 1
ATOM 2684 N N . HIS A 1 347 ? 11.693 12.653 -14.250 1.00 96.62 347 HIS A N 1
ATOM 2685 C CA . HIS A 1 347 ? 12.891 11.918 -14.655 1.00 96.62 347 HIS A CA 1
ATOM 2686 C C . HIS A 1 347 ? 12.732 10.397 -14.648 1.00 96.62 347 HIS A C 1
ATOM 2688 O O . HIS A 1 347 ? 13.682 9.711 -15.020 1.00 96.62 347 HIS A O 1
ATOM 2694 N N . SER A 1 348 ? 11.569 9.860 -14.262 1.00 97.81 348 SER A N 1
ATOM 2695 C CA . SER A 1 348 ? 11.369 8.408 -14.211 1.00 97.81 348 SER A CA 1
ATOM 2696 C C . SER A 1 348 ? 11.522 7.756 -15.581 1.00 97.81 348 SER A C 1
ATOM 2698 O O . SER A 1 348 ? 10.953 8.213 -16.584 1.00 97.81 348 SER A O 1
ATOM 2700 N N . LYS A 1 349 ? 12.306 6.682 -15.595 1.00 98.19 349 LYS A N 1
ATOM 2701 C CA . LYS A 1 349 ? 12.571 5.820 -16.736 1.00 98.19 349 LYS A CA 1
ATOM 2702 C C . LYS A 1 349 ? 12.272 4.373 -16.364 1.00 98.19 349 LYS A C 1
ATOM 2704 O O . LYS A 1 349 ? 12.459 3.977 -15.215 1.00 98.19 349 LYS A O 1
ATOM 2709 N N . ALA A 1 350 ? 11.883 3.577 -17.351 1.00 98.50 350 ALA A N 1
ATOM 2710 C CA . ALA A 1 350 ? 11.752 2.139 -17.178 1.00 98.50 350 ALA A CA 1
ATOM 2711 C C . ALA A 1 350 ? 13.105 1.438 -17.327 1.00 98.50 350 ALA A C 1
ATOM 2713 O O . ALA A 1 350 ? 13.864 1.721 -18.262 1.00 98.50 350 ALA A O 1
ATOM 2714 N N . ILE A 1 351 ? 13.384 0.518 -16.406 1.00 98.44 351 ILE A N 1
ATOM 2715 C CA . ILE A 1 351 ? 14.600 -0.291 -16.394 1.00 98.44 351 ILE A CA 1
ATOM 2716 C C . ILE A 1 351 ? 14.282 -1.776 -16.329 1.00 98.44 351 ILE A C 1
ATOM 2718 O O . ILE A 1 351 ? 13.178 -2.196 -15.970 1.00 98.44 351 ILE A O 1
ATOM 2722 N N . HIS A 1 352 ? 15.290 -2.566 -16.672 1.00 98.44 352 HIS A N 1
ATOM 2723 C CA . HIS A 1 352 ? 15.309 -4.006 -16.485 1.00 98.44 352 HIS A CA 1
ATOM 2724 C C . HIS A 1 352 ? 16.503 -4.373 -15.611 1.00 98.44 352 HIS A C 1
ATOM 2726 O O . HIS A 1 352 ? 17.612 -3.895 -15.838 1.00 98.44 352 HIS A O 1
ATOM 2732 N N . ALA A 1 353 ? 16.282 -5.230 -14.622 1.00 98.56 353 ALA A N 1
ATOM 2733 C CA . ALA A 1 353 ? 17.330 -5.791 -13.790 1.00 98.56 353 ALA A CA 1
ATOM 2734 C C . ALA A 1 353 ? 17.211 -7.316 -13.701 1.00 98.56 353 ALA A C 1
ATOM 2736 O O . ALA A 1 353 ? 16.122 -7.871 -13.841 1.00 98.56 353 ALA A O 1
ATOM 2737 N N . VAL A 1 354 ? 18.333 -8.003 -13.479 1.00 98.62 354 VAL A N 1
ATOM 2738 C CA . VAL A 1 354 ? 18.397 -9.478 -13.474 1.00 98.62 354 VAL A CA 1
ATOM 2739 C C . VAL A 1 354 ? 19.065 -9.992 -12.210 1.00 98.62 354 VAL A C 1
ATOM 2741 O O . VAL A 1 354 ? 20.094 -9.451 -11.804 1.00 98.62 354 VAL A O 1
ATOM 2744 N N . SER A 1 355 ? 18.535 -11.075 -11.647 1.00 98.56 355 SER A N 1
ATOM 2745 C CA . SER A 1 355 ? 19.184 -11.854 -10.596 1.00 98.56 355 SER A CA 1
ATOM 2746 C C . SER A 1 355 ? 19.087 -13.358 -10.857 1.00 98.56 355 SER A C 1
ATOM 2748 O O . SER A 1 355 ? 18.183 -13.827 -11.547 1.00 98.56 355 SER A O 1
ATOM 2750 N N . ASP A 1 356 ? 20.020 -14.113 -10.279 1.00 98.25 356 ASP A N 1
ATOM 2751 C CA . ASP A 1 356 ? 19.957 -15.578 -10.205 1.00 98.25 356 ASP A CA 1
ATOM 2752 C C . ASP A 1 356 ? 19.107 -16.056 -9.010 1.00 98.25 356 ASP A C 1
ATOM 2754 O O . ASP A 1 356 ? 18.760 -17.232 -8.925 1.00 98.25 356 ASP A O 1
ATOM 2758 N N . HIS A 1 357 ? 18.729 -15.144 -8.106 1.00 97.69 357 HIS A N 1
ATOM 2759 C CA . HIS A 1 357 ? 17.908 -15.426 -6.931 1.00 97.69 357 HIS A CA 1
ATOM 2760 C C . HIS A 1 357 ? 16.734 -14.447 -6.849 1.00 97.69 357 HIS A C 1
ATOM 2762 O O . HIS A 1 357 ? 16.897 -13.247 -7.062 1.00 97.69 357 HIS A O 1
ATOM 2768 N N . VAL A 1 358 ? 15.547 -14.940 -6.486 1.00 97.88 358 VAL A N 1
ATOM 2769 C CA . VAL A 1 358 ? 14.323 -14.121 -6.403 1.00 97.88 358 VAL A CA 1
ATOM 2770 C C . VAL A 1 358 ? 14.470 -12.933 -5.450 1.00 97.88 358 VAL A C 1
ATOM 2772 O O . VAL A 1 358 ? 13.953 -11.856 -5.739 1.00 97.88 358 VAL A O 1
ATOM 2775 N N . MET A 1 359 ? 15.228 -13.098 -4.361 1.00 97.75 359 MET A N 1
ATOM 2776 C CA . MET A 1 359 ? 15.488 -12.042 -3.381 1.00 97.75 359 MET A CA 1
ATOM 2777 C C . MET A 1 359 ? 16.629 -11.090 -3.764 1.00 97.75 359 MET A C 1
ATOM 2779 O O . MET A 1 359 ? 16.862 -10.120 -3.050 1.00 97.75 359 MET A O 1
ATOM 2783 N N . GLY A 1 360 ? 17.305 -11.302 -4.895 1.00 97.06 360 GLY A N 1
ATOM 2784 C CA . GLY A 1 360 ? 18.415 -10.470 -5.350 1.00 97.06 360 GLY A CA 1
ATOM 2785 C C . GLY A 1 360 ? 19.807 -11.021 -4.996 1.00 97.06 360 GLY A C 1
ATOM 2786 O O . GLY A 1 360 ? 19.943 -12.176 -4.600 1.00 97.06 360 GLY A O 1
ATOM 2787 N N . PRO A 1 361 ? 20.873 -10.223 -5.192 1.00 97.94 361 PRO A N 1
ATOM 2788 C CA . PRO A 1 361 ? 20.834 -8.852 -5.695 1.00 97.94 361 PRO A CA 1
ATOM 2789 C C . PRO A 1 361 ? 20.454 -8.803 -7.174 1.00 97.94 361 PRO A C 1
ATOM 2791 O O . PRO A 1 361 ? 20.945 -9.595 -7.984 1.00 97.94 361 PRO A O 1
ATOM 2794 N N . TYR A 1 362 ? 19.593 -7.858 -7.535 1.00 98.56 362 TYR A N 1
ATOM 2795 C CA . TYR A 1 362 ? 19.263 -7.569 -8.927 1.00 98.56 362 TYR A CA 1
ATOM 2796 C C . TYR A 1 362 ? 20.270 -6.582 -9.515 1.00 98.56 362 TYR A C 1
ATOM 2798 O O . TYR A 1 362 ? 20.543 -5.525 -8.951 1.00 98.56 362 TYR A O 1
ATOM 2806 N N . GLN A 1 363 ? 20.818 -6.925 -10.678 1.00 98.19 363 GLN A N 1
ATOM 2807 C CA . GLN A 1 363 ? 21.743 -6.077 -11.424 1.00 98.19 363 GLN A CA 1
ATOM 2808 C C . GLN A 1 363 ? 20.980 -5.286 -12.480 1.00 98.19 363 GLN A C 1
ATOM 2810 O O . GLN A 1 363 ? 20.451 -5.884 -13.419 1.00 98.19 363 GLN A O 1
ATOM 2815 N N . ASP A 1 364 ? 20.962 -3.962 -12.349 1.00 98.00 364 ASP A N 1
ATOM 2816 C CA . ASP A 1 364 ? 20.405 -3.050 -13.350 1.00 98.00 364 ASP A CA 1
ATOM 2817 C C . ASP A 1 364 ? 21.134 -3.203 -14.701 1.00 98.00 364 ASP A C 1
ATOM 2819 O O . ASP A 1 364 ? 22.359 -3.072 -14.788 1.00 98.00 364 ASP A O 1
ATOM 2823 N N . ARG A 1 365 ? 20.381 -3.514 -15.760 1.00 97.94 365 ARG A N 1
ATOM 2824 C CA . ARG A 1 365 ? 20.866 -3.688 -17.141 1.00 97.94 365 ARG A CA 1
ATOM 2825 C C . ARG A 1 365 ? 20.631 -2.459 -18.020 1.00 97.94 365 ARG A C 1
ATOM 2827 O O . ARG A 1 365 ? 21.021 -2.461 -19.185 1.00 97.94 365 ARG A O 1
ATOM 2834 N N . GLY A 1 366 ? 20.053 -1.397 -17.468 1.00 97.44 366 GLY A N 1
ATOM 2835 C CA . GLY A 1 366 ? 19.771 -0.145 -18.149 1.00 97.44 366 GLY A CA 1
ATOM 2836 C C . GLY A 1 366 ? 18.321 -0.010 -18.605 1.00 97.44 366 GLY A C 1
ATOM 2837 O O . GLY A 1 366 ? 17.410 -0.688 -18.131 1.00 97.44 366 GLY A O 1
ATOM 2838 N N . LEU A 1 367 ? 18.112 0.942 -19.516 1.00 98.12 367 LEU A N 1
ATOM 2839 C CA . LEU A 1 367 ? 16.791 1.292 -20.032 1.00 98.12 367 LEU A CA 1
ATOM 2840 C C . LEU A 1 367 ? 16.243 0.193 -20.947 1.00 98.12 367 LEU A C 1
ATOM 2842 O O . LEU A 1 367 ? 16.961 -0.323 -21.800 1.00 98.12 367 LEU A O 1
ATOM 2846 N N . THR A 1 368 ? 14.948 -0.085 -20.843 1.00 97.50 368 THR A N 1
ATOM 2847 C CA . THR A 1 368 ? 14.271 -1.128 -21.635 1.00 97.50 368 THR A CA 1
ATOM 2848 C C . THR A 1 368 ? 13.920 -0.690 -23.057 1.00 97.50 368 THR A C 1
ATOM 2850 O O . THR A 1 368 ? 13.939 -1.507 -23.977 1.00 97.50 368 THR A O 1
ATOM 2853 N N . TRP A 1 369 ? 13.645 0.601 -23.267 1.00 97.25 369 TRP A N 1
ATOM 2854 C CA . TRP A 1 369 ? 13.363 1.201 -24.581 1.00 97.25 369 TRP A CA 1
ATOM 2855 C C . TRP A 1 369 ? 14.035 2.577 -24.738 1.00 97.25 369 TRP A C 1
ATOM 2857 O O . TRP A 1 369 ? 13.358 3.602 -24.850 1.00 97.25 369 TRP A O 1
ATOM 2867 N N . PRO A 1 370 ? 15.378 2.651 -24.796 1.00 96.31 370 PRO A N 1
ATOM 2868 C CA . PRO A 1 370 ? 16.092 3.930 -24.881 1.00 96.31 370 PRO A CA 1
ATOM 2869 C C . PRO A 1 370 ? 15.722 4.750 -26.129 1.00 96.31 370 PRO A C 1
ATOM 2871 O O . PRO A 1 370 ? 15.789 5.974 -26.108 1.00 96.31 370 PRO A O 1
ATOM 2874 N N . HIS A 1 371 ? 15.287 4.099 -27.209 1.00 95.69 371 HIS A N 1
ATOM 2875 C CA . HIS A 1 371 ? 14.904 4.766 -28.457 1.00 95.69 371 HIS A CA 1
ATOM 2876 C C . HIS A 1 371 ? 13.506 5.394 -28.419 1.00 95.69 371 HIS A C 1
ATOM 2878 O O . HIS A 1 371 ? 13.206 6.273 -29.225 1.00 95.69 371 HIS A O 1
ATOM 2884 N N . TRP A 1 372 ? 12.641 4.965 -27.496 1.00 97.19 372 TRP A N 1
ATOM 2885 C CA . TRP A 1 372 ? 11.298 5.514 -27.359 1.00 97.19 372 TRP A CA 1
ATOM 2886 C C . TRP A 1 372 ? 11.265 6.503 -26.200 1.00 97.19 372 TRP A C 1
ATOM 2888 O O . TRP A 1 372 ? 11.339 6.112 -25.037 1.00 97.19 372 TRP A O 1
ATOM 2898 N N . LYS A 1 373 ? 11.185 7.800 -26.525 1.00 96.62 373 LYS A N 1
ATOM 2899 C CA . LYS A 1 373 ? 11.150 8.900 -25.542 1.00 96.62 373 LYS A CA 1
ATOM 2900 C C . LYS A 1 373 ? 12.223 8.752 -24.449 1.00 96.62 373 LYS A C 1
ATOM 2902 O O . LYS A 1 373 ? 11.957 8.980 -23.269 1.00 96.62 373 LYS A O 1
ATOM 2907 N N . GLU A 1 374 ? 13.420 8.318 -24.842 1.00 96.12 374 GLU A N 1
ATOM 2908 C CA . GLU A 1 374 ? 14.561 8.123 -23.941 1.00 96.12 374 GLU A CA 1
ATOM 2909 C C . GLU A 1 374 ? 14.246 7.209 -22.743 1.00 96.12 374 GLU A C 1
ATOM 2911 O O . GLU A 1 374 ? 14.650 7.509 -21.621 1.00 96.12 374 GLU A O 1
ATOM 2916 N N . GLY A 1 375 ? 13.467 6.140 -22.933 1.00 97.06 375 GLY A N 1
ATOM 2917 C CA . GLY A 1 375 ? 13.106 5.211 -21.857 1.00 97.06 375 GLY A CA 1
ATOM 2918 C C . GLY A 1 375 ? 12.027 5.720 -20.898 1.00 97.06 375 GLY A C 1
ATOM 2919 O O . GLY A 1 375 ? 11.917 5.183 -19.799 1.00 97.06 375 GLY A O 1
ATOM 2920 N N . LEU A 1 376 ? 11.265 6.764 -21.257 1.00 97.88 376 LEU A N 1
ATOM 2921 C CA . LEU A 1 376 ? 10.190 7.298 -20.411 1.00 97.88 376 LEU A CA 1
ATOM 2922 C C . LEU A 1 376 ? 9.259 6.170 -19.939 1.00 97.88 376 LEU A C 1
ATOM 2924 O O . LEU A 1 376 ? 8.733 5.412 -20.753 1.00 97.88 376 LEU A O 1
ATOM 2928 N N . GLY A 1 377 ? 9.047 6.090 -18.629 1.00 96.94 377 GLY A N 1
ATOM 2929 C CA . GLY A 1 377 ? 8.177 5.104 -18.000 1.00 96.94 377 GLY A CA 1
ATOM 2930 C C . GLY A 1 377 ? 8.144 5.309 -16.490 1.00 96.94 377 GLY A C 1
ATOM 2931 O O . GLY A 1 377 ? 9.144 5.709 -15.905 1.00 96.94 377 GLY A O 1
ATOM 2932 N N . HIS A 1 378 ? 6.986 5.075 -15.882 1.00 97.31 378 HIS A N 1
ATOM 2933 C CA . HIS A 1 378 ? 6.781 5.073 -14.433 1.00 97.31 378 HIS A CA 1
ATOM 2934 C C . HIS A 1 378 ? 5.666 4.080 -14.091 1.00 97.31 378 HIS A C 1
ATOM 2936 O O . HIS A 1 378 ? 4.939 3.662 -15.003 1.00 97.31 378 HIS A O 1
ATOM 2942 N N . ASN A 1 379 ? 5.534 3.693 -12.814 1.00 96.25 379 ASN A N 1
ATOM 2943 C CA . ASN A 1 379 ? 4.618 2.638 -12.376 1.00 96.25 379 ASN A CA 1
ATOM 2944 C C . ASN A 1 379 ? 4.735 1.396 -13.264 1.00 96.25 379 ASN A C 1
ATOM 2946 O O . ASN A 1 379 ? 3.740 0.874 -13.767 1.00 96.25 379 ASN A O 1
ATOM 2950 N N . VAL A 1 380 ? 5.977 0.999 -13.529 1.00 97.31 380 VAL A N 1
ATOM 2951 C CA . VAL A 1 380 ? 6.294 -0.077 -14.460 1.00 97.31 380 VAL A CA 1
ATOM 2952 C C . VAL A 1 380 ? 5.809 -1.401 -13.876 1.00 97.31 380 VAL A C 1
ATOM 2954 O O . VAL A 1 380 ? 6.162 -1.732 -12.749 1.00 97.31 380 VAL A O 1
ATOM 2957 N N . ILE A 1 381 ? 5.020 -2.154 -14.642 1.00 97.56 381 ILE A N 1
ATOM 2958 C CA . ILE A 1 381 ? 4.615 -3.528 -14.316 1.00 97.56 381 ILE A CA 1
ATOM 2959 C C . ILE A 1 381 ? 4.965 -4.422 -15.498 1.00 97.56 381 ILE A C 1
ATOM 2961 O O . ILE A 1 381 ? 4.459 -4.230 -16.603 1.00 97.56 381 ILE A O 1
ATOM 2965 N N . GLY A 1 382 ? 5.845 -5.391 -15.269 1.00 97.25 382 GLY A N 1
ATOM 2966 C CA . GLY A 1 382 ? 6.165 -6.438 -16.228 1.00 97.25 382 GLY A CA 1
ATOM 2967 C C . GLY A 1 382 ? 5.364 -7.724 -16.017 1.00 97.25 382 GLY A C 1
ATOM 2968 O O . GLY A 1 382 ? 4.948 -8.042 -14.901 1.00 97.25 382 GLY A O 1
ATOM 2969 N N . LEU A 1 383 ? 5.151 -8.472 -17.095 1.00 97.44 383 LEU A N 1
ATOM 2970 C CA . LEU A 1 383 ? 4.453 -9.757 -17.086 1.00 97.44 383 LEU A CA 1
ATOM 2971 C C . LEU A 1 383 ? 4.877 -10.632 -18.269 1.00 97.44 383 LEU A C 1
ATOM 2973 O O . LEU A 1 383 ? 5.356 -10.128 -19.287 1.00 97.44 383 LEU A O 1
ATOM 2977 N N . ARG A 1 384 ? 4.623 -11.938 -18.158 1.00 96.81 384 ARG A N 1
ATOM 2978 C CA . ARG A 1 384 ? 4.599 -12.856 -19.302 1.00 96.81 384 ARG A CA 1
ATOM 2979 C C . ARG A 1 384 ? 3.183 -12.893 -19.884 1.00 96.81 384 ARG A C 1
ATOM 2981 O O . ARG A 1 384 ? 2.203 -12.980 -19.147 1.00 96.81 384 ARG A O 1
ATOM 2988 N N . MET A 1 385 ? 3.075 -12.751 -21.197 1.00 97.25 385 MET A N 1
ATOM 2989 C CA . MET A 1 385 ? 1.819 -12.770 -21.943 1.00 97.25 385 MET A CA 1
ATOM 2990 C C . MET A 1 385 ? 1.370 -14.208 -22.237 1.00 97.25 385 MET A C 1
ATOM 2992 O O . MET A 1 385 ? 2.164 -15.140 -22.152 1.00 97.25 385 MET A O 1
ATOM 2996 N N . PHE A 1 386 ? 0.108 -14.386 -22.645 1.00 96.38 386 PHE A N 1
ATOM 2997 C CA . PHE A 1 386 ? -0.404 -15.698 -23.067 1.00 96.38 386 PHE A CA 1
ATOM 2998 C C . PHE A 1 386 ? 0.269 -16.247 -24.334 1.00 96.38 386 PHE A C 1
ATOM 3000 O O . PHE A 1 386 ? 0.200 -17.444 -24.583 1.00 96.38 386 PHE A O 1
ATOM 3007 N N . ASP A 1 387 ? 0.900 -15.384 -25.134 1.00 95.75 387 ASP A N 1
ATOM 3008 C CA . ASP A 1 387 ? 1.656 -15.746 -26.339 1.00 95.75 387 ASP A CA 1
ATOM 3009 C C . ASP A 1 387 ? 3.170 -15.876 -26.078 1.00 95.75 387 ASP A C 1
ATOM 3011 O O . ASP A 1 387 ? 3.970 -15.732 -27.001 1.00 95.75 387 ASP A O 1
ATOM 3015 N N . ASP A 1 388 ? 3.557 -16.098 -24.816 1.00 95.88 388 ASP A N 1
ATOM 3016 C CA . ASP A 1 388 ? 4.933 -16.253 -24.322 1.00 95.88 388 ASP A CA 1
ATOM 3017 C C . ASP A 1 388 ? 5.847 -15.029 -24.430 1.00 95.88 388 ASP A C 1
ATOM 3019 O O . ASP A 1 388 ? 6.982 -15.055 -23.948 1.00 95.88 388 ASP A O 1
ATOM 3023 N N . ARG A 1 389 ? 5.369 -13.915 -24.986 1.00 97.81 389 ARG A N 1
ATOM 3024 C CA . ARG A 1 389 ? 6.142 -12.673 -24.984 1.00 97.81 389 ARG A CA 1
ATOM 3025 C C . ARG A 1 389 ? 6.209 -12.064 -23.591 1.00 97.81 389 ARG A C 1
ATOM 3027 O O . ARG A 1 389 ? 5.325 -12.232 -22.754 1.00 97.81 389 ARG A O 1
ATOM 3034 N N . TYR A 1 390 ? 7.246 -11.274 -23.370 1.00 98.44 390 TYR A N 1
ATOM 3035 C CA . TYR A 1 390 ? 7.390 -10.433 -22.191 1.00 98.44 390 TYR A CA 1
ATOM 3036 C C . TYR A 1 390 ? 6.803 -9.067 -22.496 1.00 98.44 390 TYR A C 1
ATOM 3038 O O . TYR A 1 390 ? 7.093 -8.494 -23.548 1.00 98.44 390 TYR A O 1
ATOM 3046 N N . ALA A 1 391 ? 6.006 -8.536 -21.575 1.00 98.44 391 ALA A N 1
ATOM 3047 C CA . ALA A 1 391 ? 5.419 -7.213 -21.681 1.00 98.44 391 ALA A CA 1
ATOM 3048 C C . ALA A 1 391 ? 5.791 -6.338 -20.489 1.00 98.44 391 ALA A C 1
ATOM 3050 O O . ALA A 1 391 ? 5.992 -6.834 -19.384 1.00 98.44 391 ALA A O 1
ATOM 3051 N N . MET A 1 392 ? 5.827 -5.028 -20.716 1.00 98.31 392 MET A N 1
ATOM 3052 C CA . MET A 1 392 ? 5.927 -4.003 -19.682 1.00 98.31 392 MET A CA 1
ATOM 3053 C C . MET A 1 392 ? 4.859 -2.942 -19.926 1.00 98.31 392 MET A C 1
ATOM 3055 O O . MET A 1 392 ? 4.768 -2.388 -21.023 1.00 98.31 392 MET A O 1
ATOM 3059 N N . VAL A 1 393 ? 4.065 -2.658 -18.898 1.00 97.81 393 VAL A N 1
ATOM 3060 C CA . VAL A 1 393 ? 3.026 -1.625 -18.889 1.00 97.81 393 VAL A CA 1
ATOM 3061 C C . VAL A 1 393 ? 3.504 -0.443 -18.061 1.00 97.81 393 VAL A C 1
ATOM 3063 O O . VAL A 1 393 ? 4.137 -0.614 -17.021 1.00 97.81 393 VAL A O 1
ATOM 3066 N N . THR A 1 394 ? 3.208 0.764 -18.534 1.00 97.44 394 THR A N 1
ATOM 3067 C CA . THR A 1 394 ? 3.579 2.022 -17.873 1.00 97.44 394 THR A CA 1
ATOM 3068 C C . THR A 1 394 ? 2.350 2.869 -17.572 1.00 97.44 394 THR A C 1
ATOM 3070 O O . THR A 1 394 ? 1.355 2.795 -18.289 1.00 97.44 394 THR A O 1
ATOM 3073 N N . SER A 1 395 ? 2.403 3.688 -16.520 1.00 96.56 395 SER A N 1
ATOM 3074 C CA . SER A 1 395 ? 1.327 4.631 -16.183 1.00 96.56 395 SER A CA 1
ATOM 3075 C C . SER A 1 395 ? 1.865 5.900 -15.500 1.00 96.56 395 SER A C 1
ATOM 3077 O O . SER A 1 395 ? 3.075 6.057 -15.347 1.00 96.56 395 SER A O 1
ATOM 3079 N N . ASP A 1 396 ? 0.984 6.840 -15.136 1.00 94.69 396 ASP A N 1
ATOM 3080 C CA . ASP A 1 396 ? 1.251 8.184 -14.581 1.00 94.69 396 ASP A CA 1
ATOM 3081 C C . ASP A 1 396 ? 2.023 9.150 -15.482 1.00 94.69 396 ASP A C 1
ATOM 3083 O O . ASP A 1 396 ? 1.556 10.256 -15.752 1.00 94.69 396 ASP A O 1
ATOM 3087 N N . ARG A 1 397 ? 3.206 8.756 -15.948 1.00 94.88 397 ARG A N 1
ATOM 3088 C CA . ARG A 1 397 ? 4.037 9.528 -16.890 1.00 94.88 397 ARG A CA 1
ATOM 3089 C C . ARG A 1 397 ? 3.665 9.266 -18.346 1.00 94.88 397 ARG A C 1
ATOM 3091 O O . ARG A 1 397 ? 4.085 9.998 -19.240 1.00 94.88 397 ARG A O 1
ATOM 3098 N N . THR A 1 398 ? 2.885 8.221 -18.569 1.00 95.19 398 THR A N 1
ATOM 3099 C CA . THR A 1 398 ? 2.461 7.717 -19.869 1.00 95.19 398 THR A CA 1
ATOM 3100 C C . THR A 1 398 ? 0.957 7.420 -19.812 1.00 95.19 398 THR A C 1
ATOM 3102 O O . THR A 1 398 ? 0.344 7.465 -18.742 1.00 95.19 398 THR A O 1
ATOM 3105 N N . ARG A 1 399 ? 0.326 7.163 -20.958 1.00 93.56 399 ARG A N 1
ATOM 3106 C CA . ARG A 1 399 ? -1.126 6.960 -21.062 1.00 93.56 399 ARG A CA 1
ATOM 3107 C C . ARG A 1 399 ? -1.570 5.519 -20.789 1.00 93.56 399 ARG A C 1
ATOM 3109 O O . ARG A 1 399 ? -2.771 5.273 -20.760 1.00 93.56 399 ARG A O 1
ATOM 3116 N N . GLY A 1 400 ? -0.636 4.593 -20.580 1.00 96.00 400 GLY A N 1
ATOM 3117 C CA . GLY A 1 400 ? -0.912 3.154 -20.565 1.00 96.00 400 GLY A CA 1
ATOM 3118 C C . GLY A 1 400 ? -0.175 2.402 -21.673 1.00 96.00 400 GLY A C 1
ATOM 3119 O O . GLY A 1 400 ? -0.704 1.432 -22.208 1.00 96.00 400 GLY A O 1
ATOM 3120 N N . GLU A 1 401 ? 0.991 2.882 -22.109 1.00 97.94 401 GLU A N 1
ATOM 3121 C CA . GLU A 1 401 ? 1.779 2.228 -23.147 1.00 97.94 401 GLU A CA 1
ATOM 3122 C C . GLU A 1 401 ? 2.266 0.845 -22.700 1.00 97.94 401 GLU A C 1
ATOM 3124 O O . GLU A 1 401 ? 2.757 0.670 -21.579 1.00 97.94 401 GLU A O 1
ATOM 3129 N N . VAL A 1 402 ? 2.148 -0.109 -23.626 1.00 98.56 402 VAL A N 1
ATOM 3130 C CA . VAL A 1 402 ? 2.596 -1.496 -23.510 1.00 98.56 402 VAL A CA 1
ATOM 3131 C C . VAL A 1 402 ? 3.774 -1.708 -24.449 1.00 98.56 402 VAL A C 1
ATOM 3133 O O . VAL A 1 402 ? 3.677 -1.459 -25.654 1.00 98.56 402 VAL A O 1
ATOM 3136 N N . PHE A 1 403 ? 4.874 -2.211 -23.906 1.00 98.75 403 PHE A N 1
ATOM 3137 C CA . PHE A 1 403 ? 6.065 -2.598 -24.654 1.00 98.75 403 PHE A CA 1
ATOM 3138 C C . PHE A 1 403 ? 6.244 -4.105 -24.589 1.00 98.75 403 PHE A C 1
ATOM 3140 O O . PHE A 1 403 ? 5.991 -4.690 -23.543 1.00 98.75 403 PHE A O 1
ATOM 3147 N N . VAL A 1 404 ? 6.695 -4.726 -25.678 1.00 98.69 404 VAL A N 1
ATOM 3148 C CA . VAL A 1 404 ? 6.824 -6.185 -25.783 1.00 98.69 404 VAL A CA 1
ATOM 3149 C C . VAL A 1 404 ? 8.172 -6.629 -26.332 1.00 98.69 404 VAL A C 1
ATOM 3151 O O . VAL A 1 404 ? 8.800 -5.916 -27.120 1.00 98.69 404 VAL A O 1
ATOM 3154 N N . SER A 1 405 ? 8.586 -7.828 -25.934 1.00 98.50 405 SER A N 1
ATOM 3155 C CA . SER A 1 405 ? 9.790 -8.514 -26.398 1.00 98.50 405 SER A CA 1
ATOM 3156 C C . SER A 1 405 ? 9.572 -10.030 -26.430 1.00 98.50 405 SER A C 1
ATOM 3158 O O . SER A 1 405 ? 8.875 -10.579 -25.582 1.00 98.50 405 SER A O 1
ATOM 3160 N N . ASN A 1 406 ? 10.221 -10.722 -27.369 1.00 98.00 406 ASN A N 1
ATOM 3161 C CA . ASN A 1 406 ? 10.287 -12.193 -27.383 1.00 98.00 406 ASN A CA 1
ATOM 3162 C C . ASN A 1 406 ? 11.363 -12.746 -26.427 1.00 98.00 406 ASN A C 1
ATOM 3164 O O . ASN A 1 406 ? 11.517 -13.953 -26.298 1.00 98.00 406 ASN A O 1
ATOM 3168 N N . ASN A 1 407 ? 12.154 -11.871 -25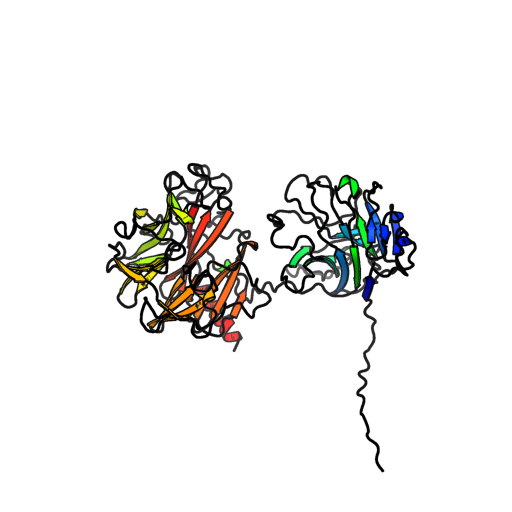.805 1.00 97.50 407 ASN A N 1
ATOM 3169 C CA . ASN A 1 407 ? 13.222 -12.218 -24.873 1.00 97.50 407 ASN A CA 1
ATOM 3170 C C . ASN A 1 407 ? 13.049 -11.408 -23.576 1.00 97.50 407 ASN A C 1
ATOM 3172 O O . ASN A 1 407 ? 12.791 -10.200 -23.659 1.00 97.50 407 ASN A O 1
ATOM 3176 N N . PRO A 1 408 ? 13.232 -12.013 -22.390 1.00 97.00 408 PRO A N 1
ATOM 3177 C CA . PRO A 1 408 ? 13.016 -11.332 -21.113 1.00 97.00 408 PRO A CA 1
ATOM 3178 C C . PRO A 1 408 ? 13.963 -10.144 -20.877 1.00 97.00 408 PRO A C 1
ATOM 3180 O O . PRO A 1 408 ? 13.668 -9.269 -20.065 1.00 97.00 408 PRO A O 1
ATOM 3183 N N . SER A 1 409 ? 15.088 -10.080 -21.591 1.00 96.31 409 SER A N 1
ATOM 3184 C CA . SER A 1 409 ? 16.054 -8.973 -21.539 1.00 96.31 409 SER A CA 1
ATOM 3185 C C . SER A 1 409 ? 15.882 -7.956 -22.673 1.00 96.31 409 SER A C 1
ATOM 3187 O O . SER A 1 409 ? 16.721 -7.076 -22.851 1.00 96.31 409 SER A O 1
ATOM 3189 N N . GLY A 1 410 ? 14.807 -8.058 -23.458 1.00 95.50 410 GLY A N 1
ATOM 3190 C CA . GLY A 1 410 ? 14.575 -7.186 -24.605 1.00 95.50 410 GLY A CA 1
ATOM 3191 C C . GLY A 1 410 ? 15.295 -7.632 -25.891 1.00 95.50 410 GLY A C 1
ATOM 3192 O O . GLY A 1 410 ? 15.791 -8.757 -25.977 1.00 95.50 410 GLY A O 1
ATOM 3193 N N . PRO A 1 411 ? 15.361 -6.757 -26.910 1.00 96.44 411 PRO A N 1
ATOM 3194 C CA . PRO A 1 411 ? 14.890 -5.370 -26.891 1.00 96.44 411 PRO A CA 1
ATOM 3195 C C . PRO A 1 411 ? 13.361 -5.269 -26.830 1.00 96.44 411 PRO A C 1
ATOM 3197 O O . PRO A 1 411 ? 12.651 -5.997 -27.520 1.00 96.44 411 PRO A O 1
ATOM 3200 N N . PHE A 1 412 ? 12.855 -4.332 -26.026 1.00 98.31 412 PHE A N 1
ATOM 3201 C CA . PHE A 1 412 ? 11.423 -4.050 -25.942 1.00 98.31 412 PHE A CA 1
ATOM 3202 C C . PHE A 1 412 ? 11.005 -3.013 -26.989 1.00 98.31 412 PHE A C 1
ATOM 3204 O O . PHE A 1 412 ? 11.674 -1.999 -27.193 1.00 98.31 412 PHE A O 1
ATOM 3211 N N . THR A 1 413 ? 9.869 -3.252 -27.640 1.00 97.94 413 THR A N 1
ATOM 3212 C CA . THR A 1 413 ? 9.296 -2.366 -28.667 1.00 97.94 413 THR A CA 1
ATOM 3213 C C . THR A 1 413 ? 7.871 -1.974 -28.305 1.00 97.94 413 THR A C 1
ATOM 3215 O O . THR A 1 413 ? 7.163 -2.747 -27.663 1.00 97.94 413 THR A O 1
ATOM 3218 N N . LEU A 1 414 ? 7.446 -0.763 -28.680 1.00 98.56 414 LEU A N 1
ATOM 3219 C CA . LEU A 1 414 ? 6.088 -0.293 -28.401 1.00 98.56 414 LEU A CA 1
ATOM 3220 C C . LEU A 1 414 ? 5.075 -1.160 -29.158 1.00 98.56 414 LEU A C 1
ATOM 3222 O O . LEU A 1 414 ? 5.074 -1.171 -30.387 1.00 98.56 414 LEU A O 1
ATOM 3226 N N . LEU A 1 415 ? 4.190 -1.826 -28.419 1.00 98.50 415 LEU A N 1
ATOM 3227 C CA . LEU A 1 415 ? 3.040 -2.526 -28.983 1.00 98.50 415 LEU A CA 1
ATOM 3228 C C . LEU A 1 415 ? 1.878 -1.555 -29.223 1.00 98.50 415 LEU A C 1
ATOM 3230 O O . LEU A 1 415 ? 1.231 -1.603 -30.265 1.00 98.50 415 LEU A O 1
ATOM 3234 N N . GLY A 1 416 ? 1.619 -0.660 -28.268 1.00 98.44 416 GLY A N 1
ATOM 3235 C CA . GLY A 1 416 ? 0.540 0.320 -28.357 1.00 98.44 416 GLY A CA 1
ATOM 3236 C C . GLY A 1 416 ? 0.170 0.919 -27.004 1.00 98.44 416 GLY A C 1
ATOM 3237 O O . GLY A 1 416 ? 0.859 0.711 -26.011 1.00 98.44 416 GLY A O 1
ATOM 3238 N N . GLU A 1 417 ? -0.928 1.669 -26.974 1.00 98.00 417 GLU A N 1
ATOM 3239 C CA . GLU A 1 417 ? -1.532 2.232 -25.758 1.00 98.00 417 GLU A CA 1
ATOM 3240 C C . GLU A 1 417 ? -2.777 1.422 -25.385 1.00 98.00 417 GLU A C 1
ATOM 3242 O O . GLU A 1 417 ? -3.604 1.160 -26.265 1.00 98.00 417 GLU A O 1
ATOM 3247 N N . ILE A 1 418 ? -2.930 1.092 -24.098 1.00 98.31 418 ILE A N 1
ATOM 3248 C CA . ILE A 1 418 ? -4.140 0.473 -23.544 1.00 98.31 418 ILE A CA 1
ATOM 3249 C C . ILE A 1 418 ? -5.383 1.282 -23.934 1.00 98.31 418 ILE A C 1
ATOM 3251 O O . ILE A 1 418 ? -5.463 2.497 -23.743 1.00 98.31 418 ILE A O 1
ATOM 3255 N N . LYS A 1 419 ? -6.382 0.588 -24.472 1.00 98.06 419 LYS A N 1
ATOM 3256 C CA . LYS A 1 419 ? -7.702 1.122 -24.797 1.00 98.06 419 LYS A CA 1
ATOM 3257 C C . LYS A 1 419 ? -8.688 0.675 -23.742 1.00 98.06 419 LYS A C 1
ATOM 3259 O O . LYS A 1 419 ? -8.656 -0.471 -23.309 1.00 98.06 419 LYS A O 1
ATOM 3264 N N . TRP A 1 420 ? -9.577 1.565 -23.331 1.00 97.56 420 TRP A N 1
ATOM 3265 C CA . TRP A 1 420 ? -10.601 1.235 -22.356 1.00 97.56 420 TRP A CA 1
ATOM 3266 C C . TRP A 1 420 ? -11.894 1.997 -22.607 1.00 97.56 420 TRP A C 1
ATOM 3268 O O . TRP A 1 420 ? -11.914 3.037 -23.265 1.00 97.56 420 TRP A O 1
ATOM 3278 N N . GLU A 1 421 ? -12.974 1.459 -22.057 1.00 97.75 421 GLU A N 1
ATOM 3279 C CA . GLU A 1 421 ? -14.324 1.981 -22.178 1.00 97.75 421 GLU A CA 1
ATOM 3280 C C . GLU A 1 421 ? -14.959 2.086 -20.795 1.00 97.75 421 GLU A C 1
ATOM 3282 O O . GLU A 1 421 ? -14.867 1.172 -19.973 1.00 97.75 421 GLU A O 1
ATOM 3287 N N . ALA A 1 422 ? -15.647 3.201 -20.546 1.00 97.56 422 ALA A N 1
ATOM 3288 C CA . ALA A 1 422 ? -16.268 3.461 -19.254 1.00 97.56 422 ALA A CA 1
ATOM 3289 C C . ALA A 1 422 ? -17.393 2.469 -18.920 1.00 97.56 422 ALA A C 1
ATOM 3291 O O . ALA A 1 422 ? -17.671 2.254 -17.749 1.00 97.56 422 ALA A O 1
ATOM 3292 N N . ASN A 1 423 ? -18.034 1.869 -19.933 1.00 97.75 423 ASN A N 1
ATOM 3293 C CA . ASN A 1 423 ? -19.044 0.817 -19.771 1.00 97.75 423 ASN A CA 1
ATOM 3294 C C . ASN A 1 423 ? -20.148 1.170 -18.744 1.00 97.75 423 ASN A C 1
ATOM 3296 O O . ASN A 1 423 ? -20.523 0.367 -17.897 1.00 97.75 423 ASN A O 1
ATOM 3300 N N . GLY A 1 424 ? -20.638 2.414 -18.791 1.00 97.31 424 GLY A N 1
ATOM 3301 C CA . GLY A 1 424 ? -21.659 2.926 -17.867 1.00 97.31 424 GLY A CA 1
ATOM 3302 C C . GLY A 1 424 ? -21.133 3.418 -16.511 1.00 97.31 424 GLY A C 1
ATOM 3303 O O . GLY A 1 424 ? -21.902 3.993 -15.744 1.00 97.31 424 GLY A O 1
ATOM 3304 N N . PHE A 1 425 ? -19.840 3.261 -16.226 1.00 97.81 425 PHE A N 1
ATOM 3305 C CA . PHE A 1 425 ? -19.194 3.750 -15.008 1.00 97.81 425 PHE A CA 1
ATOM 3306 C C . PHE A 1 425 ? -18.560 5.134 -15.188 1.00 97.81 425 PHE A C 1
ATOM 3308 O O . PHE A 1 425 ? -18.437 5.663 -16.293 1.00 97.81 425 PHE A O 1
ATOM 3315 N N . ASN A 1 426 ? -18.131 5.735 -14.076 1.00 97.00 426 ASN A N 1
ATOM 3316 C CA . ASN A 1 426 ? -17.394 6.994 -14.092 1.00 97.00 426 ASN A CA 1
ATOM 3317 C C . ASN A 1 426 ? -16.018 6.806 -14.778 1.00 97.00 426 ASN A C 1
ATOM 3319 O O . ASN A 1 426 ? -15.190 6.056 -14.256 1.00 97.00 426 ASN A O 1
ATOM 3323 N N . PRO A 1 427 ? -15.711 7.528 -15.877 1.00 97.25 427 PRO A N 1
ATOM 3324 C CA . PRO A 1 427 ? -14.410 7.461 -16.556 1.00 97.25 427 PRO A CA 1
ATOM 3325 C C . PRO A 1 427 ? -13.206 7.777 -15.648 1.00 97.25 427 PRO A C 1
ATOM 3327 O O . PRO A 1 427 ? -12.096 7.307 -15.890 1.00 97.25 427 PRO A O 1
ATOM 3330 N N . GLY A 1 428 ? -13.423 8.548 -14.574 1.00 96.12 428 GLY A N 1
ATOM 3331 C CA . GLY A 1 428 ? -12.411 8.856 -13.561 1.00 96.12 428 GLY A CA 1
ATOM 3332 C C . GLY A 1 428 ? -11.905 7.644 -12.768 1.00 96.12 428 GLY A C 1
ATOM 3333 O O . GLY A 1 428 ? -10.892 7.756 -12.084 1.00 96.12 428 GLY A O 1
ATOM 3334 N N . LEU A 1 429 ? -12.582 6.494 -12.857 1.00 96.00 429 LEU A N 1
ATOM 3335 C CA . LEU A 1 429 ? -12.115 5.244 -12.260 1.00 96.00 429 LEU A CA 1
ATOM 3336 C C . LEU A 1 429 ? -10.928 4.640 -13.027 1.00 96.00 429 LEU A C 1
ATOM 3338 O O . LEU A 1 429 ? -10.082 3.999 -12.409 1.00 96.00 429 LEU A O 1
ATOM 3342 N N . ALA A 1 430 ? -10.832 4.861 -14.339 1.00 96.31 430 ALA A N 1
ATOM 3343 C CA . ALA A 1 430 ? -9.744 4.322 -15.157 1.00 96.31 430 ALA A CA 1
ATOM 3344 C C . ALA A 1 430 ? -8.543 5.278 -15.258 1.00 96.31 430 ALA A C 1
ATOM 3346 O O . ALA A 1 430 ? -7.394 4.835 -15.274 1.00 96.31 430 ALA A O 1
ATOM 3347 N N . ALA A 1 431 ? -8.793 6.591 -15.326 1.00 95.75 431 ALA A N 1
ATOM 3348 C CA . ALA A 1 431 ? -7.746 7.590 -15.538 1.00 95.75 431 ALA A CA 1
ATOM 3349 C C . ALA A 1 431 ? -8.062 8.950 -14.897 1.00 95.75 431 ALA A C 1
ATOM 3351 O O . ALA A 1 431 ? -9.221 9.318 -14.683 1.00 95.75 431 ALA A O 1
ATOM 3352 N N . TYR A 1 432 ? -7.012 9.730 -14.622 1.00 93.38 432 TYR A N 1
ATOM 3353 C CA . TYR A 1 432 ? -7.133 11.063 -14.026 1.00 93.38 432 TYR A CA 1
ATOM 3354 C C . TYR A 1 432 ? -7.991 12.027 -14.853 1.00 93.38 432 TYR A C 1
ATOM 3356 O O . TYR A 1 432 ? -8.270 11.813 -16.033 1.00 93.38 432 TYR A O 1
ATOM 3364 N N . GLN A 1 433 ? -8.371 13.149 -14.226 1.00 92.44 433 GLN A N 1
ATOM 3365 C CA . GLN A 1 433 ? -9.084 14.254 -14.882 1.00 92.44 433 GLN A CA 1
ATOM 3366 C C . GLN A 1 433 ? -10.387 13.790 -15.562 1.00 92.44 433 GLN A C 1
ATOM 3368 O O . GLN A 1 433 ? -10.718 14.221 -16.667 1.00 92.44 433 GLN A O 1
ATOM 3373 N N . GLY A 1 434 ? -11.112 12.875 -14.908 1.00 91.62 434 GLY A N 1
ATOM 3374 C CA . GLY A 1 434 ? -12.364 12.321 -15.426 1.00 91.62 434 GLY A CA 1
ATOM 3375 C C . GLY A 1 434 ? -12.173 11.517 -16.712 1.00 91.62 434 GLY A C 1
ATOM 3376 O O . GLY A 1 434 ? -12.953 11.683 -17.647 1.00 91.62 434 GLY A O 1
ATOM 3377 N N . GLY A 1 435 ? -11.118 10.699 -16.791 1.00 93.44 435 GLY A N 1
ATOM 3378 C CA . GLY A 1 435 ? -10.832 9.851 -17.951 1.00 93.44 435 GLY A CA 1
ATOM 3379 C C . GLY A 1 435 ? -10.028 10.515 -19.076 1.00 93.44 435 GLY A C 1
ATOM 3380 O O . GLY A 1 435 ? -9.744 9.864 -20.076 1.00 93.44 435 GLY A O 1
ATOM 3381 N N . LYS A 1 436 ? -9.673 11.802 -18.948 1.00 93.44 436 LYS A N 1
ATOM 3382 C CA . LYS A 1 436 ? -8.928 12.558 -19.980 1.00 93.44 436 LYS A CA 1
ATOM 3383 C C . LYS A 1 436 ? -7.414 12.562 -19.770 1.00 93.44 436 LYS A C 1
ATOM 3385 O O . LYS A 1 436 ? -6.676 12.856 -20.707 1.00 93.44 436 LYS A O 1
ATOM 3390 N N . GLY A 1 437 ? -6.976 12.312 -18.540 1.00 93.75 437 GLY A N 1
ATOM 3391 C CA . GLY A 1 437 ? -5.572 12.257 -18.163 1.00 93.75 437 GLY A CA 1
ATOM 3392 C C . GLY A 1 437 ? -4.980 10.860 -18.325 1.00 93.75 437 GLY A C 1
ATOM 3393 O O . GLY A 1 437 ? -5.543 9.988 -18.984 1.00 93.75 437 GLY A O 1
ATOM 3394 N N . ASN A 1 438 ? -3.838 10.651 -17.680 1.00 96.12 438 ASN A N 1
ATOM 3395 C CA . ASN A 1 438 ? -3.151 9.366 -17.680 1.00 96.12 438 ASN A CA 1
ATOM 3396 C C . ASN A 1 438 ? -3.850 8.359 -16.757 1.00 96.12 438 ASN A C 1
ATOM 3398 O O . ASN A 1 438 ? -4.440 8.735 -15.735 1.00 96.12 438 ASN A O 1
ATOM 3402 N N . MET A 1 439 ? -3.747 7.075 -17.106 1.00 95.94 439 MET A N 1
ATOM 3403 C CA . MET A 1 439 ? -3.986 5.994 -16.151 1.00 95.94 439 MET A CA 1
ATOM 3404 C C . MET A 1 439 ? -2.942 6.076 -15.032 1.00 95.94 439 MET A C 1
ATOM 3406 O O . MET A 1 439 ? -1.854 6.618 -15.235 1.00 95.94 439 MET A O 1
ATOM 3410 N N . SER A 1 440 ? -3.258 5.536 -13.859 1.00 93.94 440 SER A N 1
ATOM 3411 C CA . SER A 1 440 ? -2.405 5.644 -12.673 1.00 93.94 440 SER A CA 1
ATOM 3412 C C . SER A 1 440 ? -2.353 4.330 -11.916 1.00 93.94 440 SER A C 1
ATOM 3414 O O . SER A 1 440 ? -3.382 3.659 -11.800 1.00 93.94 440 SER A O 1
ATOM 3416 N N . ASN A 1 441 ? -1.167 3.983 -11.413 1.00 94.19 441 ASN A N 1
ATOM 3417 C CA . ASN A 1 441 ? -0.863 2.783 -10.629 1.00 94.19 441 ASN A CA 1
ATOM 3418 C C . ASN A 1 441 ? -1.492 1.528 -11.250 1.00 94.19 441 ASN A C 1
ATOM 3420 O O . ASN A 1 441 ? -2.172 0.759 -10.576 1.00 94.19 441 ASN A O 1
ATOM 3424 N N . VAL A 1 442 ? -1.332 1.384 -12.568 1.00 95.00 442 VAL A N 1
ATOM 3425 C CA . VAL A 1 442 ? -1.943 0.301 -13.342 1.00 95.00 442 VAL A CA 1
ATOM 3426 C C . VAL A 1 442 ? -1.280 -1.017 -12.974 1.00 95.00 442 VAL A C 1
ATOM 3428 O O . VAL A 1 442 ? -0.119 -1.233 -13.306 1.00 95.00 442 VAL A O 1
ATOM 3431 N N . MET A 1 443 ? -2.035 -1.905 -12.331 1.00 95.50 443 MET A N 1
ATOM 3432 C CA . MET A 1 443 ? -1.691 -3.316 -12.201 1.00 95.50 443 MET A CA 1
ATOM 3433 C C . MET A 1 443 ? -2.404 -4.094 -13.303 1.00 95.50 443 MET A C 1
ATOM 3435 O O . MET A 1 443 ? -3.621 -3.978 -13.447 1.00 95.50 443 MET A O 1
ATOM 3439 N N . ILE A 1 444 ? -1.657 -4.882 -14.073 1.00 96.62 444 ILE A N 1
ATOM 3440 C CA . ILE A 1 444 ? -2.193 -5.743 -15.129 1.00 96.62 444 ILE A CA 1
ATOM 3441 C C . ILE A 1 444 ? -1.940 -7.209 -14.786 1.00 96.62 444 ILE A C 1
ATOM 3443 O O . ILE A 1 444 ? -0.857 -7.568 -14.331 1.00 96.62 444 ILE A O 1
ATOM 3447 N N . ILE A 1 445 ? -2.946 -8.055 -14.989 1.00 95.88 445 ILE A N 1
ATOM 3448 C CA . ILE A 1 445 ? -2.901 -9.472 -14.628 1.00 95.88 445 ILE A CA 1
ATOM 3449 C C . ILE A 1 445 ? -3.413 -10.303 -15.810 1.00 95.88 445 ILE A C 1
ATOM 3451 O O . ILE A 1 445 ? -4.561 -10.107 -16.229 1.00 95.88 445 ILE A O 1
ATOM 3455 N N . PRO A 1 446 ? -2.612 -11.247 -16.337 1.00 95.88 446 PRO A N 1
ATOM 3456 C CA . PRO A 1 446 ? -3.131 -12.310 -17.184 1.00 95.88 446 PRO A CA 1
ATOM 3457 C C . PRO A 1 446 ? -3.981 -13.240 -16.311 1.00 95.88 446 PRO A C 1
ATOM 3459 O O . PRO A 1 446 ? -3.514 -13.801 -15.320 1.00 95.88 446 PRO A O 1
ATOM 3462 N N . ARG A 1 447 ? -5.270 -13.347 -16.621 1.00 95.88 447 ARG A N 1
ATOM 3463 C CA . ARG A 1 447 ? -6.218 -14.150 -15.849 1.00 95.88 447 ARG A CA 1
ATOM 3464 C C . ARG A 1 447 ? -6.114 -15.630 -16.212 1.00 95.88 447 ARG A C 1
ATOM 3466 O O . ARG A 1 447 ? -5.791 -15.987 -17.339 1.00 95.88 447 ARG A O 1
ATOM 3473 N N . HIS A 1 448 ? -6.502 -16.491 -15.273 1.00 91.12 448 HIS A N 1
ATOM 3474 C CA . HIS A 1 448 ? -6.552 -17.941 -15.485 1.00 91.12 448 HIS A CA 1
ATOM 3475 C C . HIS A 1 448 ? -7.551 -18.368 -16.581 1.00 91.12 448 HIS A C 1
ATOM 3477 O O . HIS A 1 448 ? -7.456 -19.473 -17.101 1.00 91.12 448 HIS A O 1
ATOM 3483 N N . ASP A 1 449 ? -8.497 -17.494 -16.941 1.00 93.81 449 ASP A N 1
ATOM 3484 C CA . ASP A 1 449 ? -9.508 -17.717 -17.980 1.00 93.81 449 ASP A CA 1
ATOM 3485 C C . ASP A 1 449 ? -9.122 -17.152 -19.364 1.00 93.81 449 ASP A C 1
ATOM 3487 O O . ASP A 1 449 ? -9.970 -17.068 -20.248 1.00 93.81 449 ASP A O 1
ATOM 3491 N N . GLY A 1 450 ? -7.856 -16.765 -19.568 1.00 95.38 450 GLY A N 1
ATOM 3492 C CA . GLY A 1 450 ? -7.340 -16.301 -20.865 1.00 95.38 450 GLY A CA 1
ATOM 3493 C C . GLY A 1 450 ? -7.602 -14.825 -21.181 1.00 95.38 450 GLY A C 1
ATOM 3494 O O . GLY A 1 450 ? -7.239 -14.349 -22.256 1.00 95.38 450 GLY A O 1
ATOM 3495 N N . ARG A 1 451 ? -8.208 -14.080 -20.252 1.00 98.00 451 ARG A N 1
ATOM 3496 C CA . ARG A 1 451 ? -8.484 -12.641 -20.383 1.00 98.00 451 ARG A CA 1
ATOM 3497 C C . ARG A 1 451 ? -7.423 -11.796 -19.686 1.00 98.00 451 ARG A C 1
ATOM 3499 O O . ARG A 1 451 ? -6.656 -12.296 -18.864 1.00 98.00 451 ARG A O 1
ATOM 3506 N N . TYR A 1 452 ? -7.408 -10.492 -19.947 1.00 98.50 452 TYR A N 1
ATOM 3507 C CA . TYR A 1 452 ? -6.577 -9.557 -19.181 1.00 98.50 452 TYR A CA 1
ATOM 3508 C C . TYR A 1 452 ? -7.424 -8.744 -18.207 1.00 98.50 452 TYR A C 1
ATOM 3510 O O . TYR A 1 452 ? -8.498 -8.252 -18.553 1.00 98.50 452 TYR A O 1
ATOM 3518 N N . MET A 1 453 ? -6.914 -8.580 -16.988 1.00 98.44 453 MET A N 1
ATOM 3519 C CA . MET A 1 453 ? -7.492 -7.716 -15.963 1.00 98.44 453 MET A CA 1
ATOM 3520 C C . MET A 1 453 ? -6.581 -6.529 -15.706 1.00 98.44 453 MET A C 1
ATOM 3522 O O . MET A 1 453 ? -5.378 -6.707 -15.535 1.00 98.44 453 MET A O 1
ATOM 3526 N N . ILE A 1 454 ? -7.166 -5.343 -15.607 1.00 97.94 454 ILE A N 1
ATOM 3527 C CA . ILE A 1 454 ? -6.513 -4.168 -15.045 1.00 97.94 454 ILE A CA 1
ATOM 3528 C C . ILE A 1 454 ? -7.212 -3.782 -13.748 1.00 97.94 454 ILE A C 1
ATOM 3530 O O . ILE A 1 454 ? -8.440 -3.752 -13.671 1.00 97.94 454 ILE A O 1
ATOM 3534 N N . VAL A 1 455 ? -6.402 -3.441 -12.752 1.00 96.81 455 VAL A N 1
ATOM 3535 C CA . VAL A 1 455 ? -6.823 -2.710 -11.561 1.00 96.81 455 VAL A CA 1
ATOM 3536 C C . VAL A 1 455 ? -5.985 -1.435 -11.507 1.00 96.81 455 VAL A C 1
ATOM 3538 O O . VAL A 1 455 ? -4.780 -1.481 -11.262 1.00 96.81 455 VAL A O 1
ATOM 3541 N N . ALA A 1 456 ? -6.607 -0.295 -11.805 1.00 92.56 456 ALA A N 1
ATOM 3542 C CA . ALA A 1 456 ? -5.966 1.023 -11.731 1.00 92.56 456 ALA A CA 1
ATOM 3543 C C . ALA A 1 456 ? -6.074 1.603 -10.312 1.00 92.56 456 ALA A C 1
ATOM 3545 O O . ALA A 1 456 ? -6.797 1.054 -9.486 1.00 92.56 456 ALA A O 1
ATOM 3546 N N . ARG A 1 457 ? -5.433 2.748 -10.027 1.00 94.50 457 ARG A N 1
ATOM 3547 C CA . ARG A 1 457 ? -5.398 3.414 -8.701 1.00 94.50 457 ARG A CA 1
ATOM 3548 C C . ARG A 1 457 ? -6.736 3.446 -7.952 1.00 94.50 457 ARG A C 1
ATOM 3550 O O . ARG A 1 457 ? -6.746 3.340 -6.731 1.00 94.50 457 ARG A O 1
ATOM 3557 N N . SER A 1 458 ? -7.853 3.601 -8.663 1.00 94.69 458 SER A N 1
ATOM 3558 C CA . SER A 1 458 ? -9.197 3.626 -8.072 1.00 94.69 458 SER A CA 1
ATOM 3559 C C . SER A 1 458 ? -9.620 2.306 -7.427 1.00 94.69 458 SER A C 1
ATOM 3561 O O . SER A 1 458 ? -10.555 2.312 -6.636 1.00 94.69 458 SER A O 1
ATOM 3563 N N . THR A 1 459 ? -8.950 1.197 -7.749 1.00 96.25 459 THR A N 1
ATOM 3564 C CA . THR A 1 459 ? -9.321 -0.203 -7.494 1.00 96.25 459 THR A CA 1
ATOM 3565 C C . THR A 1 459 ? -10.465 -0.741 -8.350 1.00 96.25 459 THR A C 1
ATOM 3567 O O . THR A 1 459 ? -10.825 -1.900 -8.203 1.00 96.25 459 THR A O 1
ATOM 3570 N N . ALA A 1 460 ? -11.027 0.047 -9.269 1.00 96.56 460 ALA A N 1
ATOM 3571 C CA . ALA A 1 460 ? -12.020 -0.476 -10.200 1.00 96.56 460 ALA A CA 1
ATOM 3572 C C . ALA A 1 460 ? -11.412 -1.573 -11.085 1.00 96.56 460 ALA A C 1
ATOM 3574 O O . ALA A 1 460 ? -10.298 -1.427 -11.600 1.00 96.56 460 ALA A O 1
ATOM 3575 N N . VAL A 1 461 ? -12.162 -2.658 -11.267 1.00 98.12 461 VAL A N 1
ATOM 3576 C CA . VAL A 1 461 ? -11.777 -3.776 -12.122 1.00 98.12 461 VAL A CA 1
ATOM 3577 C C . VAL A 1 461 ? -12.136 -3.444 -13.561 1.00 98.12 461 VAL A C 1
ATOM 3579 O O . VAL A 1 461 ? -13.241 -2.983 -13.866 1.00 98.12 461 VAL A O 1
ATOM 3582 N N . MET A 1 462 ? -11.193 -3.708 -14.459 1.00 98.50 462 MET A N 1
ATOM 3583 C CA . MET A 1 462 ? -11.371 -3.552 -15.893 1.00 98.50 462 MET A CA 1
ATOM 3584 C C . MET A 1 462 ? -10.962 -4.838 -16.609 1.00 98.50 462 MET A C 1
ATOM 3586 O O . MET A 1 462 ? -9.901 -5.387 -16.320 1.00 98.50 462 MET A O 1
ATOM 3590 N N . ILE A 1 463 ? -11.780 -5.318 -17.546 1.00 98.62 463 ILE A N 1
ATOM 3591 C CA . ILE A 1 463 ? -11.558 -6.600 -18.233 1.00 98.62 463 ILE A CA 1
ATOM 3592 C C . ILE A 1 463 ? -11.443 -6.382 -19.735 1.00 98.62 463 ILE A C 1
ATOM 3594 O O . ILE A 1 463 ? -12.300 -5.730 -20.332 1.00 98.62 463 ILE A O 1
ATOM 3598 N N . SER A 1 464 ? -10.395 -6.950 -20.329 1.00 98.50 464 SER A N 1
ATOM 3599 C CA . SER A 1 464 ? -10.246 -7.088 -21.775 1.00 98.50 464 SER A CA 1
ATOM 3600 C C . SER A 1 464 ? -10.496 -8.532 -22.190 1.00 98.50 464 SER A C 1
ATOM 3602 O O . SER A 1 464 ? -9.868 -9.458 -21.673 1.00 98.50 464 SER A O 1
ATOM 3604 N N . GLU A 1 465 ? -11.385 -8.685 -23.166 1.00 96.62 465 GLU A N 1
ATOM 3605 C CA . GLU A 1 465 ? -11.618 -9.928 -23.908 1.00 96.62 465 GLU A CA 1
ATOM 3606 C C . GLU A 1 465 ? -10.725 -10.011 -25.168 1.00 96.62 465 GLU A C 1
ATOM 3608 O O . GLU A 1 465 ? -10.645 -11.060 -25.796 1.00 96.62 465 GLU A O 1
ATOM 3613 N N . ASP A 1 466 ? -10.053 -8.913 -25.544 1.00 95.31 466 ASP A N 1
ATOM 3614 C CA . ASP A 1 466 ? -9.354 -8.738 -26.830 1.00 95.31 466 ASP A CA 1
ATOM 3615 C C . ASP A 1 466 ? -7.859 -8.430 -26.628 1.00 95.31 466 ASP A C 1
ATOM 3617 O O . ASP A 1 466 ? -7.283 -7.459 -27.119 1.00 95.31 466 ASP A O 1
ATOM 3621 N N . GLY A 1 467 ? -7.210 -9.252 -25.804 1.00 96.88 467 GLY A N 1
ATOM 3622 C CA . GLY A 1 467 ? -5.770 -9.175 -25.568 1.00 96.88 467 GLY A CA 1
ATOM 3623 C C . GLY A 1 467 ? -5.310 -7.976 -24.729 1.00 96.88 467 GLY A C 1
ATOM 3624 O O . GLY A 1 467 ? -6.092 -7.232 -24.132 1.00 96.88 467 GLY A O 1
ATOM 3625 N N . ILE A 1 468 ? -3.986 -7.813 -24.650 1.00 98.00 468 ILE A N 1
ATOM 3626 C CA . ILE A 1 468 ? -3.327 -6.925 -23.679 1.00 98.00 468 ILE A CA 1
ATOM 3627 C C . ILE A 1 468 ? -3.590 -5.430 -23.917 1.00 98.00 468 ILE A C 1
ATOM 3629 O O . ILE A 1 468 ? -3.520 -4.646 -22.973 1.00 98.00 468 ILE A O 1
ATOM 3633 N N . LEU A 1 469 ? -3.896 -5.018 -25.153 1.00 98.44 469 LEU A N 1
ATOM 3634 C CA . LEU A 1 469 ? -4.194 -3.619 -25.479 1.00 98.44 469 LEU A CA 1
ATOM 3635 C C . LEU A 1 469 ? -5.659 -3.237 -25.236 1.00 98.44 469 LEU A C 1
ATOM 3637 O O . LEU A 1 469 ? -5.962 -2.046 -25.242 1.00 98.44 469 LEU A O 1
ATOM 3641 N N . GLY A 1 470 ? -6.553 -4.192 -24.982 1.00 97.56 470 GLY A N 1
ATOM 3642 C CA . GLY A 1 470 ? -7.973 -3.900 -24.823 1.00 97.56 470 GLY A CA 1
ATOM 3643 C C . GLY A 1 470 ? -8.766 -3.930 -26.139 1.00 97.56 470 GLY A C 1
ATOM 3644 O O . GLY A 1 470 ? -8.237 -4.344 -27.166 1.00 97.56 470 GLY A O 1
ATOM 3645 N N . PRO A 1 471 ? -10.019 -3.440 -26.122 1.00 97.88 471 PRO A N 1
ATOM 3646 C CA . PRO A 1 471 ? -10.551 -2.539 -25.102 1.00 97.88 471 PRO A CA 1
ATOM 3647 C C . PRO A 1 471 ? -10.841 -3.222 -23.759 1.00 97.88 471 PRO A C 1
ATOM 3649 O O . PRO A 1 471 ? -11.495 -4.258 -23.693 1.00 97.88 471 PRO A O 1
ATOM 3652 N N . TYR A 1 472 ? -10.395 -2.592 -22.671 1.00 98.62 472 TYR A N 1
ATOM 3653 C CA . TYR A 1 472 ? -10.778 -2.951 -21.310 1.00 98.62 472 TYR A CA 1
ATOM 3654 C C . TYR A 1 472 ? -12.076 -2.245 -20.923 1.00 98.62 472 TYR A C 1
ATOM 3656 O O . TYR A 1 472 ? -12.148 -1.017 -20.929 1.00 98.62 472 TYR A O 1
ATOM 3664 N N . LYS A 1 473 ? -13.098 -2.992 -20.523 1.00 98.69 473 LYS A N 1
ATOM 3665 C CA . LYS A 1 473 ? -14.345 -2.420 -19.999 1.00 98.69 473 LYS A CA 1
ATOM 3666 C C . LYS A 1 473 ? -14.258 -2.296 -18.490 1.00 98.69 473 LYS A C 1
ATOM 3668 O O . LYS A 1 473 ? -13.873 -3.263 -17.838 1.00 98.69 473 LYS A O 1
ATOM 3673 N N . ILE A 1 474 ? -14.642 -1.148 -17.931 1.00 98.56 474 ILE A N 1
ATOM 3674 C CA . ILE A 1 474 ? -14.859 -1.034 -16.482 1.00 98.56 474 ILE A CA 1
ATOM 3675 C C . ILE A 1 474 ? -16.048 -1.929 -16.112 1.00 98.56 474 ILE A C 1
ATOM 3677 O O . ILE A 1 474 ? -17.118 -1.820 -16.709 1.00 98.56 474 ILE A O 1
ATOM 3681 N N . VAL A 1 475 ? -15.860 -2.844 -15.165 1.00 97.75 475 VAL A N 1
ATOM 3682 C CA . VAL A 1 475 ? -16.894 -3.816 -14.760 1.00 97.75 475 VAL A CA 1
ATOM 3683 C C . VAL A 1 475 ? -17.286 -3.695 -13.291 1.00 97.75 475 VAL A C 1
ATOM 3685 O O . VAL A 1 475 ? -18.262 -4.308 -12.870 1.00 97.75 475 VAL A O 1
ATOM 3688 N N . SER A 1 476 ? -16.578 -2.868 -12.523 1.00 95.44 476 SER A N 1
ATOM 3689 C CA . SER A 1 476 ? -16.917 -2.561 -11.138 1.00 95.44 476 SER A CA 1
ATOM 3690 C C . SER A 1 476 ? -16.675 -1.084 -10.823 1.00 95.44 476 SER A C 1
ATOM 3692 O O . SER A 1 476 ? -15.877 -0.406 -11.473 1.00 95.44 476 SER A O 1
ATOM 3694 N N . ASP A 1 477 ? -17.320 -0.590 -9.766 1.00 94.31 477 ASP A N 1
ATOM 3695 C CA . ASP A 1 477 ? -16.820 0.589 -9.050 1.00 94.31 477 ASP A CA 1
ATOM 3696 C C . ASP A 1 477 ? -15.576 0.186 -8.217 1.00 94.31 477 ASP A C 1
ATOM 3698 O O . ASP A 1 477 ? -15.041 -0.918 -8.361 1.00 94.31 477 ASP A O 1
ATOM 3702 N N . ARG A 1 478 ? -15.095 1.067 -7.341 1.00 94.44 478 ARG A N 1
ATOM 3703 C CA . ARG A 1 478 ? -14.018 0.775 -6.381 1.00 94.44 478 ARG A CA 1
ATOM 3704 C C . ARG A 1 478 ? -14.396 -0.450 -5.540 1.00 94.44 478 ARG A C 1
ATOM 3706 O O . ARG A 1 478 ? -15.507 -0.483 -5.010 1.00 94.44 478 ARG A O 1
ATOM 3713 N N . VAL A 1 479 ? -13.489 -1.418 -5.359 1.00 94.81 479 VAL A N 1
ATOM 3714 C CA . VAL A 1 479 ? -13.807 -2.696 -4.672 1.00 94.81 479 VAL A CA 1
ATOM 3715 C C . VAL A 1 479 ? -14.301 -2.517 -3.236 1.00 94.81 479 VAL A C 1
ATOM 3717 O O . VAL A 1 479 ? -15.001 -3.373 -2.713 1.00 94.81 479 VAL A O 1
ATOM 3720 N N . TYR A 1 480 ? -13.947 -1.398 -2.605 1.00 90.50 480 TYR A N 1
ATOM 3721 C CA . TYR A 1 480 ? -14.282 -1.068 -1.220 1.00 90.50 480 TYR A CA 1
ATOM 3722 C C . TYR A 1 480 ? -15.428 -0.049 -1.087 1.00 90.50 480 TYR A C 1
ATOM 3724 O O . TYR A 1 480 ? -15.663 0.467 0.006 1.00 90.50 480 TYR A O 1
ATOM 3732 N N . LYS A 1 481 ? -16.126 0.294 -2.181 1.00 89.25 481 LYS A N 1
ATOM 3733 C CA . LYS A 1 481 ? -17.155 1.351 -2.193 1.00 89.25 481 LYS A CA 1
ATOM 3734 C C . LYS A 1 481 ? -18.227 1.153 -1.121 1.00 89.25 481 LYS A C 1
ATOM 3736 O O . LYS A 1 481 ? -18.589 2.114 -0.450 1.00 89.25 481 LYS A O 1
ATOM 3741 N N . ASP A 1 482 ? -18.704 -0.077 -0.973 1.00 82.75 482 ASP A N 1
ATOM 3742 C CA . ASP A 1 482 ? -19.810 -0.419 -0.075 1.00 82.75 482 ASP A CA 1
ATOM 3743 C C . ASP A 1 482 ? -19.315 -0.931 1.295 1.00 82.75 482 ASP A C 1
ATOM 3745 O O . ASP A 1 482 ? -20.057 -1.580 2.027 1.00 82.75 482 ASP A O 1
ATOM 3749 N N . MET A 1 483 ? -18.054 -0.642 1.647 1.00 82.44 483 MET A N 1
ATOM 3750 C CA . MET A 1 483 ? -17.393 -1.063 2.891 1.00 82.44 483 MET A CA 1
ATOM 3751 C C . MET A 1 483 ? -17.080 0.174 3.757 1.00 82.44 483 MET A C 1
ATOM 3753 O O . MET A 1 483 ? -15.977 0.728 3.665 1.00 82.44 483 MET A O 1
ATOM 3757 N N . PRO A 1 484 ? -18.046 0.680 4.552 1.00 74.44 484 PRO A N 1
ATOM 3758 C CA . PRO A 1 484 ? -17.899 1.929 5.308 1.00 74.44 484 PRO A CA 1
ATOM 3759 C C . PRO A 1 484 ? -16.788 1.888 6.369 1.00 74.44 484 PRO A C 1
ATOM 3761 O O . PRO A 1 484 ? -16.301 2.936 6.788 1.00 74.44 484 PRO A O 1
ATOM 3764 N N . GLU A 1 485 ? -16.357 0.698 6.788 1.00 68.31 485 GLU A N 1
ATOM 3765 C CA . GLU A 1 485 ? -15.231 0.485 7.696 1.00 68.31 485 GLU A CA 1
ATOM 3766 C C . GLU A 1 485 ? -13.859 0.771 7.062 1.00 68.31 485 GLU A C 1
ATOM 3768 O O . GLU A 1 485 ? -12.860 0.877 7.778 1.00 68.31 485 GLU A O 1
ATOM 3773 N N . ILE A 1 486 ? -13.800 0.915 5.734 1.00 76.94 486 ILE A N 1
ATOM 3774 C CA . ILE A 1 486 ? -12.581 1.208 4.976 1.00 76.94 486 ILE A CA 1
ATOM 3775 C C . ILE A 1 486 ? -12.585 2.683 4.553 1.00 76.94 486 ILE A C 1
ATOM 3777 O O . ILE A 1 486 ? -13.611 3.192 4.086 1.00 76.94 486 ILE A O 1
ATOM 3781 N N . PRO A 1 487 ? -11.445 3.398 4.658 1.00 79.88 487 PRO A N 1
ATOM 3782 C CA . PRO A 1 487 ? -11.328 4.758 4.156 1.00 79.88 487 PRO A CA 1
ATOM 3783 C C . PRO A 1 487 ? -11.776 4.881 2.697 1.00 79.88 487 PRO A C 1
ATOM 3785 O O . PRO A 1 487 ? -11.270 4.216 1.799 1.00 79.88 487 PRO A O 1
ATOM 3788 N N . GLN A 1 488 ? -12.712 5.794 2.448 1.00 82.56 488 GLN A N 1
ATOM 3789 C CA . GLN A 1 488 ? -13.306 5.980 1.121 1.00 82.56 488 GLN A CA 1
ATOM 3790 C C . GLN A 1 488 ? -12.499 6.914 0.209 1.00 82.56 488 GLN A C 1
ATOM 3792 O O . GLN A 1 488 ? -12.843 7.110 -0.958 1.00 82.56 488 GLN A O 1
ATOM 3797 N N . THR A 1 489 ? -11.419 7.504 0.719 1.00 82.94 489 THR A N 1
ATOM 3798 C CA . THR A 1 489 ? -10.542 8.419 -0.017 1.00 82.94 489 THR A CA 1
ATOM 3799 C C . THR A 1 489 ? -9.086 8.067 0.246 1.00 82.94 489 THR A C 1
ATOM 3801 O O . THR A 1 489 ? -8.777 7.369 1.208 1.00 82.94 489 THR A O 1
ATOM 3804 N N . ARG A 1 490 ? -8.179 8.557 -0.613 1.00 81.12 490 ARG A N 1
ATOM 3805 C CA . ARG A 1 490 ? -6.721 8.407 -0.432 1.00 81.12 490 ARG A CA 1
ATOM 3806 C C . ARG A 1 490 ? -6.239 6.946 -0.364 1.00 81.12 490 ARG A C 1
ATOM 3808 O O . ARG A 1 490 ? -5.158 6.677 0.154 1.00 81.12 490 ARG A O 1
ATOM 3815 N N . MET A 1 491 ? -7.037 6.038 -0.917 1.00 86.38 491 MET A N 1
ATOM 3816 C CA . MET A 1 491 ? -6.654 4.664 -1.218 1.00 86.38 491 MET A CA 1
ATOM 3817 C C . MET A 1 491 ? -5.901 4.654 -2.549 1.00 86.38 491 MET A C 1
ATOM 3819 O O . MET A 1 491 ? -6.316 5.321 -3.500 1.00 86.38 491 MET A O 1
ATOM 3823 N N . GLU A 1 492 ? -4.783 3.947 -2.607 1.00 89.81 492 GLU A N 1
ATOM 3824 C CA . GLU A 1 492 ? -3.928 3.874 -3.788 1.00 89.81 492 GLU A CA 1
ATOM 3825 C C . GLU A 1 492 ? -3.081 2.596 -3.797 1.00 89.81 492 GLU A C 1
ATOM 3827 O O . GLU A 1 492 ? -3.190 1.753 -2.907 1.00 89.81 492 GLU A O 1
ATOM 3832 N N . ASP A 1 493 ? -2.230 2.474 -4.817 1.00 92.12 493 ASP A N 1
ATOM 3833 C CA . ASP A 1 493 ? -1.273 1.375 -4.984 1.00 92.12 493 ASP A CA 1
ATOM 3834 C C . ASP A 1 493 ? -1.907 -0.026 -4.945 1.00 92.12 493 ASP A C 1
ATOM 3836 O O . ASP A 1 493 ? -1.428 -0.884 -4.199 1.00 92.12 493 ASP A O 1
ATOM 3840 N N . PRO A 1 494 ? -2.973 -0.293 -5.728 1.00 94.88 494 PRO A N 1
ATOM 3841 C CA . PRO A 1 494 ? -3.536 -1.628 -5.759 1.00 94.88 494 PRO A CA 1
ATOM 3842 C C . PRO A 1 494 ? -2.507 -2.630 -6.271 1.00 94.88 494 PRO A C 1
ATOM 3844 O O . PRO A 1 494 ? -1.801 -2.399 -7.252 1.00 94.88 494 PRO A O 1
ATOM 3847 N N . THR A 1 495 ? -2.475 -3.776 -5.612 1.00 95.56 495 THR A N 1
ATOM 3848 C CA . THR A 1 495 ? -1.769 -4.974 -6.057 1.00 95.56 495 THR A CA 1
ATOM 3849 C C . THR A 1 495 ? -2.774 -6.083 -6.105 1.00 95.56 495 THR A C 1
ATOM 3851 O O . THR A 1 495 ? -3.416 -6.334 -5.094 1.00 95.56 495 THR A O 1
ATOM 3854 N N . ALA A 1 496 ? -2.911 -6.753 -7.238 1.00 96.56 496 ALA A N 1
ATOM 3855 C CA . ALA A 1 496 ? -3.788 -7.902 -7.344 1.00 96.56 496 ALA A CA 1
ATOM 3856 C C . ALA A 1 496 ? -3.037 -9.093 -7.939 1.00 96.56 496 ALA A C 1
ATOM 3858 O O . ALA A 1 496 ? -2.098 -8.927 -8.717 1.00 96.56 496 ALA A O 1
ATOM 3859 N N . TRP A 1 497 ? -3.436 -10.291 -7.528 1.00 97.31 497 TRP A N 1
ATOM 3860 C CA . TRP A 1 497 ? -2.858 -11.551 -7.985 1.00 97.31 497 TRP A CA 1
ATOM 3861 C C . TRP A 1 497 ? -3.893 -12.667 -7.894 1.00 97.31 497 TRP A C 1
ATOM 3863 O O . TRP A 1 497 ? -4.974 -12.484 -7.328 1.00 97.31 497 TRP A O 1
ATOM 3873 N N . TYR A 1 498 ? -3.554 -13.814 -8.470 1.00 97.38 498 TYR A N 1
ATOM 3874 C CA . TYR A 1 498 ? -4.336 -15.038 -8.382 1.00 97.38 498 TYR A CA 1
ATOM 3875 C C . TYR A 1 498 ? -3.492 -16.117 -7.699 1.00 97.38 498 TYR A C 1
ATOM 3877 O O . TYR A 1 498 ? -2.397 -16.415 -8.172 1.00 97.38 498 TYR A O 1
ATOM 3885 N N . SER A 1 499 ? -3.986 -16.668 -6.592 1.00 96.50 499 SER A N 1
ATOM 3886 C CA . SER A 1 499 ? -3.395 -17.811 -5.881 1.00 96.50 499 SER A CA 1
ATOM 3887 C C . SER A 1 499 ? -4.498 -18.593 -5.165 1.00 96.50 499 SER A C 1
ATOM 3889 O O . SER A 1 499 ? -5.620 -18.100 -5.020 1.00 96.50 499 SER A O 1
ATOM 3891 N N . GLY A 1 500 ? -4.252 -19.854 -4.806 1.00 93.19 500 GLY A N 1
ATOM 3892 C CA . GLY A 1 500 ? -5.219 -20.649 -4.034 1.00 93.19 500 GLY A CA 1
ATOM 3893 C C . GLY A 1 500 ? -6.610 -20.811 -4.670 1.00 93.19 500 GLY A C 1
ATOM 3894 O O . GLY A 1 500 ? -7.588 -21.095 -3.971 1.00 93.19 500 GLY A O 1
ATOM 3895 N N . GLY A 1 501 ? -6.732 -20.615 -5.987 1.00 93.56 501 GLY A N 1
ATOM 3896 C CA . GLY A 1 501 ? -8.005 -20.675 -6.707 1.00 93.56 501 GLY A CA 1
ATOM 3897 C C . GLY A 1 501 ? -8.900 -19.437 -6.544 1.00 93.56 501 GLY A C 1
ATOM 3898 O O . GLY A 1 501 ? -10.119 -19.545 -6.712 1.00 93.56 501 GLY A O 1
ATOM 3899 N N . MET A 1 502 ? -8.350 -18.281 -6.161 1.00 95.69 502 MET A N 1
ATOM 3900 C CA . MET A 1 502 ? -9.085 -17.017 -6.074 1.00 95.69 502 MET A CA 1
ATOM 3901 C C . MET A 1 502 ? -8.191 -15.805 -6.365 1.00 95.69 502 MET A C 1
ATOM 3903 O O . MET A 1 502 ? -6.967 -15.889 -6.384 1.00 95.69 502 MET A O 1
ATOM 3907 N N . TYR A 1 503 ? -8.817 -14.659 -6.608 1.00 98.00 503 TYR A N 1
ATOM 3908 C CA . TYR A 1 503 ? -8.132 -13.382 -6.723 1.00 98.00 503 TYR A CA 1
ATOM 3909 C C . TYR A 1 503 ? -8.013 -12.713 -5.366 1.00 98.00 503 TYR A C 1
ATOM 3911 O O . TYR A 1 503 ? -8.943 -12.730 -4.557 1.00 98.00 503 TYR A O 1
ATOM 3919 N N . HIS A 1 504 ? -6.886 -12.053 -5.162 1.00 97.88 504 HIS A N 1
ATOM 3920 C CA . HIS A 1 504 ? -6.623 -11.238 -3.993 1.00 97.88 504 HIS A CA 1
ATOM 3921 C C . HIS A 1 504 ? -6.225 -9.831 -4.417 1.00 97.88 504 HIS A C 1
ATOM 3923 O O . HIS A 1 504 ? -5.714 -9.627 -5.520 1.00 97.88 504 HIS A O 1
ATOM 3929 N N . MET A 1 505 ? -6.462 -8.861 -3.536 1.00 97.69 505 MET A N 1
ATOM 3930 C CA . MET A 1 505 ? -6.020 -7.488 -3.728 1.00 97.69 505 MET A CA 1
ATOM 3931 C C . MET A 1 505 ? -5.507 -6.894 -2.419 1.00 97.69 505 MET A C 1
ATOM 3933 O O . MET A 1 505 ? -6.144 -7.053 -1.380 1.00 97.69 505 MET A O 1
ATOM 3937 N N . LEU A 1 506 ? -4.377 -6.194 -2.477 1.00 96.19 506 LEU A N 1
ATOM 3938 C CA . LEU A 1 506 ? -3.912 -5.283 -1.438 1.00 96.19 506 LEU A CA 1
ATOM 3939 C C . LEU A 1 506 ? -4.116 -3.841 -1.898 1.00 96.19 506 LEU A C 1
ATOM 3941 O O . LEU A 1 506 ? -3.833 -3.527 -3.052 1.00 96.19 506 LEU A O 1
ATOM 3945 N N . VAL A 1 507 ? -4.579 -2.968 -1.003 1.00 94.88 507 VAL A N 1
ATOM 3946 C CA . VAL A 1 507 ? -4.768 -1.536 -1.289 1.00 94.88 507 VAL A CA 1
ATOM 3947 C C . VAL A 1 507 ? -4.270 -0.705 -0.113 1.00 94.88 507 VAL A C 1
ATOM 3949 O O . VAL A 1 507 ? -4.655 -0.950 1.032 1.00 94.88 507 VAL A O 1
ATOM 3952 N N . ASN A 1 508 ? -3.425 0.287 -0.382 1.00 90.06 508 ASN A N 1
ATOM 3953 C CA . ASN A 1 508 ? -2.799 1.114 0.643 1.00 90.06 508 ASN A CA 1
ATOM 3954 C C . ASN A 1 508 ? -3.608 2.388 0.920 1.00 90.06 508 ASN A C 1
ATOM 3956 O O . ASN A 1 508 ? -4.011 3.090 -0.003 1.00 90.06 508 ASN A O 1
ATOM 3960 N N . HIS A 1 509 ? -3.768 2.743 2.194 1.00 86.56 509 HIS A N 1
ATOM 3961 C CA . HIS A 1 509 ? -4.227 4.062 2.625 1.00 86.56 509 HIS A CA 1
ATOM 3962 C C . HIS A 1 509 ? -3.030 4.870 3.129 1.00 86.56 509 HIS A C 1
ATOM 3964 O O . HIS A 1 509 ? -2.605 4.723 4.281 1.00 86.56 509 HIS A O 1
ATOM 3970 N N . TRP A 1 510 ? -2.484 5.744 2.279 1.00 71.75 510 TRP A N 1
ATOM 3971 C CA . TRP A 1 510 ? -1.230 6.445 2.577 1.00 71.75 510 TRP A CA 1
ATOM 3972 C C . TRP A 1 510 ? -1.253 7.323 3.846 1.00 71.75 510 TRP A C 1
ATOM 3974 O O . TRP A 1 510 ? -0.249 7.307 4.560 1.00 71.75 510 TRP A O 1
ATOM 3984 N N . PRO A 1 511 ? -2.345 8.034 4.220 1.00 66.38 511 PRO A N 1
ATOM 3985 C CA . PRO A 1 511 ? -2.377 8.801 5.467 1.00 66.38 511 PRO A CA 1
ATOM 3986 C C . PRO A 1 511 ? -2.404 7.894 6.697 1.00 66.38 511 PRO A C 1
ATOM 3988 O O . PRO A 1 511 ? -1.783 8.203 7.710 1.00 66.38 511 PRO A O 1
ATOM 3991 N N . GLY A 1 512 ? -3.128 6.775 6.603 1.00 60.78 512 GLY A N 1
ATOM 3992 C CA . GLY A 1 512 ? -3.285 5.820 7.697 1.00 60.78 512 GLY A CA 1
ATOM 3993 C C . GLY A 1 512 ? -2.165 4.789 7.788 1.00 60.78 512 GLY A C 1
ATOM 3994 O O . GLY A 1 512 ? -2.204 3.968 8.699 1.00 60.78 512 GLY A O 1
ATOM 3995 N N . LYS A 1 513 ? -1.204 4.786 6.850 1.00 75.56 513 LYS A N 1
ATOM 3996 C CA . LYS A 1 513 ? -0.082 3.828 6.796 1.00 75.56 513 LYS A CA 1
ATOM 3997 C C . LYS A 1 513 ? -0.538 2.364 6.933 1.00 75.56 513 LYS A C 1
ATOM 3999 O O . LYS A 1 513 ? 0.134 1.545 7.559 1.00 75.56 513 LYS A O 1
ATOM 4004 N N . THR A 1 514 ? -1.715 2.066 6.386 1.00 83.25 514 THR A N 1
ATOM 4005 C CA . THR A 1 514 ? -2.439 0.804 6.568 1.00 83.25 514 THR A CA 1
ATOM 4006 C C . THR A 1 514 ? -2.763 0.225 5.201 1.00 83.25 514 THR A C 1
ATOM 4008 O O . THR A 1 514 ? -3.297 0.937 4.350 1.00 83.25 514 THR A O 1
ATOM 4011 N N . THR A 1 515 ? -2.467 -1.058 5.005 1.00 89.19 515 THR A N 1
ATOM 4012 C CA . THR A 1 515 ? -2.818 -1.795 3.787 1.00 89.19 515 THR A CA 1
ATOM 4013 C C . THR A 1 515 ? -3.960 -2.761 4.078 1.00 89.19 515 THR A C 1
ATOM 4015 O O . THR A 1 515 ? -3.925 -3.477 5.075 1.00 89.19 515 THR A O 1
ATOM 4018 N N . TYR A 1 516 ? -4.970 -2.778 3.213 1.00 90.81 516 TYR A N 1
ATOM 4019 C CA . TYR A 1 516 ? -6.174 -3.602 3.337 1.00 90.81 516 TYR A CA 1
ATOM 4020 C C . TYR A 1 516 ? -6.120 -4.761 2.348 1.00 90.81 516 TYR A C 1
ATOM 4022 O O . TYR A 1 516 ? -5.677 -4.574 1.216 1.00 90.81 516 TYR A O 1
ATOM 4030 N N . HIS A 1 517 ? -6.581 -5.937 2.770 1.00 94.25 517 HIS A N 1
ATOM 4031 C CA . HIS A 1 517 ? -6.681 -7.140 1.950 1.00 94.25 517 HIS A CA 1
ATOM 4032 C C . HIS A 1 517 ? -8.125 -7.375 1.512 1.00 94.25 517 HIS A C 1
ATOM 4034 O O . HIS A 1 517 ? -9.061 -7.226 2.298 1.00 94.25 517 HIS A O 1
ATOM 4040 N N . PHE A 1 518 ? -8.298 -7.786 0.262 1.00 95.50 518 PHE A N 1
ATOM 4041 C CA . PHE A 1 518 ? -9.566 -8.195 -0.323 1.00 95.50 518 PHE A CA 1
ATOM 4042 C C . PHE A 1 518 ? -9.395 -9.521 -1.059 1.00 95.50 518 PHE A C 1
ATOM 4044 O O . PHE A 1 518 ? -8.302 -9.832 -1.538 1.00 95.50 518 PHE A O 1
ATOM 4051 N N . SER A 1 519 ? -10.476 -10.287 -1.204 1.00 95.94 519 SER A N 1
ATOM 4052 C CA . SER A 1 519 ? -10.492 -11.416 -2.137 1.00 95.94 519 SER A CA 1
ATOM 4053 C C . SER A 1 519 ? -11.807 -11.553 -2.890 1.00 95.94 519 SER A C 1
ATOM 4055 O O . SER A 1 519 ? -12.857 -11.137 -2.407 1.00 95.94 519 SER A O 1
ATOM 4057 N N . SER A 1 520 ? -11.736 -12.153 -4.074 1.00 96.25 520 SER A N 1
ATOM 4058 C CA . SER A 1 520 ? -12.871 -12.482 -4.935 1.00 96.25 520 SER A CA 1
ATOM 4059 C C . SER A 1 520 ? -12.597 -13.811 -5.635 1.00 96.25 520 SER A C 1
ATOM 4061 O O . SER A 1 520 ? -11.459 -14.108 -5.990 1.00 96.25 520 SER A O 1
ATOM 4063 N N . LYS A 1 521 ? -13.626 -14.634 -5.855 1.00 94.31 521 LYS A N 1
ATOM 4064 C CA . LYS A 1 521 ? -13.456 -15.921 -6.549 1.00 94.31 521 LYS A CA 1
ATOM 4065 C C . LYS A 1 521 ? -13.118 -15.750 -8.028 1.00 94.31 521 LYS A C 1
ATOM 4067 O O . LYS A 1 521 ? -12.271 -16.477 -8.535 1.00 94.31 521 LYS A O 1
ATOM 4072 N N . ASP A 1 522 ? -13.738 -14.786 -8.699 1.00 94.94 522 ASP A N 1
ATOM 4073 C CA . ASP A 1 522 ? -13.553 -14.546 -10.132 1.00 94.94 522 ASP A CA 1
ATOM 4074 C C . ASP A 1 522 ? -12.756 -13.268 -10.434 1.00 94.94 522 ASP A C 1
ATOM 4076 O O . ASP A 1 522 ? -12.402 -13.029 -11.589 1.00 94.94 522 ASP A O 1
ATOM 4080 N N . GLY A 1 523 ? -12.445 -12.459 -9.418 1.00 95.75 523 GLY A N 1
ATOM 4081 C CA . GLY A 1 523 ? -11.716 -11.200 -9.555 1.00 95.75 523 GLY A CA 1
ATOM 4082 C C . GLY A 1 523 ? -12.543 -10.076 -10.178 1.00 95.75 523 GLY A C 1
ATOM 4083 O O . GLY A 1 523 ? -11.985 -9.032 -10.495 1.00 95.75 523 GLY A O 1
ATOM 4084 N N . ILE A 1 524 ? -13.846 -10.279 -10.377 1.00 95.75 524 ILE A N 1
ATOM 4085 C CA . ILE A 1 524 ? -14.763 -9.326 -11.010 1.00 95.75 524 ILE A CA 1
ATOM 4086 C C . ILE A 1 524 ? -15.874 -8.950 -10.028 1.00 95.75 524 ILE A C 1
ATOM 4088 O O . ILE A 1 524 ? -16.103 -7.765 -9.792 1.00 95.75 524 ILE A O 1
ATOM 4092 N N . HIS A 1 525 ? -16.520 -9.944 -9.423 1.00 93.12 525 HIS A N 1
ATOM 4093 C CA . HIS A 1 525 ? -17.672 -9.778 -8.542 1.00 93.12 525 HIS A CA 1
ATOM 4094 C C . HIS A 1 525 ? -17.325 -10.110 -7.088 1.00 93.12 525 HIS A C 1
ATOM 4096 O O . HIS A 1 525 ? -16.278 -10.694 -6.800 1.00 93.12 525 HIS A O 1
ATOM 4102 N N . ASP A 1 526 ? -18.221 -9.739 -6.171 1.00 91.06 526 ASP A N 1
ATOM 4103 C CA . ASP A 1 526 ? -18.229 -10.179 -4.769 1.00 91.06 526 ASP A CA 1
ATOM 4104 C C . ASP A 1 526 ? -16.871 -10.069 -4.061 1.00 91.06 526 ASP A C 1
ATOM 4106 O O . ASP A 1 526 ? -16.452 -10.961 -3.318 1.00 91.06 526 ASP A O 1
ATOM 4110 N N . TRP A 1 527 ? -16.162 -8.962 -4.299 1.00 94.56 527 TRP A N 1
ATOM 4111 C CA . TRP A 1 527 ? -14.960 -8.641 -3.544 1.00 94.56 527 TRP A CA 1
ATOM 4112 C C . TRP A 1 527 ? -15.319 -8.506 -2.066 1.00 94.56 527 TRP A C 1
ATOM 4114 O O . TRP A 1 527 ? -16.146 -7.681 -1.684 1.00 94.56 527 TRP A O 1
ATOM 4124 N N . LYS A 1 528 ? -14.687 -9.325 -1.226 1.00 90.94 528 LYS A N 1
ATOM 4125 C CA . LYS A 1 528 ? -14.879 -9.316 0.223 1.00 90.94 528 LYS A CA 1
ATOM 4126 C C . LYS A 1 528 ? -13.678 -8.691 0.905 1.00 90.94 528 LYS A C 1
ATOM 4128 O O . LYS A 1 528 ? -12.537 -9.027 0.583 1.00 90.94 528 LYS A O 1
ATOM 4133 N N . TYR A 1 529 ? -13.939 -7.833 1.884 1.00 90.12 529 TYR A N 1
ATOM 4134 C CA . TYR A 1 529 ? -12.912 -7.330 2.785 1.00 90.12 529 TYR A CA 1
ATOM 4135 C C . TYR A 1 529 ? -12.362 -8.465 3.652 1.00 90.12 529 TYR A C 1
ATOM 4137 O O . TYR A 1 529 ? -13.115 -9.225 4.264 1.00 90.12 529 TYR A O 1
ATOM 4145 N N . ARG A 1 530 ? -11.034 -8.585 3.697 1.00 87.00 530 ARG A N 1
ATOM 4146 C CA . ARG A 1 530 ? -10.323 -9.639 4.425 1.00 87.00 530 ARG A CA 1
ATOM 4147 C C . ARG A 1 530 ? -9.526 -9.155 5.625 1.00 87.00 530 ARG A C 1
ATOM 4149 O O . ARG A 1 530 ? -8.913 -9.976 6.291 1.00 87.00 530 ARG A O 1
ATOM 4156 N N . GLY A 1 531 ? -9.564 -7.864 5.921 1.00 82.25 531 GLY A N 1
ATOM 4157 C CA . GLY A 1 531 ? -8.823 -7.301 7.037 1.00 82.25 531 GLY A CA 1
ATOM 4158 C C . GLY A 1 531 ? -7.687 -6.389 6.649 1.00 82.25 531 GLY A C 1
ATOM 4159 O O . GLY A 1 531 ? -7.380 -6.163 5.478 1.00 82.25 531 GLY A O 1
ATOM 4160 N N . ILE A 1 532 ? -7.046 -5.862 7.683 1.00 85.19 532 ILE A N 1
ATOM 4161 C CA . ILE A 1 532 ? -5.777 -5.166 7.541 1.00 85.19 532 ILE A CA 1
ATOM 4162 C C . ILE A 1 532 ? -4.721 -6.221 7.215 1.00 85.19 532 ILE A C 1
ATOM 4164 O O . ILE A 1 532 ? -4.502 -7.144 7.994 1.00 85.19 532 ILE A O 1
ATOM 4168 N N . ALA A 1 533 ? -4.072 -6.071 6.064 1.00 89.06 533 ALA A N 1
ATOM 4169 C CA . ALA A 1 533 ? -2.981 -6.939 5.655 1.00 89.06 533 ALA A CA 1
ATOM 4170 C C . ALA A 1 533 ? -1.757 -6.716 6.552 1.00 89.06 533 ALA A C 1
ATOM 4172 O O . ALA A 1 533 ? -1.185 -7.651 7.107 1.00 89.06 533 ALA A O 1
ATOM 4173 N N . TYR A 1 534 ? -1.383 -5.446 6.700 1.00 83.62 534 TYR A N 1
ATOM 4174 C CA . TYR A 1 534 ? -0.331 -4.984 7.593 1.00 83.62 534 TYR A CA 1
ATOM 4175 C C . TYR A 1 534 ? -0.454 -3.475 7.810 1.00 83.62 534 TYR A C 1
ATOM 4177 O O . TYR A 1 534 ? -1.001 -2.735 6.976 1.00 83.62 534 TYR A O 1
ATOM 4185 N N . ARG A 1 535 ? 0.113 -3.004 8.920 1.00 80.12 535 ARG A N 1
ATOM 4186 C CA . ARG A 1 535 ? 0.461 -1.596 9.104 1.00 80.12 535 ARG A CA 1
ATOM 4187 C C . ARG A 1 535 ? 1.958 -1.416 9.008 1.00 80.12 535 ARG A C 1
ATOM 4189 O O . ARG A 1 535 ? 2.751 -2.314 9.277 1.00 80.12 535 ARG A O 1
ATOM 4196 N N . LYS A 1 536 ? 2.340 -0.219 8.593 1.00 71.62 536 LYS A N 1
ATOM 4197 C CA . LYS A 1 536 ? 3.736 0.113 8.367 1.00 71.62 536 LYS A CA 1
ATOM 4198 C C . LYS A 1 536 ? 4.589 0.008 9.643 1.00 71.62 536 LYS A C 1
ATOM 4200 O O . LYS A 1 536 ? 5.736 -0.388 9.545 1.00 71.62 536 LYS A O 1
ATOM 4205 N N . ASP A 1 537 ? 4.035 0.357 10.801 1.00 69.31 537 ASP A N 1
ATOM 4206 C CA . ASP A 1 537 ? 4.703 0.412 12.112 1.00 69.31 537 ASP A CA 1
ATOM 4207 C C . ASP A 1 537 ? 4.739 -0.935 12.855 1.00 69.31 537 ASP A C 1
ATOM 4209 O O . ASP A 1 537 ? 5.030 -0.997 14.047 1.00 69.31 537 ASP A O 1
ATOM 4213 N N . GLU A 1 538 ? 4.439 -2.032 12.162 1.00 71.25 538 GLU A N 1
ATOM 4214 C CA . GLU A 1 538 ? 4.378 -3.365 12.757 1.00 71.25 538 GLU A CA 1
ATOM 4215 C C . GLU A 1 538 ? 5.671 -4.174 12.557 1.00 71.25 538 GLU A C 1
ATOM 4217 O O . GLU A 1 538 ? 5.672 -5.385 12.814 1.00 71.25 538 GLU A O 1
ATOM 4222 N N . ALA A 1 539 ? 6.772 -3.539 12.133 1.00 74.94 539 ALA A N 1
ATOM 4223 C CA . ALA A 1 539 ? 8.052 -4.195 11.859 1.00 74.94 539 ALA A CA 1
ATOM 4224 C C . ALA A 1 539 ? 7.858 -5.398 10.923 1.00 74.94 539 ALA A C 1
ATOM 4226 O O . ALA A 1 539 ? 7.920 -6.568 11.324 1.00 74.94 539 ALA A O 1
ATOM 4227 N N . LEU A 1 540 ? 7.484 -5.059 9.686 1.00 80.81 540 LEU A N 1
ATOM 4228 C CA . LEU A 1 540 ? 7.075 -5.987 8.634 1.00 80.81 540 LEU A CA 1
ATOM 4229 C C . LEU A 1 540 ? 8.236 -6.850 8.138 1.00 80.81 540 LEU A C 1
ATOM 4231 O O . LEU A 1 540 ? 8.045 -8.027 7.854 1.00 80.81 540 LEU A O 1
ATOM 4235 N N . PHE A 1 541 ? 9.425 -6.259 8.051 1.00 89.25 541 PHE A N 1
ATOM 4236 C CA . PHE A 1 541 ? 10.607 -6.885 7.477 1.00 89.25 541 PHE A CA 1
ATOM 4237 C C . PHE A 1 541 ? 11.559 -7.274 8.598 1.00 89.25 541 PHE A C 1
ATOM 4239 O O . PHE A 1 541 ? 11.958 -6.442 9.415 1.00 89.25 541 PHE A O 1
ATOM 4246 N N . ARG A 1 542 ? 11.862 -8.568 8.680 1.00 90.00 542 ARG A N 1
ATOM 4247 C CA . ARG A 1 542 ? 12.661 -9.149 9.759 1.00 90.00 542 ARG A CA 1
ATOM 4248 C C . ARG A 1 542 ? 13.645 -10.147 9.198 1.00 90.00 542 ARG A C 1
ATOM 4250 O O . ARG A 1 542 ? 13.303 -10.861 8.263 1.00 90.00 542 ARG A O 1
ATOM 4257 N N . TYR A 1 543 ? 14.807 -10.236 9.817 1.00 90.56 543 TYR A N 1
ATOM 4258 C CA . TYR A 1 543 ? 15.766 -11.307 9.591 1.00 90.56 543 TYR A CA 1
ATOM 4259 C C . TYR A 1 543 ? 15.493 -12.482 10.553 1.00 90.56 543 TYR A C 1
ATOM 4261 O O . TYR A 1 543 ? 14.781 -12.303 11.550 1.00 90.56 543 TYR A O 1
ATOM 4269 N N . PRO A 1 544 ? 16.024 -13.693 10.286 1.00 90.38 544 PRO A N 1
ATOM 4270 C CA . PRO A 1 544 ? 15.782 -14.879 11.116 1.00 90.38 544 PRO A CA 1
ATOM 4271 C C . PRO A 1 544 ? 16.187 -14.728 12.588 1.00 90.38 544 PRO A C 1
ATOM 4273 O O . PRO A 1 544 ? 15.609 -15.376 13.457 1.00 90.38 544 PRO A O 1
ATOM 4276 N N . ASP A 1 545 ? 17.157 -13.861 12.881 1.00 83.75 545 ASP A N 1
ATOM 4277 C CA . ASP A 1 545 ? 17.622 -13.555 14.239 1.00 83.75 545 ASP A CA 1
ATOM 4278 C C . ASP A 1 545 ? 16.712 -12.567 15.000 1.00 83.75 545 ASP A C 1
ATOM 4280 O O . ASP A 1 545 ? 16.949 -12.278 16.172 1.00 83.75 545 ASP A O 1
ATOM 4284 N N . GLY A 1 546 ? 15.655 -12.066 14.352 1.00 87.69 546 GLY A N 1
ATOM 4285 C CA . GLY A 1 546 ? 14.711 -11.098 14.907 1.00 87.69 546 GLY A CA 1
ATOM 4286 C C . GLY A 1 546 ? 15.064 -9.635 14.635 1.00 87.69 546 GLY A C 1
ATOM 4287 O O . GLY A 1 546 ? 14.254 -8.765 14.973 1.00 87.69 546 GLY A O 1
ATOM 4288 N N . THR A 1 547 ? 16.208 -9.355 14.004 1.00 85.12 547 THR A N 1
ATOM 4289 C CA . THR A 1 547 ? 16.601 -8.010 13.568 1.00 85.12 547 THR A CA 1
ATOM 4290 C C . THR A 1 547 ? 15.545 -7.436 12.624 1.00 85.12 547 THR A C 1
ATOM 4292 O O . THR A 1 547 ? 15.059 -8.127 11.729 1.00 85.12 547 THR A O 1
ATOM 4295 N N . VAL A 1 548 ? 15.158 -6.176 12.834 1.00 86.69 548 VAL A N 1
ATOM 4296 C CA . VAL A 1 548 ? 14.104 -5.499 12.064 1.00 86.69 548 VAL A CA 1
ATOM 4297 C C . VAL A 1 548 ? 14.730 -4.575 11.026 1.00 86.69 548 VAL A C 1
ATOM 4299 O O . VAL A 1 548 ? 15.551 -3.734 11.376 1.00 86.69 548 VAL A O 1
ATOM 4302 N N . ASP A 1 549 ? 14.286 -4.697 9.776 1.00 85.94 549 ASP A N 1
ATOM 4303 C CA . ASP A 1 549 ? 14.644 -3.805 8.669 1.00 85.94 549 ASP A CA 1
ATOM 4304 C C . ASP A 1 549 ? 13.522 -2.766 8.474 1.00 85.94 549 ASP A C 1
ATOM 4306 O O . ASP A 1 549 ? 12.575 -2.950 7.704 1.00 85.94 549 ASP A O 1
ATOM 4310 N N . GLU A 1 550 ? 13.543 -1.703 9.278 1.00 84.75 550 GLU A N 1
ATOM 4311 C CA . GLU A 1 550 ? 12.467 -0.708 9.322 1.00 84.75 550 GLU A CA 1
ATOM 4312 C C . GLU A 1 550 ? 12.747 0.448 8.348 1.00 84.75 550 GLU A C 1
ATOM 4314 O O . GLU A 1 550 ? 13.735 1.164 8.469 1.00 84.75 550 GLU A O 1
ATOM 4319 N N . TRP A 1 551 ? 11.825 0.695 7.418 1.00 88.06 551 TRP A N 1
ATOM 4320 C CA . TRP A 1 551 ? 11.908 1.803 6.453 1.00 88.06 551 TRP A CA 1
ATOM 4321 C C . TRP A 1 551 ? 11.003 2.960 6.862 1.00 88.06 551 TRP A C 1
ATOM 4323 O O . TRP A 1 551 ? 10.089 2.750 7.650 1.00 88.06 551 TRP A O 1
ATOM 4333 N N . TYR A 1 552 ? 11.148 4.178 6.317 1.00 84.38 552 TYR A N 1
ATOM 4334 C CA . TYR A 1 552 ? 10.239 5.301 6.633 1.00 84.38 552 TYR A CA 1
ATOM 4335 C C . TYR A 1 552 ? 8.983 5.338 5.756 1.00 84.38 552 TYR A C 1
ATOM 4337 O O . TYR A 1 552 ? 7.904 5.699 6.228 1.00 84.38 552 TYR A O 1
ATOM 4345 N N . ILE A 1 553 ? 9.036 4.840 4.526 1.00 85.81 553 ILE A N 1
ATOM 4346 C CA . ILE A 1 553 ? 7.855 4.543 3.704 1.00 85.81 553 ILE A CA 1
ATOM 4347 C C . ILE A 1 553 ? 7.996 3.134 3.152 1.00 85.81 553 ILE A C 1
ATOM 4349 O O . ILE A 1 553 ? 9.075 2.729 2.741 1.00 85.81 553 ILE A O 1
ATOM 4353 N N . VAL A 1 554 ? 6.873 2.421 3.157 1.00 89.06 554 VAL A N 1
ATOM 4354 C CA . VAL A 1 554 ? 6.698 1.103 2.552 1.00 89.06 554 VAL A CA 1
ATOM 4355 C C . VAL A 1 554 ? 5.450 1.197 1.691 1.00 89.06 554 VAL A C 1
ATOM 4357 O O . VAL A 1 554 ? 4.366 1.478 2.206 1.00 89.06 554 VAL A O 1
ATOM 4360 N N . GLN A 1 555 ? 5.611 1.054 0.384 1.00 89.81 555 GLN A N 1
ATOM 4361 C CA . GLN A 1 555 ? 4.541 1.231 -0.594 1.00 89.81 555 GLN A CA 1
ATOM 4362 C C . GLN A 1 555 ? 4.723 0.275 -1.768 1.00 89.81 555 GLN A C 1
ATOM 4364 O O . GLN A 1 555 ? 5.730 -0.427 -1.855 1.00 89.81 555 GLN A O 1
ATOM 4369 N N . ARG A 1 556 ? 3.737 0.271 -2.674 1.00 91.56 556 ARG A N 1
ATOM 4370 C CA . ARG A 1 556 ? 3.784 -0.491 -3.927 1.00 91.56 556 ARG A CA 1
ATOM 4371 C C . ARG A 1 556 ? 4.192 -1.955 -3.697 1.00 91.56 556 ARG A C 1
ATOM 4373 O O . ARG A 1 556 ? 5.203 -2.377 -4.258 1.00 91.56 556 ARG A O 1
ATOM 4380 N N . PRO A 1 557 ? 3.455 -2.721 -2.861 1.00 93.69 557 PRO A N 1
ATOM 4381 C CA . PRO A 1 557 ? 3.632 -4.165 -2.872 1.00 93.69 557 PRO A CA 1
ATOM 4382 C C . PRO A 1 557 ? 3.464 -4.670 -4.310 1.00 93.69 557 PRO A C 1
ATOM 4384 O O . PRO A 1 557 ? 2.782 -4.051 -5.120 1.00 93.69 557 PRO A O 1
ATOM 4387 N N . THR A 1 558 ? 4.099 -5.768 -4.674 1.00 96.00 558 THR A N 1
ATOM 4388 C CA . THR A 1 558 ? 3.780 -6.501 -5.900 1.00 96.00 558 THR A CA 1
ATOM 4389 C C . THR A 1 558 ? 4.018 -7.974 -5.632 1.00 96.00 558 THR A C 1
ATOM 4391 O O . THR A 1 558 ? 5.049 -8.352 -5.084 1.00 96.00 558 THR A O 1
ATOM 4394 N N . ALA A 1 559 ? 3.009 -8.791 -5.921 1.00 97.12 559 ALA A N 1
ATOM 4395 C CA . ALA A 1 559 ? 3.040 -10.221 -5.654 1.00 97.12 559 ALA A CA 1
ATOM 4396 C C . ALA A 1 559 ? 3.830 -10.950 -6.744 1.00 97.12 559 ALA A C 1
ATOM 4398 O O . ALA A 1 559 ? 3.576 -10.751 -7.934 1.00 97.12 559 ALA A O 1
ATOM 4399 N N . TYR A 1 560 ? 4.729 -11.836 -6.332 1.00 97.81 560 TYR A N 1
ATOM 4400 C CA . TYR A 1 560 ? 5.357 -12.825 -7.196 1.00 97.81 560 TYR A CA 1
ATOM 4401 C C . TYR A 1 560 ? 4.728 -14.195 -6.926 1.00 97.81 560 TYR A C 1
ATOM 4403 O O . TYR A 1 560 ? 4.771 -14.706 -5.803 1.00 97.81 560 TYR A O 1
ATOM 4411 N N . VAL A 1 561 ? 4.110 -14.763 -7.962 1.00 96.38 561 VAL A N 1
ATOM 4412 C CA . VAL A 1 561 ? 3.422 -16.057 -7.913 1.00 96.38 561 VAL A CA 1
ATOM 4413 C C . VAL A 1 561 ? 4.251 -17.083 -8.674 1.00 96.38 561 VAL A C 1
ATOM 4415 O O . VAL A 1 561 ? 4.607 -16.858 -9.829 1.00 96.38 561 VAL A O 1
ATOM 4418 N N . GLU A 1 562 ? 4.526 -18.212 -8.032 1.00 94.12 562 GLU A N 1
ATOM 4419 C CA . GLU A 1 562 ? 5.226 -19.361 -8.602 1.00 94.12 562 GLU A CA 1
ATOM 4420 C C . GLU A 1 562 ? 4.424 -20.623 -8.269 1.00 94.12 562 GLU A C 1
ATOM 4422 O O . GLU A 1 562 ? 3.899 -20.755 -7.166 1.00 94.12 562 GLU A O 1
ATOM 4427 N N . ASP A 1 563 ? 4.242 -21.503 -9.255 1.00 92.69 563 ASP A N 1
ATOM 4428 C CA . ASP A 1 563 ? 3.481 -22.755 -9.116 1.00 92.69 563 ASP A CA 1
ATOM 4429 C C . ASP A 1 563 ? 2.066 -22.590 -8.522 1.00 92.69 563 ASP A C 1
ATOM 4431 O O . ASP A 1 563 ? 1.542 -23.458 -7.830 1.00 92.69 563 ASP A O 1
ATOM 4435 N N . GLY A 1 564 ? 1.413 -21.461 -8.825 1.00 93.56 564 GLY A N 1
ATOM 4436 C CA . GLY A 1 564 ? 0.052 -21.151 -8.369 1.00 93.56 564 GLY A CA 1
ATOM 4437 C C . GLY A 1 564 ? -0.040 -20.583 -6.950 1.00 93.56 564 GLY A C 1
ATOM 4438 O O . GLY A 1 564 ? -1.141 -20.238 -6.516 1.00 93.56 564 GLY A O 1
ATOM 4439 N N . HIS A 1 565 ? 1.094 -20.421 -6.269 1.00 96.81 565 HIS A N 1
ATOM 4440 C CA . HIS A 1 565 ? 1.191 -19.879 -4.920 1.00 96.81 565 HIS A CA 1
ATOM 4441 C C . HIS A 1 565 ? 1.965 -18.568 -4.920 1.00 96.81 565 HIS A C 1
ATOM 4443 O O . HIS A 1 565 ? 2.941 -18.383 -5.646 1.00 96.81 565 HIS A O 1
ATOM 4449 N N . ILE A 1 566 ? 1.545 -17.629 -4.081 1.00 97.50 566 ILE A N 1
ATOM 4450 C CA . ILE A 1 566 ? 2.352 -16.440 -3.837 1.00 97.50 566 ILE A CA 1
ATOM 4451 C C . ILE A 1 566 ? 3.576 -16.809 -2.996 1.00 97.50 566 ILE A C 1
ATOM 4453 O O . ILE A 1 566 ? 3.436 -17.306 -1.890 1.00 97.50 566 ILE A O 1
ATOM 4457 N N . THR A 1 567 ? 4.782 -16.555 -3.490 1.00 98.38 567 THR A N 1
ATOM 4458 C CA . THR A 1 567 ? 6.005 -16.926 -2.754 1.00 98.38 567 THR A CA 1
ATOM 4459 C C . THR A 1 567 ? 6.748 -15.718 -2.213 1.00 98.38 567 THR A C 1
ATOM 4461 O O . THR A 1 567 ? 7.471 -15.836 -1.230 1.00 98.38 567 THR A O 1
ATOM 4464 N N . HIS A 1 568 ? 6.594 -14.555 -2.850 1.00 98.50 568 HIS A N 1
ATOM 4465 C CA . HIS A 1 568 ? 7.276 -13.330 -2.452 1.00 98.50 568 HIS A CA 1
ATOM 4466 C C . HIS A 1 568 ? 6.412 -12.102 -2.730 1.00 98.50 568 HIS A C 1
ATOM 4468 O O . HIS A 1 568 ? 5.576 -12.089 -3.636 1.00 98.50 568 HIS A O 1
ATOM 4474 N N . PHE A 1 569 ? 6.684 -11.034 -1.990 1.00 97.88 569 PHE A N 1
ATOM 4475 C CA . PHE A 1 569 ? 6.303 -9.678 -2.356 1.00 97.88 569 PHE A CA 1
ATOM 4476 C C . PHE A 1 569 ? 7.551 -8.842 -2.583 1.00 97.88 569 PHE A C 1
ATOM 4478 O O . PHE A 1 569 ? 8.499 -8.938 -1.810 1.00 97.88 569 PHE A O 1
ATOM 4485 N N . ASN A 1 570 ? 7.540 -7.957 -3.574 1.00 96.94 570 ASN A N 1
ATOM 4486 C CA . ASN A 1 570 ? 8.470 -6.835 -3.595 1.00 96.94 570 ASN A CA 1
ATOM 4487 C C . ASN A 1 570 ? 7.787 -5.553 -3.110 1.00 96.94 570 ASN A C 1
ATOM 4489 O O . ASN A 1 570 ? 6.598 -5.357 -3.349 1.00 96.94 570 ASN A O 1
ATOM 4493 N N . PHE A 1 571 ? 8.534 -4.691 -2.422 1.00 96.25 571 PHE A N 1
ATOM 4494 C CA . PHE A 1 571 ? 8.054 -3.416 -1.888 1.00 96.25 571 PHE A CA 1
ATOM 4495 C C . PHE A 1 571 ? 8.995 -2.294 -2.286 1.00 96.25 571 PHE A C 1
ATOM 4497 O O . PHE A 1 571 ? 10.214 -2.443 -2.224 1.00 96.25 571 PHE A O 1
ATOM 4504 N N . SER A 1 572 ? 8.425 -1.144 -2.622 1.00 96.00 572 SER A N 1
ATOM 4505 C CA . SER A 1 572 ? 9.189 0.089 -2.762 1.00 96.00 572 SER A CA 1
ATOM 4506 C C . SER A 1 572 ? 9.348 0.770 -1.408 1.00 96.00 572 SER A C 1
ATOM 4508 O O . SER A 1 572 ? 8.363 0.985 -0.689 1.00 96.00 572 SER A O 1
ATOM 4510 N N . VAL A 1 573 ? 10.585 1.121 -1.067 1.00 94.31 573 VAL A N 1
ATOM 4511 C CA . VAL A 1 573 ? 10.931 1.681 0.240 1.00 94.31 573 VAL A CA 1
ATOM 4512 C C . VAL A 1 573 ? 11.817 2.919 0.121 1.00 94.31 573 VAL A C 1
ATOM 4514 O O . VAL A 1 573 ? 12.605 3.052 -0.813 1.00 94.31 573 VAL A O 1
ATOM 4517 N N . ILE A 1 574 ? 11.650 3.848 1.061 1.00 92.75 574 ILE A N 1
ATOM 4518 C CA . ILE A 1 574 ? 12.466 5.063 1.227 1.00 92.75 574 ILE A CA 1
ATOM 4519 C C . ILE A 1 574 ? 12.663 5.312 2.721 1.00 92.75 574 ILE A C 1
ATOM 4521 O O . ILE A 1 574 ? 11.781 5.030 3.540 1.00 92.75 574 ILE A O 1
ATOM 4525 N N . ASP A 1 575 ? 13.849 5.783 3.078 1.00 90.94 575 ASP A N 1
ATOM 4526 C CA . ASP A 1 575 ? 14.323 5.948 4.452 1.00 90.94 575 ASP A CA 1
ATOM 4527 C C . ASP A 1 575 ? 13.874 7.265 5.103 1.00 90.94 575 ASP A C 1
ATOM 4529 O O . ASP A 1 575 ? 13.963 7.429 6.318 1.00 90.94 575 ASP A O 1
ATOM 4533 N N . VAL A 1 576 ? 13.300 8.176 4.315 1.00 87.81 576 VAL A N 1
ATOM 4534 C CA . VAL A 1 576 ? 12.715 9.451 4.757 1.00 87.81 576 VAL A CA 1
ATOM 4535 C C . VAL A 1 576 ? 11.351 9.711 4.105 1.00 87.81 576 VAL A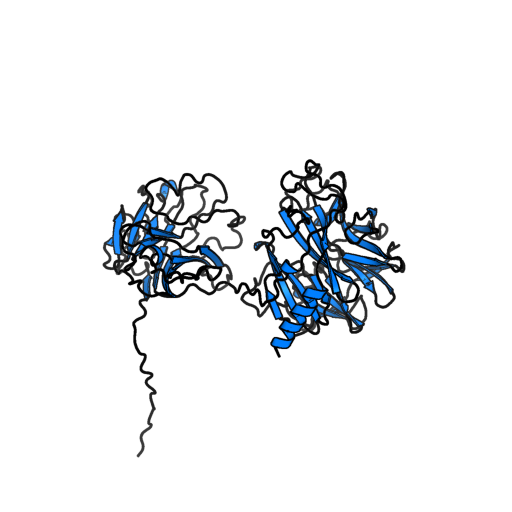 C 1
ATOM 4537 O O . VAL A 1 576 ? 10.828 8.899 3.345 1.00 87.81 576 VAL A O 1
ATOM 4540 N N . THR A 1 577 ? 10.696 10.832 4.424 1.00 87.00 577 THR A N 1
ATOM 4541 C CA . THR A 1 577 ? 9.444 11.198 3.737 1.00 87.00 577 THR A CA 1
ATOM 4542 C C . THR A 1 577 ? 9.725 11.602 2.287 1.00 87.00 577 THR A C 1
ATOM 4544 O O . THR A 1 577 ? 10.779 12.170 2.003 1.00 87.00 577 THR A O 1
ATOM 4547 N N . LYS A 1 578 ? 8.778 11.382 1.364 1.00 85.62 578 LYS A N 1
ATOM 4548 C CA . LYS A 1 578 ? 8.960 11.746 -0.056 1.00 85.62 578 LYS A CA 1
ATOM 4549 C C . LYS A 1 578 ? 9.290 13.234 -0.199 1.00 85.62 578 LYS A C 1
ATOM 4551 O O . LYS A 1 578 ? 8.495 14.080 0.213 1.00 85.62 578 LYS A O 1
ATOM 4556 N N . GLY A 1 579 ? 10.424 13.544 -0.825 1.00 86.25 579 GLY A N 1
ATOM 4557 C CA . GLY A 1 579 ? 10.905 14.911 -1.027 1.00 86.25 579 GLY A CA 1
ATOM 4558 C C . GLY A 1 579 ? 11.852 15.420 0.061 1.00 86.25 579 GLY A C 1
ATOM 4559 O O . GLY A 1 579 ? 12.427 16.493 -0.116 1.00 86.25 579 GLY A O 1
ATOM 4560 N N . ALA A 1 580 ? 12.028 14.684 1.164 1.00 88.81 580 ALA A N 1
ATOM 4561 C CA . ALA A 1 580 ? 13.102 14.948 2.122 1.00 88.81 580 ALA A CA 1
ATOM 4562 C C . ALA A 1 580 ? 14.432 14.292 1.716 1.00 88.81 580 ALA A C 1
ATOM 4564 O O . ALA A 1 580 ? 15.460 14.688 2.255 1.00 88.81 580 ALA A O 1
ATOM 4565 N N . ASP A 1 581 ? 14.400 13.355 0.767 1.00 86.75 581 ASP A N 1
ATOM 4566 C CA . ASP A 1 581 ? 15.547 12.719 0.118 1.00 86.75 581 ASP A CA 1
ATOM 4567 C C . ASP A 1 581 ? 16.170 13.655 -0.924 1.00 86.75 581 ASP A C 1
ATOM 4569 O O . ASP A 1 581 ? 15.956 13.518 -2.119 1.00 86.75 581 ASP A O 1
ATOM 4573 N N . ARG A 1 582 ? 16.830 14.720 -0.478 1.00 89.44 582 ARG A N 1
ATOM 4574 C CA . ARG A 1 582 ? 17.325 15.783 -1.362 1.00 89.44 582 ARG A CA 1
ATOM 4575 C C . ARG A 1 582 ? 18.260 15.208 -2.432 1.00 89.44 582 ARG A C 1
ATOM 4577 O O . ARG A 1 582 ? 18.901 14.186 -2.242 1.00 89.44 582 ARG A O 1
ATOM 4584 N N . GLY A 1 583 ? 18.391 15.917 -3.551 1.00 91.50 583 GLY A N 1
ATOM 4585 C CA . GLY A 1 583 ? 19.361 15.529 -4.575 1.00 91.50 583 GLY A CA 1
ATOM 4586 C C . GLY A 1 583 ? 20.783 15.438 -4.012 1.00 91.50 583 GLY A C 1
ATOM 4587 O O . GLY A 1 583 ? 21.196 16.322 -3.257 1.00 91.50 583 GLY A O 1
ATOM 4588 N N . ASP A 1 584 ? 21.512 14.390 -4.397 1.00 89.75 584 ASP A N 1
ATOM 4589 C CA . ASP A 1 584 ? 22.920 14.149 -4.050 1.00 89.75 584 ASP A CA 1
ATOM 4590 C C . ASP A 1 584 ? 23.203 13.938 -2.548 1.00 89.75 584 ASP A C 1
ATOM 4592 O O . ASP A 1 584 ? 24.362 13.976 -2.115 1.00 89.75 584 ASP A O 1
ATOM 4596 N N . ASP A 1 585 ? 22.170 13.674 -1.737 1.00 89.94 585 ASP A N 1
ATOM 4597 C CA . ASP A 1 585 ? 22.327 13.368 -0.312 1.00 89.94 585 ASP A CA 1
ATOM 4598 C C . ASP A 1 585 ? 22.572 11.865 -0.037 1.00 89.94 585 ASP A C 1
ATOM 4600 O O . ASP A 1 585 ? 23.078 11.137 -0.896 1.00 89.94 585 ASP A O 1
ATOM 4604 N N . ASN A 1 586 ? 22.322 11.427 1.200 1.00 90.31 586 ASN A N 1
ATOM 4605 C CA . ASN A 1 586 ? 22.466 10.038 1.646 1.00 90.31 586 ASN A CA 1
ATOM 4606 C C . ASN A 1 586 ? 21.095 9.411 1.966 1.00 90.31 586 ASN A C 1
ATOM 4608 O O . ASN A 1 586 ? 20.980 8.564 2.845 1.00 90.31 586 ASN A O 1
ATOM 4612 N N . HIS A 1 587 ? 20.047 9.866 1.290 1.00 92.50 587 HIS A N 1
ATOM 4613 C CA . HIS A 1 587 ? 18.691 9.352 1.372 1.00 92.50 587 HIS A CA 1
ATOM 4614 C C . HIS A 1 587 ? 18.215 8.994 -0.037 1.00 92.50 587 HIS A C 1
ATOM 4616 O O . HIS A 1 587 ? 18.704 9.513 -1.044 1.00 92.50 587 HIS A O 1
ATOM 4622 N N . GLY A 1 588 ? 17.259 8.076 -0.131 1.00 93.69 588 GLY A N 1
ATOM 4623 C CA . GLY A 1 588 ? 16.806 7.631 -1.442 1.00 93.69 588 GLY A CA 1
ATOM 4624 C C . GLY A 1 588 ? 15.800 6.504 -1.387 1.00 93.69 588 GLY A C 1
ATOM 4625 O O . GLY A 1 588 ? 15.118 6.291 -0.393 1.00 93.69 588 GLY A O 1
ATOM 4626 N N . SER A 1 589 ? 15.669 5.770 -2.485 1.00 95.75 589 SER A N 1
ATOM 4627 C CA . SER A 1 589 ? 14.714 4.665 -2.545 1.00 95.75 589 SER A CA 1
ATOM 4628 C C . SER A 1 589 ? 15.277 3.433 -3.221 1.00 95.75 589 SER A C 1
ATOM 4630 O O . SER A 1 589 ? 16.119 3.518 -4.119 1.00 95.75 589 SER A O 1
ATOM 4632 N N . LYS A 1 590 ? 14.796 2.285 -2.752 1.00 96.38 590 LYS A N 1
ATOM 4633 C CA . LYS A 1 590 ? 15.142 0.965 -3.259 1.00 96.38 590 LYS A CA 1
ATOM 4634 C C . LYS A 1 590 ? 13.893 0.092 -3.344 1.00 96.38 590 LYS A C 1
ATOM 4636 O O . LYS A 1 590 ? 12.831 0.454 -2.830 1.00 96.38 590 LYS A O 1
ATOM 4641 N N . ILE A 1 591 ? 14.041 -1.079 -3.951 1.00 98.19 591 ILE A N 1
ATOM 4642 C CA . ILE A 1 591 ? 13.019 -2.127 -3.893 1.00 98.19 591 ILE A CA 1
ATOM 4643 C C . ILE A 1 591 ? 13.606 -3.286 -3.101 1.00 98.19 591 ILE A C 1
ATOM 4645 O O . ILE A 1 591 ? 14.722 -3.720 -3.385 1.00 98.19 591 ILE A O 1
ATOM 4649 N N . ILE A 1 592 ? 12.857 -3.773 -2.119 1.00 97.06 592 ILE A N 1
ATOM 4650 C CA . ILE A 1 592 ? 13.182 -4.978 -1.350 1.00 97.06 592 ILE A CA 1
ATOM 4651 C C . ILE A 1 592 ? 12.255 -6.118 -1.765 1.00 97.06 592 ILE A C 1
ATOM 4653 O O . ILE A 1 592 ? 11.151 -5.872 -2.252 1.00 97.06 592 ILE A O 1
ATOM 4657 N N . VAL A 1 593 ? 12.691 -7.356 -1.562 1.00 98.31 593 VAL A N 1
ATOM 4658 C CA . VAL A 1 593 ? 11.927 -8.575 -1.841 1.00 98.31 593 V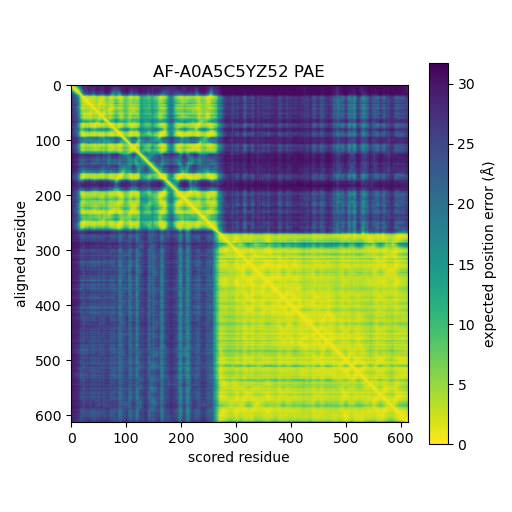AL A CA 1
ATOM 4659 C C . VAL A 1 593 ? 11.821 -9.392 -0.561 1.00 98.31 593 VAL A C 1
ATOM 4661 O O . VAL A 1 593 ? 12.819 -9.657 0.105 1.00 98.31 593 VAL A O 1
ATOM 4664 N N . VAL A 1 594 ? 10.600 -9.786 -0.224 1.00 97.50 594 VAL A N 1
ATOM 4665 C CA . VAL A 1 594 ? 10.227 -10.366 1.063 1.00 97.50 594 VAL A CA 1
ATOM 4666 C C . VAL A 1 594 ? 9.551 -11.714 0.815 1.00 97.50 594 VAL A C 1
ATOM 4668 O O . VAL A 1 594 ? 8.596 -11.760 0.032 1.00 97.50 594 VAL A O 1
ATOM 4671 N N . PRO A 1 595 ? 10.017 -12.804 1.445 1.00 98.31 595 PRO A N 1
ATOM 4672 C CA . PRO A 1 595 ? 9.420 -14.120 1.282 1.00 98.31 595 PRO A CA 1
ATOM 4673 C C . PRO A 1 595 ? 8.053 -14.208 1.968 1.00 98.31 595 PRO A C 1
ATOM 4675 O O . PRO A 1 595 ? 7.773 -13.527 2.958 1.00 98.31 595 PRO A O 1
ATOM 4678 N N . PHE A 1 596 ? 7.187 -15.055 1.423 1.00 98.06 596 PHE A N 1
ATOM 4679 C CA . PHE A 1 596 ? 5.806 -15.217 1.853 1.00 98.06 596 PHE A CA 1
ATOM 4680 C C . PHE A 1 596 ? 5.380 -16.689 1.777 1.00 98.06 596 PHE A C 1
ATOM 4682 O O . PHE A 1 596 ? 5.618 -17.364 0.778 1.00 98.06 596 PHE A O 1
ATOM 4689 N N . ASP A 1 597 ? 4.724 -17.186 2.824 1.00 97.81 597 ASP A N 1
ATOM 4690 C CA . ASP A 1 597 ? 4.177 -18.543 2.894 1.00 97.81 597 ASP A CA 1
ATOM 4691 C C . ASP A 1 597 ? 2.817 -18.619 2.184 1.00 97.81 597 ASP A C 1
ATOM 4693 O O . ASP A 1 597 ? 1.746 -18.579 2.802 1.00 97.81 597 ASP A O 1
ATOM 4697 N N . GLY A 1 598 ? 2.864 -18.685 0.853 1.00 97.69 598 GLY A N 1
ATOM 4698 C CA . GLY A 1 598 ? 1.674 -18.769 0.010 1.00 97.69 598 GLY A CA 1
ATOM 4699 C C . GLY A 1 598 ? 0.878 -20.046 0.174 1.00 97.69 598 GLY A C 1
ATOM 4700 O O . GLY A 1 598 ? -0.342 -19.999 0.086 1.00 97.69 598 GLY A O 1
ATOM 4701 N N . GLU A 1 599 ? 1.530 -21.178 0.439 1.00 97.31 599 GLU A N 1
ATOM 4702 C CA . GLU A 1 599 ? 0.829 -22.451 0.610 1.00 97.31 599 GLU A CA 1
ATOM 4703 C C . GLU A 1 599 ? -0.057 -22.422 1.857 1.00 97.31 599 GLU A C 1
ATOM 4705 O O . GLU A 1 599 ? -1.237 -22.791 1.806 1.00 97.31 599 GLU A O 1
ATOM 4710 N N . ALA A 1 600 ? 0.481 -21.945 2.985 1.00 96.12 600 ALA A N 1
ATOM 4711 C CA . ALA A 1 600 ? -0.312 -21.787 4.193 1.00 96.12 600 ALA A CA 1
ATOM 4712 C C . ALA A 1 600 ? -1.380 -20.704 4.037 1.00 96.12 600 ALA A C 1
ATOM 4714 O O . ALA A 1 600 ? -2.500 -20.888 4.522 1.00 96.12 600 ALA A O 1
ATOM 4715 N N . PHE A 1 601 ? -1.054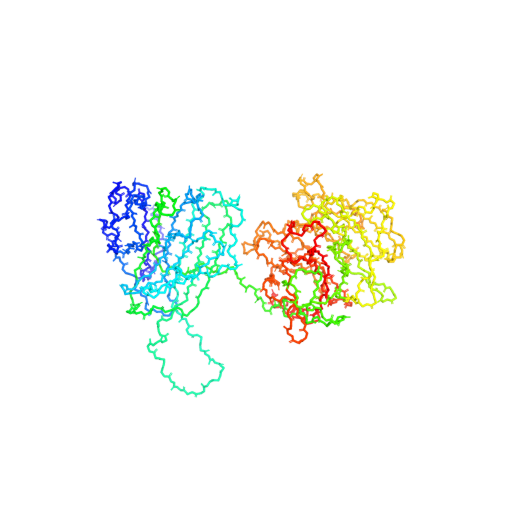 -19.599 3.362 1.00 96.50 601 PHE A N 1
ATOM 4716 C CA . PHE A 1 601 ? -2.011 -18.533 3.079 1.00 96.50 601 PHE A CA 1
ATOM 4717 C C . PHE A 1 601 ? -3.190 -19.037 2.251 1.00 96.50 601 PHE A C 1
ATOM 4719 O O . PHE A 1 601 ? -4.339 -18.855 2.651 1.00 96.50 601 PHE A O 1
ATOM 4726 N N . ASP A 1 602 ? -2.914 -19.720 1.145 1.00 96.75 602 ASP A N 1
ATOM 4727 C CA . ASP A 1 602 ? -3.927 -20.237 0.235 1.00 96.75 602 ASP A CA 1
ATOM 4728 C C . ASP A 1 602 ? -4.814 -21.277 0.930 1.00 96.75 602 ASP A C 1
ATOM 4730 O O . ASP A 1 602 ? -6.040 -21.193 0.836 1.00 96.75 602 ASP A O 1
ATOM 4734 N N . ARG A 1 603 ? -4.224 -22.212 1.689 1.00 94.94 603 ARG A N 1
ATOM 4735 C CA . ARG A 1 603 ? -4.970 -23.217 2.465 1.00 94.94 603 ARG A CA 1
ATOM 4736 C C . ARG A 1 603 ? -5.919 -22.565 3.469 1.00 94.94 603 ARG A C 1
ATOM 4738 O O . ARG A 1 603 ? -7.098 -22.910 3.528 1.00 94.94 603 ARG A O 1
ATOM 4745 N N . ASP A 1 604 ? -5.424 -21.624 4.264 1.00 93.50 604 ASP A N 1
ATOM 4746 C CA . ASP A 1 604 ? -6.230 -20.974 5.296 1.00 93.50 604 ASP A CA 1
ATOM 4747 C C . ASP A 1 604 ? -7.310 -20.063 4.671 1.00 93.50 604 ASP A C 1
ATOM 4749 O O . ASP A 1 604 ? -8.436 -20.002 5.168 1.00 93.50 604 ASP A O 1
ATOM 4753 N N . MET A 1 605 ? -7.010 -19.404 3.543 1.00 92.69 605 MET A N 1
ATOM 4754 C CA . MET A 1 605 ? -7.988 -18.641 2.761 1.00 92.69 605 MET A CA 1
ATOM 4755 C C . MET A 1 605 ? -9.079 -19.532 2.163 1.00 92.69 605 MET A C 1
ATOM 4757 O O . MET A 1 605 ? -10.241 -19.126 2.121 1.00 92.69 605 MET A O 1
ATOM 4761 N N . GLN A 1 606 ? -8.742 -20.739 1.706 1.00 92.06 606 GLN A N 1
ATOM 4762 C CA . GLN A 1 606 ? -9.727 -21.712 1.235 1.00 92.06 606 GLN A CA 1
ATOM 4763 C C . GLN A 1 606 ? -10.665 -22.138 2.364 1.00 92.06 606 GLN A C 1
ATOM 4765 O O . GLN A 1 606 ? -11.877 -22.039 2.183 1.00 92.06 606 GLN A O 1
ATOM 4770 N N . VAL A 1 607 ? -10.127 -22.497 3.537 1.00 89.75 607 VAL A N 1
ATOM 4771 C CA . VAL A 1 607 ? -10.928 -22.840 4.728 1.00 89.75 607 VAL A CA 1
ATOM 4772 C C . VAL A 1 607 ? -11.863 -21.692 5.109 1.00 89.75 607 VAL A C 1
ATOM 4774 O O . VAL A 1 607 ? -13.054 -21.912 5.336 1.00 89.75 607 VAL A O 1
ATOM 4777 N N . LEU A 1 608 ? -11.348 -20.457 5.130 1.00 86.44 608 LEU A N 1
ATOM 4778 C CA . LEU A 1 608 ? -12.157 -19.277 5.422 1.00 86.44 608 LEU A CA 1
ATOM 4779 C C . LEU A 1 608 ? -13.309 -19.142 4.419 1.00 86.44 608 LEU A C 1
ATOM 4781 O O . LEU A 1 608 ? -14.462 -19.038 4.823 1.00 86.44 608 LEU A O 1
ATOM 4785 N N . VAL A 1 609 ? -13.023 -19.178 3.116 1.00 86.25 609 VAL A N 1
ATOM 4786 C CA . VAL A 1 609 ? -14.050 -18.994 2.078 1.00 86.25 609 VAL A CA 1
ATOM 4787 C C . VAL A 1 609 ? -15.051 -20.153 2.033 1.00 86.25 609 VAL A C 1
ATOM 4789 O O . VAL A 1 609 ? -16.215 -19.940 1.700 1.00 86.25 609 VAL A O 1
ATOM 4792 N N . GLU A 1 610 ? -14.637 -21.375 2.358 1.00 87.06 610 GLU A N 1
ATOM 4793 C CA . GLU A 1 610 ? -15.544 -22.519 2.484 1.00 87.06 610 GLU A CA 1
ATOM 4794 C C . GLU A 1 610 ? -16.509 -22.364 3.657 1.00 87.06 610 GLU A C 1
ATOM 4796 O O . GLU A 1 610 ? -17.674 -22.718 3.510 1.00 87.06 610 GLU A O 1
ATOM 4801 N N . SER A 1 611 ? -16.061 -21.773 4.770 1.00 83.69 611 SER A N 1
ATOM 4802 C CA . SER A 1 611 ? -16.912 -21.494 5.936 1.00 83.69 611 SER A CA 1
ATOM 4803 C C . SER A 1 611 ? -17.962 -20.395 5.709 1.00 83.69 611 SER A C 1
ATOM 4805 O O . SER A 1 611 ? -18.881 -20.247 6.509 1.00 83.69 611 SER A O 1
ATOM 4807 N N . GLU A 1 612 ? -17.830 -19.616 4.629 1.00 82.31 612 GLU A N 1
ATOM 4808 C CA . GLU A 1 612 ? -18.762 -18.542 4.254 1.00 82.31 612 GLU A CA 1
ATOM 4809 C C . GLU A 1 612 ? -19.924 -19.012 3.366 1.00 82.31 612 GLU A C 1
ATOM 4811 O O . GLU A 1 612 ? -20.777 -18.194 3.010 1.00 82.31 612 GLU A O 1
ATOM 4816 N N . LYS A 1 613 ? -19.912 -20.282 2.950 1.00 70.12 613 LYS A N 1
ATOM 4817 C CA . LYS A 1 613 ? -20.997 -20.932 2.206 1.00 70.12 613 LYS A CA 1
ATOM 4818 C C . LYS A 1 613 ? -22.014 -21.518 3.173 1.00 70.12 613 LYS A C 1
ATOM 4820 O O . LYS A 1 613 ? -23.216 -21.437 2.839 1.00 70.12 613 LYS A O 1
#

Mean predicted aligned error: 15.78 Å

Secondary structure (DSSP, 8-state):
-------------------EEEEETT-TTTS-BT-BGGGSTTEEE-TTGGGEEE-SSSEEE-TT---SS-EEEESSPEE--STT-EEEEEEEEE-TT--S--TT--EEEEEE-SS-EEEEE-----SS--SSS--TTS--PPP--SSS-----TTSS-TT-EEEEEEEEEE-------SS--S--PPPTTGGGEEEEEEEEEE--TT---EEEEEEEEEE-SSS--SEEEEEEEESS-HHHHT-S---EEEEEEE-PPPPPPSP----S--GGGGB-----SS--BSS-SS-GGG-SB-TTSSB--TTSSSEEEEEEEEEE-TTS-EEEEEEEEETTS-HHHHHHHH-EEEEEEESSTT---EEEEES-TTTGGGB--S-EEEE-TTS-EEEE--SSSSSEEEEESSTT---EEEEE--EE-TTS-GGGTBHHHHTS-B-S-EEEE-TTS-EEEE-TT--EEEESS-TT-PEEE--S-TTTT-TTS-SSSEEEEEEEEETTEEEEEEEETTTTEEEEEEESSSSS--EEEEEEEEGGG---B-TTS-B---SEEEEEEEEEETTEEEEEEEEEESS-TTTS-TTSS--EEEEEEEB-HHHHHHHHHHHHHHT-

Solvent-accessible surface area (backbone atoms only — not comparable to full-atom values): 32938 Å² total; per-residue (Å²): 141,79,86,86,82,84,84,79,83,80,78,83,73,83,79,76,80,81,61,70,51,75,47,60,28,42,44,40,93,67,22,35,61,77,36,37,46,44,76,28,88,63,30,37,67,46,56,65,18,71,47,35,20,12,64,32,52,22,32,31,48,54,42,92,46,86,35,71,62,22,21,34,31,40,53,65,63,43,78,55,84,52,81,72,46,28,41,25,32,34,37,30,35,54,53,73,51,74,85,52,93,50,98,43,54,31,67,28,46,28,42,28,45,87,73,23,39,42,39,44,72,62,71,74,83,63,77,86,80,87,75,78,81,69,48,92,89,61,62,65,47,69,74,82,79,62,89,76,68,77,72,79,70,78,81,80,55,64,68,66,44,45,30,34,46,35,37,20,39,29,34,46,75,79,75,75,74,84,73,84,77,93,73,99,70,80,84,51,81,77,71,76,53,30,24,28,38,38,38,39,42,35,47,66,45,89,91,49,88,53,66,50,78,48,76,50,72,69,44,62,67,92,47,72,65,68,55,39,35,20,40,32,46,35,31,50,38,18,33,55,79,28,56,24,75,62,60,45,35,40,33,42,36,39,31,53,52,66,65,77,78,70,66,72,83,34,62,74,81,56,55,53,52,77,32,52,42,57,36,77,73,67,47,76,66,40,78,73,77,62,52,58,77,82,42,51,45,34,49,74,29,34,18,34,58,48,96,70,44,63,59,41,26,34,35,54,32,29,66,42,71,49,98,84,64,37,29,33,38,25,22,18,34,23,50,26,64,36,21,58,69,48,15,62,78,78,52,24,20,28,32,36,23,42,18,85,36,87,43,27,49,35,46,78,74,46,59,48,30,55,87,54,77,68,10,61,25,21,47,21,34,41,45,71,45,99,84,71,28,30,37,37,37,26,9,63,80,36,65,26,39,32,28,37,17,89,36,91,89,42,76,38,41,82,74,50,57,50,37,70,42,41,71,92,50,69,38,49,42,60,12,41,80,65,44,73,47,32,21,32,43,48,34,75,41,81,43,98,85,79,33,31,36,36,30,18,31,54,42,18,33,24,44,12,88,56,52,90,46,29,58,22,33,38,74,43,65,41,66,58,73,92,36,85,79,48,79,91,62,70,52,32,48,34,27,70,50,68,36,59,84,27,22,39,36,40,38,32,27,69,91,74,44,35,30,36,28,33,34,15,72,80,59,68,54,80,58,38,84,45,23,65,35,48,48,68,92,65,64,78,40,30,33,84,89,65,52,57,48,49,63,62,36,82,43,47,56,26,80,32,68,54,98,58,25,39,44,32,36,34,33,21,35,22,69,47,60,82,46,69,22,41,49,70,42,43,48,52,31,24,28,40,41,38,41,32,45,22,66,63,47,27,54,53,50,44,55,52,59,60,74,72,111